Protein AF-A0A8X7S8T6-F1 (afdb_monomer_lite)

Sequence (398 aa):
MINGFPTIDGPTPASKPSSEKHSGKIDFGHHMHSLYFKGLVSEDLLAGFGVAILGQKDELVFQMKGPIHGSDITVLGAELVALKLGLTEAADLGIKHITIYSDNHPTHDLISGRLVPKENNMALLVNDVQRIRERFSSSFTVFVPRCSIKHAYKLARETVVSEISIPIDTPRRAKPARNITCAICLDDGVNADQMFKVDKCRHRFCSECVKRHLEVRLLEGSVMTCPQFGCKSELTFNRCADLLTPKLREIWQQRIRENSIPFEERVYCPNPKCSALMRITELSKLNKEAVVRRCCEKCGEPFCTNCKSPWHDNLSCHDYKIMHPNSSENELKLHALANQKMWHVDISFATDVEPMVEIAHMDMAMCFHHGLSCWNHPHLHAVQPVYVACVFSCPYFL

pLDDT: mean 70.62, std 23.66, range [21.48, 96.12]

Secondary structure (DSSP, 8-state):
--------------------------------EEEEEEEEE-TTS-EEEEEEEE-TTS-EEEEEEEEE--TT--HHHHHHHHHHHHHHHHHHTT--EEEEEES-HHHHHHHTTSS--SSHHHHHHHHHHHHHHTTSSEEEEEE--GGG-HHHHHHHHHHHHHHHT-------PPPPP-B---TTT----SBTTTSEE-TTT--EE-HHHHHHHHHHHHHTT---B-SSTT--PBPPHHHHGGGS-HHHHHHHHHHHHHHTS-GGGEEE-S-TTT--EEETTTSPBS-SS-TTEEE-TTT--EEETTTTEE--SSS-HHHHHHH-THHHHHHHHHHHHHHHTT---------S---------------------------------S-S-GGGG-GGG-

InterPro domains:
  IPR001841 Zinc finger, RING-type [PS50089] (182-227)
  IPR001841 Zinc finger, RING-type [SM00184] (182-229)
  IPR002156 Ribonuclease H domain [PF13456] (40-158)
  IPR002867 IBR domain [PF01485] (258-317)
  IPR002867 IBR domain [SM00647] (250-317)
  IPR012337 Ribonuclease H-like superfamily [SSF53098] (47-159)
  IPR013083 Zinc finger, RING/FYVE/PHD-type [G3DSA:3.30.40.10] (177-262)
  IPR017907 Zinc finger, RING-type, conserved site [PS00518] (201-210)
  IPR018957 Zinc finger, C3HC4 RING-type [PF00097] (182-227)
  IPR031127 E3 ubiquitin ligase RBR family [PTHR11685] (150-376)
  IPR036397 Ribonuclease H superfamily [G3DSA:3.30.420.10] (36-164)
  IPR044066 TRIAD supradomain [PS51873] (178-398)

Structure (mmCIF, N/CA/C/O backbone):
data_AF-A0A8X7S8T6-F1
#
_entry.id   AF-A0A8X7S8T6-F1
#
loop_
_atom_site.group_PDB
_atom_site.id
_atom_site.type_symbol
_atom_site.label_atom_id
_atom_site.label_alt_id
_atom_site.label_comp_id
_atom_site.label_asym_id
_atom_site.label_entity_id
_atom_site.label_seq_id
_atom_site.pdbx_PDB_ins_code
_atom_site.Cartn_x
_atom_site.Cartn_y
_atom_site.Cartn_z
_atom_site.occupancy
_atom_site.B_iso_or_equiv
_atom_site.auth_seq_id
_atom_site.auth_comp_id
_atom_site.auth_asym_id
_atom_site.auth_atom_id
_atom_site.pdbx_PDB_model_num
ATOM 1 N N . MET A 1 1 ? -17.851 -52.798 98.551 1.00 35.69 1 MET A N 1
ATOM 2 C CA . MET A 1 1 ? -16.620 -51.979 98.484 1.00 35.69 1 MET A CA 1
ATOM 3 C C . MET A 1 1 ? -17.002 -50.739 97.681 1.00 35.69 1 MET A C 1
ATOM 5 O O . MET A 1 1 ? -17.330 -50.901 96.520 1.00 35.69 1 MET A O 1
ATOM 9 N N . ILE A 1 2 ? -17.450 -49.662 98.334 1.00 32.97 2 ILE A N 1
ATOM 10 C CA . ILE A 1 2 ? -16.654 -48.587 98.972 1.00 32.97 2 ILE A CA 1
ATOM 11 C C . ILE A 1 2 ? -16.093 -47.603 97.919 1.00 32.97 2 ILE A C 1
ATOM 13 O O . ILE A 1 2 ? -15.101 -47.919 97.280 1.00 32.97 2 ILE A O 1
ATOM 17 N N . ASN A 1 3 ? -16.732 -46.421 97.860 1.00 32.66 3 ASN A N 1
ATOM 18 C CA . ASN A 1 3 ? -16.258 -45.069 97.478 1.00 32.66 3 ASN A CA 1
ATOM 19 C C . ASN A 1 3 ? -15.703 -44.819 96.045 1.00 32.66 3 ASN A C 1
ATOM 21 O O . ASN A 1 3 ? -14.987 -45.643 95.500 1.00 32.66 3 ASN A O 1
ATOM 25 N N . GLY A 1 4 ? -15.950 -43.666 95.396 1.00 33.47 4 GLY A N 1
ATOM 26 C CA . GLY A 1 4 ? -16.735 -42.484 95.801 1.00 33.47 4 GLY A CA 1
ATOM 27 C C . GLY A 1 4 ? -16.873 -41.402 94.698 1.00 33.47 4 GLY A C 1
ATOM 28 O O . GLY A 1 4 ? -16.237 -41.486 93.654 1.00 33.47 4 GLY A O 1
ATOM 29 N N . PHE A 1 5 ? -17.723 -40.399 94.953 1.00 29.83 5 PHE A N 1
ATOM 30 C CA . PHE A 1 5 ? -17.948 -39.143 94.190 1.00 29.83 5 PHE A CA 1
ATOM 31 C C . PHE A 1 5 ? -17.089 -37.981 94.776 1.00 29.83 5 PHE A C 1
ATOM 33 O O . PHE A 1 5 ? -16.509 -38.199 95.842 1.00 29.83 5 PHE A O 1
ATOM 40 N N . PRO A 1 6 ? -17.148 -36.707 94.298 1.00 45.12 6 PRO A N 1
ATOM 41 C CA . PRO A 1 6 ? -17.281 -36.129 92.934 1.00 45.12 6 PRO A CA 1
ATOM 42 C C . PRO A 1 6 ? -16.271 -34.964 92.653 1.00 45.12 6 PRO A C 1
ATOM 44 O O . PRO A 1 6 ? -15.607 -34.500 93.578 1.00 45.12 6 PRO A O 1
ATOM 47 N N . THR A 1 7 ? -16.260 -34.361 91.444 1.00 35.12 7 THR A N 1
ATOM 48 C CA . THR A 1 7 ? -15.806 -32.947 91.263 1.00 35.12 7 THR A CA 1
ATOM 49 C C . THR A 1 7 ? -16.425 -32.198 90.064 1.00 35.12 7 THR A C 1
ATOM 51 O O . THR A 1 7 ? -16.915 -32.814 89.123 1.00 35.12 7 THR A O 1
ATOM 54 N N . ILE A 1 8 ? -16.420 -30.856 90.155 1.00 34.25 8 ILE A N 1
ATOM 55 C CA . ILE A 1 8 ? -17.312 -29.832 89.545 1.00 34.25 8 ILE A CA 1
ATOM 56 C C . ILE A 1 8 ? -16.436 -28.583 89.226 1.00 34.25 8 ILE A C 1
ATOM 58 O O . ILE A 1 8 ? -15.533 -28.324 90.021 1.00 34.25 8 ILE A O 1
ATOM 62 N N . ASP A 1 9 ? -16.564 -27.750 88.175 1.00 33.25 9 ASP A N 1
ATOM 63 C CA . ASP A 1 9 ? -17.460 -27.626 86.992 1.00 33.25 9 ASP A CA 1
ATOM 64 C C . ASP A 1 9 ? -16.667 -27.022 85.786 1.00 33.25 9 ASP A C 1
ATOM 66 O O . ASP A 1 9 ? -15.471 -26.753 85.920 1.00 33.25 9 ASP A O 1
ATOM 70 N N . GLY A 1 10 ? -17.311 -26.713 84.646 1.00 30.55 10 GLY A N 1
ATOM 71 C CA . GLY A 1 10 ? -16.748 -25.837 83.596 1.00 30.55 10 GLY A CA 1
ATOM 72 C C . GLY A 1 10 ? -17.494 -25.873 82.238 1.00 30.55 10 GLY A C 1
ATOM 73 O O . GLY A 1 10 ? -17.577 -26.951 81.651 1.00 30.55 10 GLY A O 1
ATOM 74 N N . PRO A 1 11 ? -18.021 -24.749 81.688 1.00 39.22 11 PRO A N 1
ATOM 75 C CA . PRO A 1 11 ? -19.110 -24.813 80.697 1.00 39.22 11 PRO A CA 1
ATOM 76 C C . PRO A 1 11 ? -18.757 -24.705 79.191 1.00 39.22 11 PRO A C 1
ATOM 78 O O . PRO A 1 11 ? -17.733 -24.173 78.773 1.00 39.22 11 PRO A O 1
ATOM 81 N N . THR A 1 12 ? -19.733 -25.172 78.399 1.00 40.47 12 THR A N 1
ATOM 82 C CA . THR A 1 12 ? -19.961 -25.184 76.930 1.00 40.47 12 THR A CA 1
ATOM 83 C C . THR A 1 12 ? -19.546 -23.951 76.096 1.00 40.47 12 THR A C 1
ATOM 85 O O . THR A 1 12 ? -19.566 -22.827 76.595 1.00 40.47 12 THR A O 1
ATOM 88 N N . PRO A 1 13 ? -19.349 -24.119 74.765 1.00 35.03 13 PRO A N 1
ATOM 89 C CA . PRO A 1 13 ? -20.439 -23.754 73.833 1.00 35.03 13 PRO A CA 1
ATOM 90 C C . PRO A 1 13 ? -20.687 -24.729 72.654 1.00 35.03 13 PRO A C 1
ATOM 92 O O . PRO A 1 13 ? -19.898 -25.621 72.359 1.00 35.03 13 PRO A O 1
ATOM 95 N N . ALA A 1 14 ? -21.844 -24.562 72.001 1.00 29.53 14 ALA A N 1
ATOM 96 C CA . ALA A 1 14 ? -22.480 -25.543 71.112 1.00 29.53 14 ALA A CA 1
ATOM 97 C C . ALA A 1 14 ? -22.149 -25.413 69.608 1.00 29.53 14 ALA A C 1
ATOM 99 O O . ALA A 1 14 ? -21.780 -24.347 69.118 1.00 29.53 14 ALA A O 1
ATOM 100 N N . SER A 1 15 ? -22.417 -26.484 68.850 1.00 30.88 15 SER A N 1
ATOM 101 C CA . SER A 1 15 ? -22.503 -26.489 67.379 1.00 30.88 15 SER A CA 1
ATOM 102 C C . SER A 1 15 ? -23.787 -27.194 66.895 1.00 30.88 15 SER A C 1
ATOM 104 O O . SER A 1 15 ? -24.323 -28.067 67.576 1.00 30.88 15 SER A O 1
ATOM 106 N N . LYS A 1 16 ? -24.333 -26.752 65.750 1.00 29.59 16 LYS A N 1
ATOM 107 C CA . LYS A 1 16 ? -25.626 -27.195 65.182 1.00 29.59 16 LYS A CA 1
ATOM 108 C C . LYS A 1 16 ? -25.452 -28.272 64.093 1.00 29.59 16 LYS A C 1
ATOM 110 O O . LYS A 1 16 ? -24.490 -28.174 63.333 1.00 29.59 16 LYS A O 1
ATOM 115 N N . PRO A 1 17 ? -26.416 -29.200 63.924 1.00 28.36 17 PRO A N 1
ATOM 116 C CA . PRO A 1 17 ? -26.531 -30.063 62.748 1.00 28.36 17 PRO A CA 1
ATOM 117 C C . PRO A 1 17 ? -27.435 -29.469 61.641 1.00 28.36 17 PRO A C 1
ATOM 119 O O . PRO A 1 17 ? -27.981 -28.372 61.767 1.00 28.36 17 PRO A O 1
ATOM 122 N N . SER A 1 18 ? -27.547 -30.215 60.540 1.00 34.50 18 SER A N 1
ATOM 123 C CA . SER A 1 18 ? -28.039 -29.828 59.211 1.00 34.50 18 SER A CA 1
ATOM 124 C C . SER A 1 18 ? -29.462 -30.295 58.853 1.00 34.50 18 SER A C 1
ATOM 126 O O . SER A 1 18 ? -29.922 -31.329 59.324 1.00 34.50 18 SER A O 1
ATOM 128 N N . SER A 1 19 ? -30.091 -29.570 57.918 1.00 28.27 19 SER A N 1
ATOM 129 C CA . SER A 1 19 ? -31.216 -29.956 57.031 1.00 28.27 19 SER A CA 1
ATOM 130 C C . SER A 1 19 ? -31.503 -28.754 56.099 1.00 28.27 19 SER A C 1
ATOM 132 O O . SER A 1 19 ? -31.177 -27.632 56.476 1.00 28.27 19 SER A O 1
ATOM 134 N N . GLU A 1 20 ? -32.096 -28.815 54.905 1.00 28.97 20 GLU A N 1
ATOM 135 C CA . GLU A 1 20 ? -32.412 -29.891 53.952 1.00 28.97 20 GLU A CA 1
ATOM 136 C C . GLU A 1 20 ? -32.581 -29.248 52.549 1.00 28.97 20 GLU A C 1
ATOM 138 O O . GLU A 1 20 ? -32.511 -28.026 52.405 1.00 28.97 20 GLU A O 1
ATOM 143 N N . LYS A 1 21 ? -32.772 -30.044 51.487 1.00 32.44 21 LYS A N 1
ATOM 144 C CA . LYS A 1 21 ? -32.906 -29.528 50.109 1.00 32.44 21 LYS A CA 1
ATOM 145 C C . LYS A 1 21 ? -34.297 -28.942 49.844 1.00 32.44 21 LYS A C 1
ATOM 147 O O . LYS A 1 21 ? -35.291 -29.610 50.099 1.00 32.44 21 LYS A O 1
ATOM 152 N N . HIS A 1 22 ? -34.360 -27.811 49.138 1.00 33.50 22 HIS A N 1
ATOM 153 C CA . HIS A 1 22 ? -35.525 -27.455 48.320 1.00 33.50 22 HIS A CA 1
ATOM 154 C C . HIS A 1 22 ? -35.112 -27.265 46.857 1.00 33.50 22 HIS A C 1
ATOM 156 O O . HIS A 1 22 ? -34.192 -26.510 46.543 1.00 33.50 22 HIS A O 1
ATOM 162 N N . SER A 1 23 ? -35.787 -27.969 45.950 1.00 41.94 23 SER A N 1
ATOM 163 C CA . SER A 1 23 ? -35.501 -27.957 44.515 1.00 41.94 23 SER A CA 1
ATOM 164 C C . SER A 1 23 ? -36.108 -26.733 43.822 1.00 41.94 23 SER A C 1
ATOM 166 O O . SER A 1 23 ? -37.132 -26.832 43.147 1.00 41.94 23 SER A O 1
ATOM 168 N N . GLY A 1 24 ? -35.458 -25.579 43.959 1.00 29.91 24 GLY A N 1
ATOM 169 C CA . GLY A 1 24 ? -35.611 -24.484 43.004 1.00 29.91 24 GLY A CA 1
ATOM 170 C C . GLY A 1 24 ? -34.718 -24.749 41.794 1.00 29.91 24 GLY A C 1
ATOM 171 O O . GLY A 1 24 ? -33.496 -24.763 41.930 1.00 29.91 24 GLY A O 1
ATOM 172 N N . LYS A 1 25 ? -35.300 -24.969 40.610 1.00 34.31 25 LYS A N 1
ATOM 173 C CA . LYS A 1 25 ? -34.537 -25.089 39.358 1.00 34.31 25 LYS A CA 1
ATOM 174 C C . LYS A 1 25 ? -34.114 -23.685 38.908 1.00 34.31 25 LYS A C 1
ATOM 176 O O . LYS A 1 25 ? -34.729 -23.106 38.020 1.00 34.31 25 LYS A O 1
ATOM 181 N N . ILE A 1 26 ? -33.116 -23.123 39.592 1.00 35.44 26 ILE A N 1
ATOM 182 C CA . ILE A 1 26 ? -32.518 -21.834 39.237 1.00 35.44 26 ILE A CA 1
ATOM 183 C C . ILE A 1 26 ? -31.818 -22.016 37.893 1.00 35.44 26 ILE A C 1
ATOM 185 O O . ILE A 1 26 ? -30.931 -22.860 37.753 1.00 35.44 26 ILE A O 1
ATOM 189 N N . ASP A 1 27 ? -32.255 -21.246 36.904 1.00 36.41 27 ASP A N 1
ATOM 190 C CA . ASP A 1 27 ? -31.664 -21.240 35.575 1.00 36.41 27 ASP A CA 1
ATOM 191 C C . ASP A 1 27 ? -30.316 -20.507 35.619 1.00 36.41 27 ASP A C 1
ATOM 193 O O . ASP A 1 27 ? -30.245 -19.283 35.525 1.00 36.41 27 ASP A O 1
ATOM 197 N N . PHE A 1 28 ? -29.228 -21.262 35.800 1.00 37.00 28 PHE A N 1
ATOM 198 C CA . PHE A 1 28 ? -27.851 -20.756 35.753 1.00 37.00 28 PHE A CA 1
ATOM 199 C C . PHE A 1 28 ? -27.352 -20.545 34.311 1.00 37.00 28 PHE A C 1
ATOM 201 O O . PHE A 1 28 ? -26.179 -20.756 33.995 1.00 37.00 28 PHE A O 1
ATOM 208 N N . GLY A 1 29 ? -28.233 -20.077 33.425 1.00 45.66 29 GLY A N 1
ATOM 209 C CA . GLY A 1 29 ? -27.831 -19.401 32.204 1.00 45.66 29 GLY A CA 1
ATOM 210 C C . GLY A 1 29 ? -27.072 -18.124 32.562 1.00 45.66 29 GLY A C 1
ATOM 211 O O . GLY A 1 29 ? -27.668 -17.063 32.744 1.00 45.66 29 GLY A O 1
ATOM 212 N N . HIS A 1 30 ? -25.744 -18.198 32.659 1.00 58.75 30 HIS A N 1
ATOM 213 C CA . HIS A 1 30 ? -24.902 -17.006 32.707 1.00 58.75 30 HIS A CA 1
ATOM 214 C C . HIS A 1 30 ? -24.960 -16.329 31.331 1.00 58.75 30 HIS A C 1
ATOM 216 O O . HIS A 1 30 ? -24.194 -16.661 30.428 1.00 58.75 30 HIS A O 1
ATOM 222 N N . HIS A 1 31 ? -25.921 -15.415 31.166 1.00 78.88 31 HIS A N 1
ATOM 223 C CA . HIS A 1 31 ? -26.175 -14.679 29.929 1.00 78.88 31 HIS A CA 1
ATOM 224 C C . HIS A 1 31 ? -24.976 -13.769 29.621 1.00 78.88 31 HIS A C 1
ATOM 226 O O . HIS A 1 31 ? -24.876 -12.638 30.107 1.00 78.88 31 HIS A O 1
ATOM 232 N N . MET A 1 32 ? -24.023 -14.296 28.854 1.00 87.12 32 MET A N 1
ATOM 233 C CA . MET A 1 32 ? -22.829 -13.574 28.438 1.00 87.12 32 MET A CA 1
ATOM 234 C C . MET A 1 32 ? -23.172 -12.638 27.281 1.00 87.12 32 MET A C 1
ATOM 236 O O . MET A 1 32 ? -23.754 -13.068 26.291 1.00 87.12 32 MET A O 1
ATOM 240 N N . HIS A 1 33 ? -22.806 -11.367 27.426 1.00 94.25 33 HIS A N 1
ATOM 241 C CA . HIS A 1 33 ? -23.064 -10.326 26.436 1.00 94.25 33 HIS A CA 1
ATOM 242 C C . HIS A 1 33 ? -21.783 -9.956 25.685 1.00 94.25 33 HIS A C 1
ATOM 244 O O . HIS A 1 33 ? -20.689 -9.955 26.259 1.00 94.25 33 HIS A O 1
ATOM 250 N N . SER A 1 34 ? -21.924 -9.591 24.416 1.00 94.56 34 SER A N 1
ATOM 251 C CA . SER A 1 34 ? -20.818 -9.252 23.518 1.00 94.56 34 SER A CA 1
ATOM 252 C C . SER A 1 34 ? -20.798 -7.750 23.243 1.00 94.56 34 SER A C 1
ATOM 254 O O . SER A 1 34 ? -21.688 -7.224 22.577 1.00 94.56 34 SER A O 1
ATOM 256 N N . LEU A 1 35 ? -19.780 -7.051 23.748 1.00 96.00 35 LEU A N 1
ATOM 257 C CA . LEU A 1 35 ? -19.555 -5.626 23.512 1.00 96.00 35 LEU A CA 1
ATOM 258 C C . LEU A 1 35 ? -18.630 -5.423 22.311 1.00 96.00 35 LEU A C 1
ATOM 260 O O . LEU A 1 35 ? -17.455 -5.790 22.342 1.00 96.00 35 LEU A O 1
ATOM 264 N N . TYR A 1 36 ? -19.155 -4.754 21.291 1.00 95.31 36 TYR A N 1
ATOM 265 C CA . TYR A 1 36 ? -18.421 -4.260 20.134 1.00 95.31 36 TYR A CA 1
ATOM 266 C C . TYR A 1 36 ? -18.332 -2.743 20.223 1.00 95.31 36 TYR A C 1
ATOM 268 O O . TYR A 1 36 ? -19.346 -2.065 20.388 1.00 95.31 36 TYR A O 1
ATOM 276 N N . PHE A 1 37 ? -17.136 -2.195 20.058 1.00 95.75 37 PHE A N 1
ATOM 277 C CA . PHE A 1 37 ? -16.905 -0.755 20.075 1.00 95.75 37 PHE A CA 1
ATOM 278 C C . PHE A 1 37 ? -16.006 -0.354 18.908 1.00 95.75 37 PHE A C 1
ATOM 280 O O . PHE A 1 37 ? -15.245 -1.164 18.378 1.00 95.75 37 PHE A O 1
ATOM 287 N N . LYS A 1 38 ? -16.115 0.904 18.485 1.00 95.00 38 LYS A N 1
ATOM 288 C CA . LYS A 1 38 ? -15.184 1.514 17.547 1.00 95.00 38 LYS A CA 1
ATOM 289 C C . LYS A 1 38 ? -15.088 3.009 17.788 1.00 95.00 38 LYS A C 1
ATOM 291 O O . LYS A 1 38 ? -16.097 3.707 17.713 1.00 95.00 38 LYS A O 1
ATOM 296 N N . GLY A 1 39 ? -13.875 3.493 18.017 1.00 92.00 39 GLY A N 1
ATOM 297 C CA . GLY A 1 39 ? -13.529 4.900 17.878 1.00 92.00 39 GLY A CA 1
ATOM 298 C C . GLY A 1 39 ? -12.994 5.176 16.479 1.00 92.00 39 GLY A C 1
ATOM 299 O O . GLY A 1 39 ? -12.162 4.427 15.965 1.00 92.00 39 GLY A O 1
ATOM 300 N N . LEU A 1 40 ? -13.461 6.249 15.849 1.00 89.31 40 LEU A N 1
ATOM 301 C CA . LEU A 1 40 ? -12.917 6.761 14.596 1.00 89.31 40 LEU A CA 1
ATOM 302 C C . LEU A 1 40 ? -12.572 8.237 14.751 1.00 89.31 40 LEU A C 1
ATOM 304 O O . LEU A 1 40 ? -13.309 8.991 15.377 1.00 89.31 40 LEU A O 1
ATOM 308 N N . VAL A 1 41 ? -11.473 8.641 14.124 1.00 86.06 41 VAL A N 1
ATOM 309 C CA . VAL A 1 41 ? -11.100 10.043 13.939 1.00 86.06 41 VAL A CA 1
ATOM 310 C C . VAL A 1 41 ? -11.116 10.298 12.436 1.00 86.06 41 VAL A C 1
ATOM 312 O O . VAL A 1 41 ? -10.456 9.579 11.679 1.00 86.06 41 VAL A O 1
ATOM 315 N N . SER A 1 42 ? -11.939 11.248 11.994 1.00 75.94 42 SER A N 1
ATOM 316 C CA . SER A 1 42 ? -11.980 11.706 10.605 1.00 75.94 42 SER A CA 1
ATOM 317 C C . SER A 1 42 ? -10.698 12.444 10.250 1.00 75.94 42 SER A C 1
ATOM 319 O O . SER A 1 42 ? -9.984 12.944 11.119 1.00 75.94 42 SER A O 1
ATOM 321 N N . GLU A 1 43 ? -10.440 12.607 8.956 1.00 63.12 43 GLU A N 1
ATOM 322 C CA . GLU A 1 43 ? -9.333 13.455 8.524 1.00 63.12 43 GLU A CA 1
ATOM 323 C C . GLU A 1 43 ? -9.591 14.968 8.746 1.00 63.12 43 GLU A C 1
ATOM 325 O O . GLU A 1 43 ? -8.678 15.767 8.536 1.00 63.12 43 GLU A O 1
ATOM 330 N N . ASP A 1 44 ? -10.806 15.343 9.169 1.00 66.06 44 ASP A N 1
ATOM 331 C CA . ASP A 1 44 ? -11.236 16.702 9.550 1.00 66.06 44 ASP A CA 1
ATOM 332 C C . ASP A 1 44 ? -11.172 16.951 11.075 1.00 66.06 44 ASP A C 1
ATOM 334 O O . ASP A 1 44 ? -11.812 17.868 11.580 1.00 66.06 44 ASP A O 1
ATOM 338 N N . LEU A 1 45 ? -10.470 16.094 11.832 1.00 69.38 45 LEU A N 1
ATOM 339 C CA . LEU A 1 45 ? -10.432 16.051 13.311 1.00 69.38 45 LEU A CA 1
ATOM 340 C C . LEU A 1 45 ? -11.784 15.774 14.003 1.00 69.38 45 LEU A C 1
ATOM 342 O O . LEU A 1 45 ? -11.832 15.594 15.217 1.00 69.38 45 LEU A O 1
ATOM 346 N N . LEU A 1 46 ? -12.871 15.643 13.239 1.00 79.38 46 LEU A N 1
ATOM 347 C CA . LEU A 1 46 ? -14.158 15.143 13.716 1.00 79.38 46 LEU A CA 1
ATOM 348 C C . LEU A 1 46 ? -14.012 13.685 14.161 1.00 79.38 46 LEU A C 1
ATOM 350 O O . LEU A 1 46 ? -13.862 12.784 13.334 1.00 79.38 46 LEU A O 1
ATOM 354 N N . ALA A 1 47 ? -14.050 13.440 15.465 1.00 86.75 47 ALA A N 1
ATOM 355 C CA . ALA A 1 47 ? -14.044 12.095 16.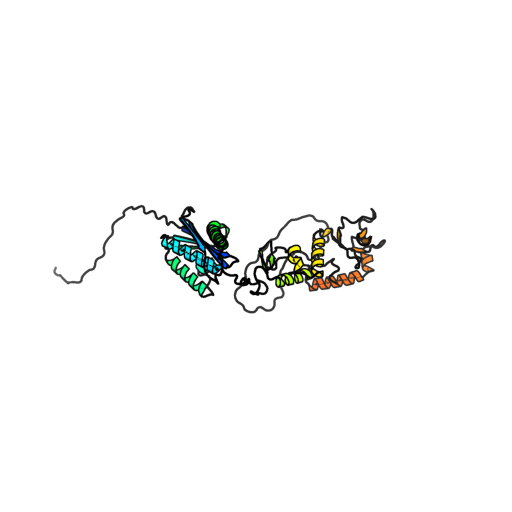015 1.00 86.75 47 ALA A CA 1
ATOM 356 C C . ALA A 1 47 ? -15.470 11.622 16.318 1.00 86.75 47 ALA A C 1
ATOM 358 O O . ALA A 1 47 ? -16.353 12.406 16.657 1.00 86.75 47 ALA A O 1
ATOM 359 N N . GLY A 1 48 ? -15.705 10.320 16.194 1.00 90.12 48 GLY A N 1
ATOM 360 C CA . GLY A 1 48 ? -17.001 9.703 16.438 1.00 90.12 48 GLY A CA 1
ATOM 361 C C . GLY A 1 48 ? -16.845 8.270 16.918 1.00 90.12 48 GLY A C 1
ATOM 362 O O . GLY A 1 48 ? -15.948 7.548 16.478 1.00 90.12 48 GLY A O 1
ATOM 363 N N . PHE A 1 49 ? -17.725 7.851 17.821 1.00 93.06 49 PHE A N 1
ATOM 364 C CA . PHE A 1 49 ? -17.778 6.476 18.306 1.00 93.06 49 PHE A CA 1
ATOM 365 C C . PHE A 1 49 ? -19.036 5.755 17.831 1.00 93.06 49 PHE A C 1
ATOM 367 O O . PHE A 1 49 ? -20.063 6.366 17.528 1.00 93.06 49 PHE A O 1
ATOM 374 N N . GLY A 1 50 ? -18.941 4.431 17.807 1.00 94.19 50 GLY A N 1
ATOM 375 C CA . GLY A 1 50 ? -20.054 3.511 17.661 1.00 94.19 50 GLY A CA 1
ATOM 376 C C . GLY A 1 50 ? -19.872 2.349 18.625 1.00 94.19 50 GLY A C 1
ATOM 377 O O . GLY A 1 50 ? -18.766 1.834 18.780 1.00 94.19 50 GLY A O 1
ATOM 378 N N . VAL A 1 51 ? -20.953 1.944 19.278 1.00 96.12 51 VAL A N 1
ATOM 379 C CA . VAL A 1 51 ? -20.996 0.835 20.232 1.00 96.12 51 VAL A CA 1
ATOM 380 C C . VAL A 1 51 ? -22.239 0.003 19.952 1.00 96.12 51 VAL A C 1
ATOM 382 O O . VAL A 1 51 ? -23.313 0.554 19.714 1.00 96.12 51 VAL A O 1
ATOM 385 N N . ALA A 1 52 ? -22.094 -1.318 20.008 1.00 95.94 52 ALA A N 1
ATOM 386 C CA . ALA A 1 52 ? -23.193 -2.272 19.979 1.00 95.94 52 ALA A CA 1
ATOM 387 C C . ALA A 1 52 ? -22.967 -3.346 21.051 1.00 95.94 52 ALA A C 1
ATOM 389 O O . ALA A 1 52 ? -21.861 -3.874 21.176 1.00 95.94 52 ALA A O 1
ATOM 390 N N . ILE A 1 53 ? -24.015 -3.674 21.802 1.00 94.25 53 ILE A N 1
ATOM 391 C CA . ILE A 1 53 ? -24.039 -4.765 22.777 1.00 94.25 53 ILE A CA 1
ATOM 392 C C . ILE A 1 53 ? -25.005 -5.821 22.245 1.00 94.25 53 ILE A C 1
ATOM 394 O O . ILE A 1 53 ? -26.175 -5.517 21.997 1.00 94.25 53 ILE A O 1
ATOM 398 N N . LEU A 1 54 ? -24.511 -7.044 22.063 1.00 92.44 54 LEU A N 1
ATOM 399 C CA . LEU A 1 54 ? -25.316 -8.204 21.683 1.00 92.44 54 LEU A CA 1
ATOM 400 C C . LEU A 1 54 ? -25.537 -9.135 22.881 1.00 92.44 54 LEU A C 1
ATOM 402 O O . LEU A 1 54 ? -24.696 -9.202 23.782 1.00 92.44 54 LEU A O 1
ATOM 406 N N . GLY A 1 55 ? -26.663 -9.844 22.875 1.00 88.75 55 GLY A N 1
ATOM 407 C CA . GLY A 1 55 ? -26.993 -10.893 23.837 1.00 88.75 55 GLY A CA 1
ATOM 408 C C . GLY A 1 55 ? -26.492 -12.278 23.407 1.00 88.75 55 GLY A C 1
ATOM 409 O O . GLY A 1 55 ? -25.455 -12.405 22.757 1.00 88.75 55 GLY A O 1
ATOM 410 N N . GLN A 1 56 ? -27.211 -13.333 23.798 1.00 78.81 56 GLN A N 1
ATOM 411 C CA . GLN A 1 56 ? -26.714 -14.719 23.746 1.00 78.81 56 GLN A CA 1
ATOM 412 C C . GLN A 1 56 ? -26.855 -15.396 22.365 1.00 78.81 56 GLN A C 1
ATOM 414 O O . GLN A 1 56 ? -26.261 -16.445 22.120 1.00 78.81 56 GLN A O 1
ATOM 419 N N . LYS A 1 57 ? -27.658 -14.826 21.466 1.00 79.12 57 LYS A N 1
ATOM 420 C CA . LYS A 1 57 ? -27.990 -15.316 20.116 1.00 79.12 57 LYS A CA 1
ATOM 421 C C . LYS A 1 57 ? -27.722 -14.240 19.052 1.00 79.12 57 LYS A C 1
ATOM 423 O O . LYS A 1 57 ? -28.433 -14.172 18.050 1.00 79.12 57 LYS A O 1
ATOM 428 N N . ASP A 1 58 ? -26.725 -13.388 19.298 1.00 80.56 58 ASP A N 1
ATOM 429 C CA . ASP A 1 58 ? -26.392 -12.197 18.504 1.00 80.56 58 ASP A CA 1
ATOM 430 C C . ASP A 1 58 ? -27.544 -11.171 18.367 1.00 80.56 58 ASP A C 1
ATOM 432 O O . ASP A 1 58 ? -27.522 -10.301 17.492 1.00 80.56 58 ASP A O 1
ATOM 436 N N . GLU A 1 59 ? -28.550 -11.218 19.250 1.00 88.25 59 GLU A N 1
ATOM 437 C CA . GLU A 1 59 ? -29.617 -10.222 19.317 1.00 88.25 59 GLU A CA 1
ATOM 438 C C . GLU A 1 59 ? -29.076 -8.870 19.793 1.00 88.25 59 GLU A C 1
ATOM 440 O O . GLU A 1 59 ? -28.330 -8.792 20.769 1.00 88.25 59 GLU A O 1
ATOM 445 N N . LEU A 1 60 ? -29.458 -7.785 19.114 1.00 88.88 60 LEU A N 1
ATOM 446 C CA . LEU A 1 60 ? -29.032 -6.436 19.478 1.00 88.88 60 LEU A CA 1
ATOM 447 C C . LEU A 1 60 ? -29.770 -5.971 20.740 1.00 88.88 60 LEU A C 1
ATOM 449 O O . LEU A 1 60 ? -30.935 -5.586 20.673 1.00 88.88 60 LEU A O 1
ATOM 453 N N . VAL A 1 61 ? -29.068 -5.981 21.873 1.00 90.81 61 VAL A N 1
ATOM 454 C CA . VAL A 1 61 ? -29.577 -5.500 23.167 1.00 90.81 61 VAL A CA 1
ATOM 455 C C . VAL A 1 61 ? -29.519 -3.976 23.226 1.00 90.81 61 VAL A C 1
ATOM 457 O O . VAL A 1 61 ? -30.459 -3.334 23.686 1.00 90.81 61 VAL A O 1
ATOM 460 N N . PHE A 1 62 ? -28.425 -3.386 22.739 1.00 91.62 62 PHE A N 1
ATOM 461 C CA . PHE A 1 62 ? -28.228 -1.940 22.768 1.00 91.62 62 PHE A CA 1
ATOM 462 C C . PHE A 1 62 ? -27.292 -1.462 21.654 1.00 91.62 62 PHE A C 1
ATOM 464 O O . PHE A 1 62 ? -26.363 -2.168 21.258 1.00 91.62 62 PHE A O 1
ATOM 471 N N . GLN A 1 63 ? -27.488 -0.228 21.185 1.00 94.38 63 GLN A N 1
ATOM 472 C CA . GLN A 1 63 ? -26.509 0.483 20.367 1.00 94.38 63 GLN A CA 1
ATOM 473 C C . GLN A 1 63 ? -26.484 1.976 20.697 1.00 94.38 63 GLN A C 1
ATOM 475 O O . GLN A 1 63 ? -27.524 2.586 20.934 1.00 94.38 63 GLN A O 1
ATOM 480 N N . MET A 1 64 ? -25.302 2.580 20.611 1.00 92.31 64 MET A N 1
ATOM 481 C CA . MET A 1 64 ? -25.130 4.031 20.677 1.00 92.31 64 MET A CA 1
ATOM 482 C C . MET A 1 64 ? -24.061 4.498 19.693 1.00 92.31 64 MET A C 1
ATOM 484 O O . MET A 1 64 ? -23.158 3.751 19.306 1.00 92.31 64 MET A O 1
ATOM 488 N N . LYS A 1 65 ? -24.158 5.764 19.303 1.00 93.31 65 LYS A N 1
ATOM 489 C CA . LYS A 1 65 ? -23.153 6.476 18.519 1.00 93.31 65 LYS A CA 1
ATOM 490 C C . LYS A 1 65 ? -23.205 7.955 18.870 1.00 93.31 65 LYS A C 1
ATOM 492 O O . LYS A 1 65 ? -24.262 8.450 19.255 1.00 93.31 65 LYS A O 1
ATOM 497 N N . GLY A 1 66 ? -22.091 8.653 18.716 1.00 85.38 66 GLY A N 1
ATOM 498 C CA . GLY A 1 66 ? -22.037 10.090 18.961 1.00 85.38 66 GLY A CA 1
ATOM 499 C C . GLY A 1 66 ? -20.671 10.687 18.637 1.00 85.38 66 GLY A C 1
ATOM 500 O O . GLY A 1 66 ? -19.706 9.933 18.452 1.00 85.38 66 GLY A O 1
ATOM 501 N N . PRO A 1 67 ? -20.585 12.020 18.510 1.00 87.62 67 PRO A N 1
ATOM 502 C CA . PRO A 1 67 ? -19.320 12.714 18.316 1.00 87.62 67 PRO A CA 1
ATOM 503 C C . PRO A 1 67 ? -18.443 12.590 19.564 1.00 87.62 67 PRO A C 1
ATOM 505 O O . PRO A 1 67 ? -18.938 12.518 20.691 1.00 87.62 67 PRO A O 1
ATOM 508 N N . ILE A 1 68 ? -17.126 12.589 19.366 1.00 85.94 68 ILE A N 1
ATOM 509 C CA . ILE A 1 68 ? -16.150 12.726 20.445 1.00 85.94 68 ILE A CA 1
ATOM 510 C C . ILE A 1 68 ? -15.503 14.101 20.309 1.00 85.94 68 ILE A C 1
ATOM 512 O O . ILE A 1 68 ? -14.864 14.402 19.304 1.00 85.94 68 ILE A O 1
ATOM 516 N N . HIS A 1 69 ? -15.670 14.931 21.333 1.00 77.19 69 HIS A N 1
ATOM 517 C CA . HIS A 1 69 ? -15.158 16.295 21.355 1.00 77.19 69 HIS A CA 1
ATOM 518 C C . HIS A 1 69 ? -13.781 16.337 22.031 1.00 77.19 69 HIS A C 1
ATOM 520 O O . HIS A 1 69 ? -13.643 15.935 23.186 1.00 77.19 69 HIS A O 1
ATOM 526 N N . GLY A 1 70 ? -12.770 16.841 21.323 1.00 66.25 70 GLY A N 1
ATOM 527 C CA . GLY A 1 70 ? -11.420 17.063 21.848 1.00 66.25 70 GLY A CA 1
ATOM 528 C C . GLY A 1 70 ? -10.444 17.439 20.733 1.00 66.25 70 GLY A C 1
ATOM 529 O O . GLY A 1 70 ? -10.442 16.797 19.689 1.00 66.25 70 GLY A O 1
ATOM 530 N N . SER A 1 71 ? -9.625 18.472 20.945 1.00 56.62 71 SER A N 1
ATOM 531 C CA . SER A 1 71 ? -8.673 18.995 19.947 1.00 56.62 71 SER A CA 1
ATOM 532 C C . SER A 1 71 ? -7.584 17.996 19.553 1.00 56.62 71 SER A C 1
ATOM 534 O O . SER A 1 71 ? -7.177 17.959 18.396 1.00 56.62 71 SER A O 1
ATOM 536 N N . ASP A 1 72 ? -7.147 17.173 20.508 1.00 65.56 72 ASP A N 1
ATOM 537 C CA . ASP A 1 72 ? -5.938 16.346 20.408 1.00 65.56 72 ASP A CA 1
ATOM 538 C C . ASP A 1 72 ? -6.260 14.843 20.501 1.00 65.56 72 ASP A C 1
ATOM 540 O O . ASP A 1 72 ? -5.474 14.042 21.013 1.00 65.56 72 ASP A O 1
ATOM 544 N N . ILE A 1 73 ? -7.459 14.436 20.066 1.00 74.31 73 ILE A N 1
ATOM 545 C CA . ILE A 1 73 ? -7.894 13.046 20.205 1.00 74.31 73 ILE A CA 1
ATOM 546 C C . ILE A 1 73 ? -7.202 12.122 19.194 1.00 74.31 73 ILE A C 1
ATOM 548 O O . ILE A 1 73 ? -7.478 12.117 17.995 1.00 74.31 73 ILE A O 1
ATOM 552 N N . THR A 1 74 ? -6.302 11.283 19.701 1.00 84.00 74 THR A N 1
ATOM 553 C CA . THR A 1 74 ? -5.645 10.242 18.905 1.00 84.00 74 THR A CA 1
ATOM 554 C C . THR A 1 74 ? -6.627 9.124 18.544 1.00 84.00 74 THR A C 1
ATOM 556 O O . THR A 1 74 ? -7.617 8.894 19.240 1.00 84.00 74 THR A O 1
ATOM 559 N N . VAL A 1 75 ? -6.332 8.356 17.487 1.00 84.94 75 VAL A N 1
ATOM 560 C CA . VAL A 1 75 ? -7.128 7.166 17.112 1.00 84.94 75 VAL A CA 1
ATOM 561 C C . VAL A 1 75 ? -7.266 6.200 18.295 1.00 84.94 75 VAL A C 1
ATOM 563 O O . VAL A 1 75 ? -8.345 5.673 18.543 1.00 84.94 75 VAL A O 1
ATOM 566 N N . LEU A 1 76 ? -6.192 6.014 19.066 1.00 85.25 76 LEU A N 1
ATOM 567 C CA . LEU A 1 76 ? -6.190 5.165 20.255 1.00 85.25 76 LEU A CA 1
ATOM 568 C C . LEU A 1 76 ? -7.034 5.756 21.398 1.00 85.25 76 LEU A C 1
ATOM 570 O O . LEU A 1 76 ? -7.770 5.021 22.053 1.00 85.25 76 LEU A O 1
ATOM 574 N N . GLY A 1 77 ? -6.991 7.078 21.591 1.00 86.75 77 GLY A N 1
ATOM 575 C CA . GLY A 1 77 ? -7.873 7.790 22.516 1.00 86.75 77 GLY A CA 1
ATOM 576 C C . GLY A 1 77 ? -9.351 7.631 22.152 1.00 86.75 77 GLY A C 1
ATOM 577 O O . GLY A 1 77 ? -10.158 7.315 23.022 1.00 86.75 77 GLY A O 1
ATOM 578 N N . ALA A 1 78 ? -9.708 7.756 20.870 1.00 90.50 78 ALA A N 1
ATOM 579 C CA . ALA A 1 78 ? -11.076 7.551 20.393 1.00 90.50 78 ALA A CA 1
ATOM 580 C C . ALA A 1 78 ? -11.583 6.120 20.651 1.00 90.50 78 ALA A C 1
ATOM 582 O O . ALA A 1 78 ? -12.727 5.940 21.070 1.00 90.50 78 ALA A O 1
ATOM 583 N N . GLU A 1 79 ? -10.743 5.103 20.440 1.00 92.00 79 GLU A N 1
ATOM 584 C CA . GLU A 1 79 ? -11.078 3.696 20.719 1.00 92.00 79 GLU A CA 1
ATOM 585 C C . GLU A 1 79 ? -11.296 3.461 22.223 1.00 92.00 79 GLU A C 1
ATOM 587 O O . GLU A 1 79 ? -12.263 2.808 22.615 1.00 92.00 79 GLU A O 1
ATOM 592 N N . LEU A 1 80 ? -10.447 4.044 23.080 1.00 91.31 80 LEU A N 1
ATOM 593 C CA . LEU A 1 80 ? -10.591 3.972 24.538 1.00 91.31 80 LEU A CA 1
ATOM 594 C C . LEU A 1 80 ? -11.834 4.719 25.046 1.00 91.31 80 LEU A C 1
ATOM 596 O O . LEU A 1 80 ? -12.499 4.231 25.957 1.00 91.31 80 LEU A O 1
ATOM 600 N N . VAL A 1 81 ? -12.192 5.861 24.447 1.00 91.88 81 VAL A N 1
ATOM 601 C CA . VAL A 1 81 ? -13.445 6.576 24.748 1.00 91.88 81 VAL A CA 1
ATOM 602 C C . VAL A 1 81 ? -14.659 5.735 24.348 1.00 91.88 81 VAL A C 1
ATOM 604 O O . VAL A 1 81 ? -15.560 5.554 25.166 1.00 91.88 81 VAL A O 1
ATOM 607 N N . ALA A 1 82 ? -14.670 5.164 23.139 1.00 95.06 82 ALA A N 1
ATOM 608 C CA . ALA A 1 82 ? -15.745 4.283 22.681 1.00 95.06 82 ALA A CA 1
ATOM 609 C C . ALA A 1 82 ? -15.930 3.070 23.613 1.00 95.06 82 ALA A C 1
ATOM 611 O O . ALA A 1 82 ? -17.055 2.737 23.987 1.00 95.06 82 ALA A O 1
ATOM 612 N N . LEU A 1 83 ? -14.826 2.452 24.046 1.00 95.81 83 LEU A N 1
ATOM 613 C CA . LEU A 1 83 ? -14.847 1.352 25.008 1.00 95.81 83 LEU A CA 1
ATOM 614 C C . LEU A 1 83 ? -15.357 1.786 26.389 1.00 95.81 83 LEU A C 1
ATOM 616 O O . LEU A 1 83 ? -16.204 1.105 26.961 1.00 95.81 83 LEU A O 1
ATOM 620 N N . LYS A 1 84 ? -14.867 2.912 26.926 1.00 94.50 84 LYS A N 1
ATOM 621 C CA . LYS A 1 84 ? -15.305 3.459 28.219 1.00 94.50 84 LYS A CA 1
ATOM 622 C C . LYS A 1 84 ? -16.819 3.679 28.233 1.00 94.50 84 LYS A C 1
ATOM 624 O O . LYS A 1 84 ? -17.481 3.262 29.182 1.00 94.50 84 LYS A O 1
ATOM 629 N N . LEU A 1 85 ? -17.362 4.292 27.180 1.00 93.81 85 LEU A N 1
ATOM 630 C CA . LEU A 1 85 ? -18.798 4.539 27.030 1.00 93.81 85 LEU A CA 1
ATOM 631 C C . LEU A 1 85 ? -19.589 3.225 26.974 1.00 93.81 85 LEU A C 1
ATOM 633 O O . LEU A 1 85 ? -20.493 3.032 27.780 1.00 93.81 85 LEU A O 1
ATOM 637 N N . GLY A 1 86 ? -19.192 2.282 26.114 1.00 95.56 86 GLY A N 1
ATOM 638 C CA . GLY A 1 86 ? -19.881 0.993 25.997 1.00 95.56 86 GLY A CA 1
ATOM 639 C C . GLY A 1 86 ? -19.823 0.120 27.255 1.00 95.56 86 GLY A C 1
ATOM 640 O O . GLY A 1 86 ? -20.787 -0.577 27.558 1.00 95.56 86 GLY A O 1
ATOM 641 N N . LEU A 1 87 ? -18.732 0.182 28.023 1.00 96.12 87 LEU A N 1
ATOM 642 C CA . LEU A 1 87 ? -18.633 -0.484 29.326 1.00 96.12 87 LEU A CA 1
ATOM 643 C C . LEU A 1 87 ? -19.465 0.200 30.412 1.00 96.12 87 LEU A C 1
ATOM 645 O O . LEU A 1 87 ? -19.979 -0.485 31.292 1.00 96.12 87 LEU A O 1
ATOM 649 N N . THR A 1 88 ? -19.583 1.528 30.367 1.00 94.88 88 THR A N 1
ATOM 650 C CA . THR A 1 88 ? -20.419 2.286 31.310 1.00 94.88 88 THR A CA 1
ATOM 651 C C . THR A 1 88 ? -21.875 1.894 31.106 1.00 94.88 88 THR A C 1
ATOM 653 O O . THR A 1 88 ? -22.502 1.378 32.026 1.00 94.88 88 THR A O 1
ATOM 656 N N . GLU A 1 89 ? -22.350 1.991 29.865 1.00 94.56 89 GLU A N 1
ATOM 657 C CA . GLU A 1 89 ? -23.708 1.615 29.484 1.00 94.56 89 GLU A CA 1
ATOM 658 C C . GLU A 1 89 ? -24.014 0.146 29.807 1.00 94.56 89 GLU A C 1
ATOM 660 O O . GLU A 1 89 ? -25.028 -0.155 30.425 1.00 94.56 89 GLU A O 1
ATOM 665 N N . ALA A 1 90 ? -23.114 -0.789 29.477 1.00 94.44 90 ALA A N 1
ATOM 666 C CA . ALA A 1 90 ? -23.316 -2.199 29.805 1.00 94.44 90 ALA A CA 1
ATOM 667 C C . ALA A 1 90 ? -23.457 -2.442 31.321 1.00 94.44 90 ALA A C 1
ATOM 669 O O . ALA A 1 90 ? -24.277 -3.258 31.746 1.00 94.44 90 ALA A O 1
ATOM 670 N N . ALA A 1 91 ? -22.680 -1.734 32.144 1.00 93.94 91 ALA A N 1
ATOM 671 C CA . ALA A 1 91 ? -22.764 -1.846 33.596 1.00 93.94 91 ALA A CA 1
ATOM 672 C C . ALA A 1 91 ? -24.032 -1.182 34.168 1.00 93.94 91 ALA A C 1
ATOM 674 O O . ALA A 1 91 ? -24.542 -1.636 35.196 1.00 93.94 91 ALA A O 1
ATOM 675 N N . ASP A 1 92 ? -24.546 -0.142 33.509 1.00 91.88 92 ASP A N 1
ATOM 676 C CA . ASP A 1 92 ? -25.760 0.585 33.898 1.00 91.88 92 ASP A CA 1
ATOM 677 C C . ASP A 1 92 ? -27.037 -0.159 33.443 1.00 91.88 92 ASP A C 1
ATOM 679 O O . ASP A 1 92 ? -28.020 -0.197 34.180 1.00 91.88 92 ASP A O 1
ATOM 683 N N . LEU A 1 93 ? -26.969 -0.910 32.334 1.00 92.44 93 LEU A N 1
ATOM 684 C CA . LEU A 1 93 ? -27.922 -1.966 31.943 1.00 92.44 93 LEU A CA 1
ATOM 685 C C . LEU A 1 93 ? -27.892 -3.196 32.879 1.00 92.44 93 LEU A C 1
ATOM 687 O O . LEU A 1 93 ? -28.641 -4.153 32.683 1.00 92.44 93 LEU A O 1
ATOM 691 N N . GLY A 1 94 ? -27.019 -3.208 33.892 1.00 91.00 94 GLY A N 1
ATOM 692 C CA . GLY A 1 94 ? -26.934 -4.270 34.897 1.00 91.00 94 GLY A CA 1
ATOM 693 C C . GLY A 1 94 ? -26.240 -5.558 34.438 1.00 91.00 94 GLY A C 1
ATOM 694 O O . GLY A 1 94 ? -26.246 -6.539 35.189 1.00 91.00 94 GLY A O 1
ATOM 695 N N . ILE A 1 95 ? -25.617 -5.571 33.252 1.00 93.62 95 ILE A N 1
ATOM 696 C CA . ILE A 1 95 ? -24.934 -6.746 32.689 1.00 93.62 95 ILE A CA 1
ATOM 697 C C . ILE A 1 95 ? -23.813 -7.201 33.635 1.00 93.62 95 ILE A C 1
ATOM 699 O O . ILE A 1 95 ? -22.983 -6.408 34.077 1.00 93.62 95 ILE A O 1
ATOM 703 N N . LYS A 1 96 ? -23.772 -8.504 33.945 1.00 92.88 96 LYS A N 1
ATOM 704 C CA . LYS A 1 96 ? -22.772 -9.099 34.856 1.00 92.88 96 LYS A CA 1
ATOM 705 C C . LYS A 1 96 ? -21.636 -9.834 34.154 1.00 92.88 96 LYS A C 1
ATOM 707 O O . LYS A 1 96 ? -20.543 -9.912 34.710 1.00 92.88 96 LYS A O 1
ATOM 712 N N . HIS A 1 97 ? -21.869 -10.340 32.946 1.00 93.81 97 HIS A N 1
ATOM 713 C CA . HIS A 1 97 ? -20.913 -11.154 32.200 1.00 93.81 97 HIS A CA 1
ATOM 714 C C . HIS A 1 97 ? -20.727 -10.575 30.799 1.00 93.81 97 HIS A C 1
ATOM 716 O O . HIS A 1 97 ? -21.670 -10.568 30.007 1.00 93.81 97 HIS A O 1
ATOM 722 N N . ILE A 1 98 ? -19.525 -10.077 30.503 1.00 94.94 98 ILE A N 1
ATOM 723 C CA . ILE A 1 98 ? -19.232 -9.333 29.274 1.00 94.94 98 ILE A CA 1
ATOM 724 C C . ILE A 1 98 ? -17.970 -9.846 28.571 1.00 94.94 98 ILE A C 1
ATOM 726 O O . ILE A 1 98 ? -16.943 -10.101 29.205 1.00 94.94 98 ILE A O 1
ATOM 730 N N . THR A 1 99 ? -18.043 -9.954 27.246 1.00 94.00 99 THR A N 1
ATOM 731 C CA . THR A 1 99 ? -16.904 -10.194 26.354 1.00 94.00 99 THR A CA 1
ATOM 732 C C . THR A 1 99 ? -16.702 -8.973 25.467 1.00 94.00 99 THR A C 1
ATOM 734 O O . THR A 1 99 ? -17.621 -8.528 24.786 1.00 94.00 99 THR A O 1
ATOM 737 N N . ILE A 1 100 ? -15.499 -8.407 25.501 1.00 94.88 100 ILE A N 1
ATOM 738 C CA . ILE A 1 100 ? -15.125 -7.158 24.839 1.00 94.88 100 ILE A CA 1
ATOM 739 C C . ILE A 1 100 ? -14.357 -7.497 23.560 1.00 94.88 100 ILE A C 1
ATOM 741 O O . ILE A 1 100 ? -13.248 -8.032 23.628 1.00 94.88 100 ILE A O 1
ATOM 745 N N . TYR A 1 101 ? -14.917 -7.154 22.403 1.00 92.81 101 TYR A N 1
ATOM 746 C CA . TYR A 1 101 ? -14.331 -7.426 21.092 1.00 92.81 101 TYR A CA 1
ATOM 747 C C . TYR A 1 101 ? -13.607 -6.193 20.537 1.00 92.81 101 TYR A C 1
ATOM 749 O O . TYR A 1 101 ? -14.213 -5.132 20.398 1.00 92.81 101 TYR A O 1
ATOM 757 N N . SER A 1 102 ? -12.323 -6.340 20.189 1.00 88.38 102 SER A N 1
ATOM 758 C CA . SER A 1 102 ? -11.477 -5.271 19.628 1.00 88.38 102 SER A CA 1
ATOM 759 C C . SER A 1 102 ? -10.741 -5.732 18.367 1.00 88.38 102 SER A C 1
ATOM 761 O O . SER A 1 102 ? -10.189 -6.828 18.342 1.00 88.38 102 SER A O 1
ATOM 763 N N . ASP A 1 103 ? -10.676 -4.884 17.338 1.00 84.94 103 ASP A N 1
ATOM 764 C CA . ASP A 1 103 ? -9.868 -5.077 16.120 1.00 84.94 103 ASP A CA 1
ATOM 765 C C . ASP A 1 103 ? -8.552 -4.280 16.144 1.00 84.94 103 ASP A C 1
ATOM 767 O O . ASP A 1 103 ? -7.819 -4.237 15.155 1.00 84.94 103 ASP A O 1
ATOM 771 N N . ASN A 1 104 ? -8.246 -3.645 17.278 1.00 82.25 104 ASN A N 1
ATOM 772 C CA . ASN A 1 104 ? -7.086 -2.787 17.476 1.00 82.25 104 ASN A CA 1
ATOM 773 C C . ASN A 1 104 ? -6.128 -3.426 18.495 1.00 82.25 104 ASN A C 1
ATOM 775 O O . ASN A 1 104 ? -6.473 -3.578 19.670 1.00 82.25 104 ASN A O 1
ATOM 779 N N . HIS A 1 105 ? -4.936 -3.824 18.037 1.00 78.19 105 HIS A N 1
ATOM 780 C CA . HIS A 1 105 ? -3.953 -4.555 18.848 1.00 78.19 105 HIS A CA 1
ATOM 781 C C . HIS A 1 105 ? -3.388 -3.695 20.003 1.00 78.19 105 HIS A C 1
ATOM 783 O O . HIS A 1 105 ? -3.466 -4.153 21.142 1.00 78.19 105 HIS A O 1
ATOM 789 N N . PRO A 1 106 ? -2.953 -2.430 19.792 1.00 77.81 106 PRO A N 1
ATOM 790 C CA . PRO A 1 106 ? -2.657 -1.501 20.888 1.00 77.81 106 PRO A CA 1
ATOM 791 C C . PRO A 1 106 ? -3.781 -1.359 21.924 1.00 77.81 106 PRO A C 1
ATOM 793 O O . PRO A 1 106 ? -3.515 -1.433 23.122 1.00 77.81 106 PRO A O 1
ATOM 796 N N . THR A 1 107 ? -5.039 -1.193 21.494 1.00 80.25 107 THR A N 1
ATOM 797 C CA . THR A 1 107 ? -6.173 -1.109 22.432 1.00 80.25 107 THR A CA 1
ATOM 798 C C . THR A 1 107 ? -6.330 -2.406 23.220 1.00 80.25 107 THR A C 1
ATOM 800 O O . THR A 1 107 ? -6.473 -2.355 24.438 1.00 80.25 107 THR A O 1
ATOM 803 N N . HIS A 1 108 ? -6.263 -3.559 22.547 1.00 80.56 108 HIS A N 1
ATOM 804 C CA . HIS A 1 108 ? -6.377 -4.878 23.168 1.00 80.56 108 HIS A CA 1
ATOM 805 C C . HIS A 1 108 ? -5.287 -5.126 24.224 1.00 80.56 108 HIS A C 1
ATOM 807 O O . HIS A 1 108 ? -5.587 -5.639 25.302 1.00 80.56 108 HIS A O 1
ATOM 813 N N . ASP A 1 109 ? -4.039 -4.739 23.960 1.00 78.00 109 ASP A N 1
ATOM 814 C CA . ASP A 1 109 ? -2.938 -4.944 24.905 1.00 78.00 109 ASP A CA 1
ATOM 815 C C . ASP A 1 109 ? -3.022 -4.021 26.123 1.00 78.00 109 ASP A C 1
ATOM 817 O O . ASP A 1 109 ? -2.774 -4.478 27.239 1.00 78.00 109 ASP A O 1
ATOM 821 N N . LEU A 1 110 ? -3.430 -2.759 25.945 1.00 81.12 110 LEU A N 1
ATOM 822 C CA . LEU A 1 110 ? -3.655 -1.826 27.058 1.00 81.12 110 LEU A CA 1
ATOM 823 C C . LEU A 1 110 ? -4.745 -2.335 28.009 1.00 81.12 110 LEU A C 1
ATOM 825 O O . LEU A 1 110 ? -4.549 -2.378 29.223 1.00 81.12 110 LEU A O 1
ATOM 829 N N . ILE A 1 111 ? -5.885 -2.774 27.468 1.00 82.75 111 ILE A N 1
ATOM 830 C CA . ILE A 1 111 ? -6.998 -3.270 28.293 1.00 82.75 111 ILE A CA 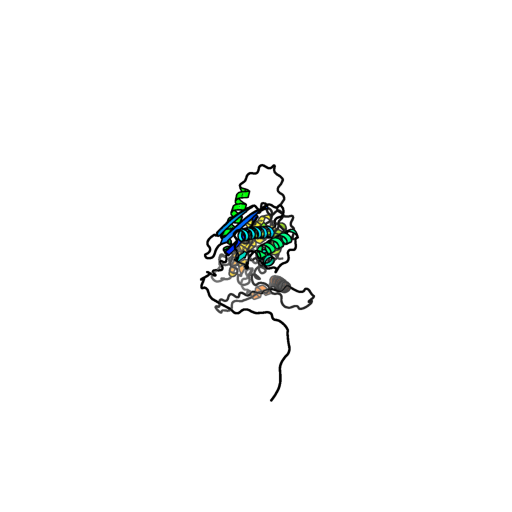1
ATOM 831 C C . ILE A 1 111 ? -6.693 -4.642 28.901 1.00 82.75 111 ILE A C 1
ATOM 833 O O . ILE A 1 111 ? -7.184 -4.951 29.983 1.00 82.75 111 ILE A O 1
ATOM 837 N N . SER A 1 112 ? -5.843 -5.443 28.256 1.00 79.06 112 SER A N 1
ATOM 838 C CA . SER A 1 112 ? -5.354 -6.718 28.796 1.00 79.06 112 SER A CA 1
ATOM 839 C C . SER A 1 112 ? -4.208 -6.553 29.807 1.00 79.06 112 SER A C 1
ATOM 841 O O . SER A 1 112 ? -3.685 -7.559 30.278 1.00 79.06 112 SER A O 1
ATOM 843 N N . GLY A 1 113 ? -3.778 -5.321 30.117 1.00 72.44 113 GLY A N 1
ATOM 844 C CA . GLY A 1 113 ? -2.670 -5.046 31.043 1.00 72.44 113 GLY A CA 1
ATOM 845 C C . GLY A 1 113 ? -1.280 -5.431 30.515 1.00 72.44 113 GLY A C 1
ATOM 846 O O . GLY A 1 113 ? -0.333 -5.513 31.290 1.00 72.44 113 GLY A O 1
ATOM 847 N N . ARG A 1 114 ? -1.146 -5.684 29.207 1.00 73.75 114 ARG A N 1
ATOM 848 C CA . ARG A 1 114 ? 0.110 -6.083 28.544 1.00 73.75 114 ARG A CA 1
ATOM 849 C C . ARG A 1 114 ? 0.964 -4.896 28.100 1.00 73.75 114 ARG A C 1
ATOM 851 O O . ARG A 1 114 ? 2.161 -5.057 27.884 1.00 73.75 114 ARG A O 1
ATOM 858 N N . LEU A 1 115 ? 0.352 -3.723 27.943 1.00 73.75 115 LEU A N 1
ATOM 859 C CA . LEU A 1 115 ? 1.019 -2.481 27.562 1.00 73.75 115 LEU A CA 1
ATOM 860 C C . LEU A 1 115 ? 0.756 -1.404 28.620 1.00 73.75 115 LEU A C 1
ATOM 862 O O . LEU A 1 115 ? -0.349 -1.310 29.152 1.00 73.75 115 LEU A O 1
ATOM 866 N N . VAL A 1 116 ? 1.761 -0.572 28.898 1.00 74.12 116 VAL A N 1
ATOM 867 C CA . VAL A 1 116 ? 1.640 0.591 29.791 1.00 74.12 116 VAL A CA 1
ATOM 868 C C . VAL A 1 116 ? 1.453 1.862 28.942 1.00 74.12 116 VAL A C 1
ATOM 870 O O . VAL A 1 116 ? 2.235 2.077 28.010 1.00 74.12 116 VAL A O 1
ATOM 873 N N . PRO A 1 117 ? 0.448 2.715 29.225 1.00 70.75 117 PRO A N 1
ATOM 874 C CA . PRO A 1 117 ? 0.275 4.000 28.544 1.00 70.75 117 PRO A CA 1
ATOM 875 C C . PRO A 1 117 ? 1.491 4.919 28.739 1.00 70.75 117 PRO A C 1
ATOM 877 O O . PRO A 1 117 ? 1.964 5.087 29.859 1.00 70.75 117 PRO A O 1
ATOM 880 N N . LYS A 1 118 ? 1.971 5.555 27.662 1.00 65.25 118 LYS A N 1
ATOM 881 C CA . LYS A 1 118 ? 3.085 6.527 27.722 1.00 65.25 118 LYS A CA 1
ATOM 882 C C . LYS A 1 118 ? 2.648 7.970 28.001 1.00 65.25 118 LYS A C 1
ATOM 884 O O . LYS A 1 118 ? 3.464 8.775 28.430 1.00 65.25 118 LYS A O 1
ATOM 889 N N . GLU A 1 119 ? 1.387 8.299 27.732 1.00 69.12 119 GLU A N 1
ATOM 890 C CA . GLU A 1 119 ? 0.834 9.652 27.850 1.00 69.12 119 GLU A CA 1
ATOM 891 C C . GLU A 1 119 ? -0.193 9.720 28.984 1.00 69.12 119 GLU A C 1
ATOM 893 O O . GLU A 1 119 ? -1.056 8.844 29.096 1.00 69.12 119 GLU A O 1
ATOM 898 N N . ASN A 1 120 ? -0.160 10.796 29.777 1.00 70.62 120 ASN A N 1
ATOM 899 C CA . ASN A 1 120 ? -1.034 10.967 30.944 1.00 70.62 120 ASN A CA 1
ATOM 900 C C . ASN A 1 120 ? -2.532 10.887 30.594 1.00 70.62 120 ASN A C 1
ATOM 902 O O . ASN A 1 120 ? -3.294 10.234 31.303 1.00 70.62 120 ASN A O 1
ATOM 906 N N . ASN A 1 121 ? -2.957 11.483 29.475 1.00 71.31 121 ASN A N 1
ATOM 907 C CA . ASN A 1 121 ? -4.365 11.467 29.056 1.00 71.31 121 ASN A CA 1
ATOM 908 C C . ASN A 1 121 ? -4.845 10.047 28.701 1.00 71.31 121 ASN A C 1
ATOM 910 O O . ASN A 1 121 ? -5.958 9.659 29.058 1.00 71.31 121 ASN A O 1
ATOM 914 N N . MET A 1 122 ? -3.990 9.239 28.060 1.00 76.75 122 MET A N 1
ATOM 915 C CA . MET A 1 122 ? -4.288 7.827 27.803 1.00 76.75 122 MET A CA 1
ATOM 916 C C . MET A 1 122 ? -4.291 7.000 29.093 1.00 76.75 122 MET A C 1
ATOM 918 O O . MET A 1 122 ? -5.135 6.119 29.240 1.00 76.75 122 MET A O 1
ATOM 922 N N . ALA A 1 123 ? -3.394 7.294 30.041 1.00 81.00 123 ALA A N 1
ATOM 923 C CA . ALA A 1 123 ? -3.358 6.617 31.337 1.00 81.00 123 ALA A CA 1
ATOM 924 C C . ALA A 1 123 ? -4.666 6.801 32.121 1.00 81.00 123 ALA A C 1
ATOM 926 O O . ALA A 1 123 ? -5.217 5.825 32.625 1.00 81.00 123 ALA A O 1
ATOM 927 N N . LEU A 1 124 ? -5.219 8.019 32.149 1.00 83.44 124 LEU A N 1
ATOM 928 C CA . LEU A 1 124 ? -6.514 8.291 32.782 1.00 83.44 124 LEU A CA 1
ATOM 929 C C . LEU A 1 124 ? -7.659 7.492 32.135 1.00 83.44 124 LEU A C 1
ATOM 931 O O . LEU A 1 124 ? -8.458 6.887 32.848 1.00 83.44 124 LEU A O 1
ATOM 935 N N . LEU A 1 125 ? -7.710 7.421 30.799 1.00 85.31 125 LEU A N 1
ATOM 936 C CA . LEU A 1 125 ? -8.721 6.631 30.085 1.00 85.31 125 LEU A CA 1
ATOM 937 C C . LEU A 1 125 ? -8.594 5.122 30.348 1.00 85.31 125 LEU A C 1
ATOM 939 O O . LEU A 1 125 ? -9.609 4.453 30.535 1.00 85.31 125 LEU A O 1
ATOM 943 N N . VAL A 1 126 ? -7.372 4.581 30.391 1.00 87.62 126 VAL A N 1
ATOM 944 C CA . VAL A 1 126 ? -7.141 3.158 30.695 1.00 87.62 126 VAL A CA 1
ATOM 945 C C . VAL A 1 126 ? -7.514 2.834 32.145 1.00 87.62 126 VAL A C 1
ATOM 947 O O . VAL A 1 126 ? -8.198 1.838 32.373 1.00 87.62 126 VAL A O 1
ATOM 950 N N . ASN A 1 127 ? -7.166 3.698 33.103 1.00 87.44 127 ASN A N 1
ATOM 951 C CA . ASN A 1 127 ? -7.550 3.544 34.510 1.00 87.44 127 ASN A CA 1
ATOM 952 C C . ASN A 1 127 ? -9.078 3.587 34.696 1.00 87.44 127 ASN A C 1
ATOM 954 O O . ASN A 1 127 ? -9.637 2.802 35.461 1.00 87.44 127 ASN A O 1
ATOM 958 N N . ASP A 1 128 ? -9.775 4.472 33.975 1.00 89.31 128 ASP A N 1
ATOM 959 C CA . ASP A 1 128 ? -11.240 4.506 33.951 1.00 89.31 128 ASP A CA 1
ATOM 960 C C . ASP A 1 128 ? -11.835 3.212 33.381 1.00 89.31 128 ASP A C 1
ATOM 962 O O . ASP A 1 128 ? -12.737 2.637 33.987 1.00 89.31 128 ASP A O 1
ATOM 966 N N . VAL A 1 129 ? -11.318 2.721 32.249 1.00 93.12 129 VAL A N 1
ATOM 967 C CA . VAL A 1 129 ? -11.757 1.452 31.642 1.00 93.12 129 VAL A CA 1
ATOM 968 C C . VAL A 1 129 ? -11.548 0.275 32.598 1.00 93.12 129 VAL A C 1
ATOM 970 O O . VAL A 1 129 ? -12.455 -0.541 32.751 1.00 93.12 129 VAL A O 1
ATOM 973 N N . GLN A 1 130 ? -10.397 0.189 33.270 1.00 90.94 130 GLN A N 1
ATOM 974 C CA . GLN A 1 130 ? -10.112 -0.861 34.255 1.00 90.94 130 GLN A CA 1
ATOM 975 C C . GLN A 1 130 ? -11.100 -0.809 35.431 1.00 90.94 130 GLN A C 1
ATOM 977 O O . GLN A 1 130 ? -11.779 -1.802 35.691 1.00 90.94 130 GLN A O 1
ATOM 982 N N . ARG A 1 131 ? -11.293 0.368 36.042 1.00 91.88 131 ARG A N 1
ATOM 983 C CA . ARG A 1 131 ? -12.251 0.578 37.143 1.00 91.88 131 ARG A CA 1
ATOM 984 C C . ARG A 1 131 ? -13.699 0.245 36.761 1.00 91.88 131 ARG A C 1
ATOM 986 O O . ARG A 1 131 ? -14.468 -0.236 37.586 1.00 91.88 131 ARG A O 1
ATOM 993 N N . ILE A 1 132 ? -14.103 0.490 35.512 1.00 93.81 132 ILE A N 1
ATOM 994 C CA . ILE A 1 132 ? -15.443 0.107 35.039 1.00 93.81 132 ILE A CA 1
ATOM 995 C C . ILE A 1 132 ? -15.528 -1.413 34.823 1.00 93.81 132 ILE A C 1
ATOM 997 O O . ILE A 1 132 ? -16.551 -2.007 35.154 1.00 93.81 132 ILE A O 1
ATOM 1001 N N . ARG A 1 133 ? -14.466 -2.073 34.333 1.00 93.50 133 ARG A N 1
ATOM 1002 C CA . ARG A 1 133 ? -14.437 -3.541 34.163 1.00 93.50 133 ARG A CA 1
ATOM 1003 C C . ARG A 1 133 ? -14.578 -4.307 35.480 1.00 93.50 133 ARG A C 1
ATOM 1005 O O . ARG A 1 133 ? -15.170 -5.382 35.476 1.00 93.50 133 ARG A O 1
ATOM 1012 N N . GLU A 1 134 ? -14.125 -3.737 36.593 1.00 92.25 134 GLU A N 1
ATOM 1013 C CA . GLU A 1 134 ? -14.311 -4.289 37.946 1.00 92.25 134 GLU A CA 1
ATOM 1014 C C . GLU A 1 134 ? -15.786 -4.324 38.402 1.00 92.25 134 GLU A C 1
ATOM 1016 O O . GLU A 1 134 ? -16.127 -5.068 39.318 1.00 92.25 134 GLU A O 1
ATOM 1021 N N . ARG A 1 135 ? -16.698 -3.585 37.742 1.00 93.88 135 ARG A N 1
ATOM 1022 C CA . ARG A 1 135 ? -18.153 -3.643 38.012 1.00 93.88 135 ARG A CA 1
ATOM 1023 C C . ARG A 1 135 ? -18.811 -4.944 37.516 1.00 93.88 135 ARG A C 1
ATOM 1025 O O . ARG A 1 135 ? -19.954 -5.221 37.889 1.00 93.88 135 ARG A O 1
ATOM 1032 N N . PHE A 1 136 ? -18.128 -5.725 36.675 1.00 94.88 136 PHE A N 1
ATOM 1033 C CA . PHE A 1 136 ? -18.643 -6.956 36.067 1.00 94.88 136 PHE A CA 1
ATOM 1034 C C . PHE A 1 136 ? -18.147 -8.199 36.812 1.00 94.88 136 PHE A C 1
ATOM 1036 O O . PHE A 1 136 ? -16.972 -8.312 37.148 1.00 94.88 136 PHE A O 1
ATOM 1043 N N . SER A 1 137 ? -19.023 -9.188 36.989 1.00 94.38 137 SER A N 1
ATOM 1044 C CA . SER A 1 137 ? -18.676 -10.492 37.571 1.00 94.38 137 SER A CA 1
ATOM 1045 C C . SER A 1 137 ? -17.740 -11.317 36.677 1.00 94.38 137 SER A C 1
ATOM 1047 O O . SER A 1 137 ? -16.999 -12.156 37.179 1.00 94.38 137 SER A O 1
ATOM 1049 N N . SER A 1 138 ? -17.739 -11.077 35.362 1.00 92.75 138 SER A N 1
ATOM 1050 C CA . SER A 1 138 ? -16.659 -11.510 34.466 1.00 92.75 138 SER A CA 1
ATOM 1051 C C . SER A 1 138 ? -16.506 -10.557 33.279 1.00 92.75 138 SER A C 1
ATOM 1053 O O . SER A 1 138 ? -17.499 -10.223 32.630 1.00 92.75 138 SER A O 1
ATOM 1055 N N . SER A 1 139 ? -15.269 -10.171 32.954 1.00 93.69 139 SER A N 1
ATOM 1056 C CA . SER A 1 139 ? -14.953 -9.263 31.843 1.00 93.69 139 SER A CA 1
ATOM 1057 C C . SER A 1 139 ? -13.782 -9.788 31.008 1.00 93.69 139 SER A C 1
ATOM 1059 O O . SER A 1 139 ? -12.620 -9.610 31.380 1.00 93.69 139 SER A O 1
ATOM 1061 N N . PHE A 1 140 ? -14.076 -10.420 29.872 1.00 90.50 140 PHE A N 1
ATOM 1062 C CA . PHE A 1 140 ? -13.072 -10.979 28.957 1.00 90.50 140 PHE A CA 1
ATOM 1063 C C . PHE A 1 140 ? -12.760 -10.027 27.800 1.00 90.50 140 PHE A C 1
ATOM 1065 O O . PHE A 1 140 ? -13.607 -9.233 27.398 1.00 90.50 140 PHE A O 1
ATOM 1072 N N . THR A 1 141 ? -11.554 -10.115 27.240 1.00 89.69 141 THR A N 1
ATOM 1073 C CA . THR A 1 141 ? -11.109 -9.311 26.092 1.00 89.69 141 THR A CA 1
ATOM 1074 C C . THR A 1 141 ? -10.676 -10.241 24.967 1.00 89.69 141 THR A C 1
ATOM 1076 O O . THR A 1 141 ? -9.915 -11.179 25.198 1.00 89.69 141 THR A O 1
ATOM 1079 N N . VAL A 1 142 ? -11.187 -10.002 23.758 1.00 88.25 142 VAL A N 1
ATOM 1080 C CA . VAL A 1 142 ? -10.943 -10.840 22.578 1.00 88.25 142 VAL A CA 1
ATOM 1081 C C . VAL A 1 142 ? -10.527 -9.958 21.406 1.00 88.25 142 VAL A C 1
ATOM 1083 O O . VAL A 1 142 ? -11.273 -9.081 20.962 1.00 88.25 142 VAL A O 1
ATOM 1086 N N . PHE A 1 143 ? -9.324 -10.200 20.887 1.00 85.19 143 PHE A N 1
ATOM 1087 C CA . PHE A 1 143 ? -8.874 -9.613 19.630 1.00 85.19 143 PHE A CA 1
ATOM 1088 C C . PHE A 1 143 ? -9.528 -10.334 18.444 1.00 85.19 143 PHE A C 1
ATOM 1090 O O . PHE A 1 143 ? -9.494 -11.562 18.369 1.00 85.19 143 PHE A O 1
ATOM 1097 N N . VAL A 1 144 ? -10.111 -9.582 17.510 1.00 79.19 144 VAL A N 1
ATOM 1098 C CA . VAL A 1 144 ? -10.800 -10.124 16.328 1.00 79.19 144 VAL A CA 1
ATOM 1099 C C . VAL A 1 144 ? -10.452 -9.363 15.049 1.00 79.19 144 VAL A C 1
ATOM 1101 O O . VAL A 1 144 ? -10.149 -8.173 15.092 1.00 79.19 144 VAL A O 1
ATOM 1104 N N . PRO A 1 145 ? -10.558 -9.995 13.866 1.00 73.19 145 PRO A N 1
ATOM 1105 C CA . PRO A 1 145 ? -10.445 -9.279 12.603 1.00 73.19 145 PRO A CA 1
ATOM 1106 C C . PRO A 1 145 ? -11.506 -8.177 12.483 1.00 73.19 145 PRO A C 1
ATOM 1108 O O . PRO A 1 145 ? -12.671 -8.383 12.830 1.00 73.19 145 PRO A O 1
ATOM 1111 N N . ARG A 1 146 ? -11.137 -7.039 11.882 1.00 72.06 146 ARG A N 1
ATOM 1112 C CA . ARG A 1 146 ? -12.007 -5.865 11.651 1.00 72.06 146 ARG A CA 1
ATOM 1113 C C . ARG A 1 146 ? -13.355 -6.174 10.984 1.00 72.06 146 ARG A C 1
ATOM 1115 O O . ARG A 1 146 ? -14.328 -5.458 11.203 1.00 72.06 146 ARG A O 1
ATOM 1122 N N . CYS A 1 147 ? -13.446 -7.240 10.187 1.00 70.94 147 CYS A N 1
ATOM 1123 C CA . CYS A 1 147 ? -14.706 -7.684 9.581 1.00 70.94 147 CYS A CA 1
ATOM 1124 C C . CYS A 1 147 ? -15.737 -8.229 10.592 1.00 70.94 147 CYS A C 1
ATOM 1126 O O . CYS A 1 147 ? -16.901 -8.378 10.220 1.00 70.94 147 CYS A O 1
ATOM 1128 N N . SER A 1 148 ? -15.342 -8.468 11.846 1.00 75.31 148 SER A N 1
ATOM 1129 C CA . SER A 1 148 ? -16.216 -8.893 12.950 1.00 75.31 148 SER A CA 1
ATOM 1130 C C . SER A 1 148 ? -16.885 -7.709 13.665 1.00 75.31 148 SER A C 1
ATOM 1132 O O . SER A 1 148 ? -17.934 -7.870 14.270 1.00 75.31 148 SER A O 1
ATOM 1134 N N . ILE A 1 149 ? -16.333 -6.492 13.548 1.00 84.62 149 ILE A N 1
ATOM 1135 C CA . ILE A 1 149 ? -16.803 -5.278 14.254 1.00 84.62 149 ILE A CA 1
ATOM 1136 C C . ILE A 1 149 ? -17.661 -4.391 13.320 1.00 84.62 149 ILE A C 1
ATOM 1138 O O . ILE A 1 149 ? -17.728 -3.169 13.437 1.00 84.62 149 ILE A O 1
ATOM 1142 N N . LYS A 1 150 ? -18.354 -5.001 12.345 1.00 85.31 150 LYS A N 1
ATOM 1143 C CA . LYS A 1 150 ? -19.135 -4.288 11.309 1.00 85.31 150 LYS A CA 1
ATOM 1144 C C . LYS A 1 150 ? -20.169 -3.312 11.883 1.00 85.31 150 LYS A C 1
ATOM 1146 O O . LYS A 1 150 ? -20.292 -2.209 11.355 1.00 85.31 150 LYS A O 1
ATOM 1151 N N . HIS A 1 151 ? -20.883 -3.694 12.945 1.00 84.69 151 HIS A N 1
ATOM 1152 C CA . HIS A 1 151 ? -21.937 -2.873 13.554 1.00 84.69 151 HIS A CA 1
ATOM 1153 C C . HIS A 1 151 ? -21.382 -1.582 14.168 1.00 84.69 151 HIS A C 1
ATOM 1155 O O . HIS A 1 151 ? -21.721 -0.491 13.709 1.00 84.69 151 HIS A O 1
ATOM 1161 N N . ALA A 1 152 ? -20.455 -1.691 15.122 1.00 89.44 152 ALA A N 1
ATOM 1162 C CA . ALA A 1 152 ? -19.813 -0.530 15.738 1.00 89.44 152 ALA A CA 1
ATOM 1163 C C . ALA A 1 152 ? -19.031 0.323 14.715 1.00 89.44 152 ALA A C 1
ATOM 1165 O O . ALA A 1 152 ? -19.095 1.550 14.760 1.00 89.44 152 ALA A O 1
ATOM 1166 N N . TYR A 1 153 ? -18.379 -0.299 13.722 1.00 86.75 153 TYR A N 1
ATOM 1167 C CA . TYR A 1 153 ? -17.694 0.425 12.644 1.00 86.75 153 TYR A CA 1
ATOM 1168 C C . TYR A 1 153 ? -18.659 1.219 11.739 1.00 86.75 153 TYR A C 1
ATOM 1170 O O . TYR A 1 153 ? -18.337 2.332 11.316 1.00 86.75 153 TYR A O 1
ATOM 1178 N N . LYS A 1 154 ? -19.850 0.675 11.442 1.00 87.94 154 LYS A N 1
ATOM 1179 C CA . LYS A 1 154 ? -20.917 1.387 10.718 1.00 87.94 154 LYS A CA 1
ATOM 1180 C C . LYS A 1 154 ? -21.414 2.583 11.535 1.00 87.94 154 LYS A C 1
ATOM 1182 O O . LYS A 1 154 ? -21.424 3.694 11.014 1.00 87.94 154 LYS A O 1
ATOM 1187 N N . LEU A 1 155 ? -21.746 2.357 12.806 1.00 89.81 155 LEU A N 1
ATOM 1188 C CA . LEU A 1 155 ? -22.242 3.376 13.735 1.00 89.81 155 LEU A CA 1
ATOM 1189 C C . LEU A 1 155 ? -21.265 4.556 13.886 1.00 89.81 155 LEU A C 1
ATOM 1191 O O . LEU A 1 155 ? -21.664 5.701 13.692 1.00 89.81 155 LEU A O 1
ATOM 1195 N N . ALA A 1 156 ? -19.978 4.279 14.126 1.00 89.06 156 ALA A N 1
ATOM 1196 C CA . ALA A 1 156 ? -18.943 5.309 14.246 1.00 89.06 156 ALA A CA 1
ATOM 1197 C C . ALA A 1 156 ? -18.782 6.138 12.958 1.00 89.06 156 ALA A C 1
ATOM 1199 O O . ALA A 1 156 ? -18.603 7.356 13.007 1.00 89.06 156 ALA A O 1
ATOM 1200 N N . ARG A 1 157 ? -18.876 5.489 11.787 1.00 88.19 157 ARG A N 1
ATOM 1201 C CA . ARG A 1 157 ? -18.811 6.180 10.490 1.00 88.19 157 ARG A CA 1
ATOM 1202 C C . ARG A 1 157 ? -20.012 7.078 10.230 1.00 88.19 157 ARG A C 1
ATOM 1204 O O . ARG A 1 157 ? -19.835 8.129 9.627 1.00 88.19 157 ARG A O 1
ATOM 1211 N N . GLU A 1 158 ? -21.211 6.658 10.620 1.00 87.44 158 GLU A N 1
ATOM 1212 C CA . GLU A 1 158 ? -22.419 7.464 10.422 1.00 87.44 158 GLU A CA 1
ATOM 1213 C C . GLU A 1 158 ? -22.333 8.789 11.181 1.00 87.44 158 GLU A C 1
ATOM 1215 O O . GLU A 1 158 ? -22.655 9.817 10.599 1.00 87.44 158 GLU A O 1
ATOM 1220 N N . THR A 1 159 ? -21.824 8.776 12.419 1.00 84.31 159 THR A N 1
ATOM 1221 C CA . THR A 1 159 ? -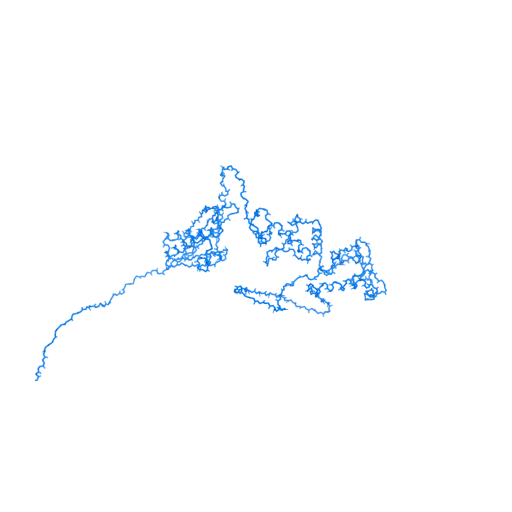21.553 10.001 13.189 1.00 84.31 159 THR A CA 1
ATOM 1222 C C . THR A 1 159 ? -20.559 10.914 12.475 1.00 84.31 159 THR A C 1
ATOM 1224 O O . THR A 1 159 ? -20.836 12.089 12.262 1.00 84.31 159 THR A O 1
ATOM 1227 N N . VAL A 1 160 ? -19.402 10.379 12.066 1.00 83.88 160 VAL A N 1
ATOM 1228 C CA . VAL A 1 160 ? -18.369 11.173 11.379 1.00 83.88 160 VAL A CA 1
ATOM 1229 C C . VAL A 1 160 ? -18.924 11.847 10.116 1.00 83.88 160 VAL A C 1
ATOM 1231 O O . VAL A 1 160 ? -18.574 12.985 9.824 1.00 83.88 160 VAL A O 1
ATOM 1234 N N . VAL A 1 161 ? -19.819 11.177 9.384 1.00 81.56 161 VAL A N 1
ATOM 1235 C CA . VAL A 1 161 ? -20.476 11.744 8.195 1.00 81.56 161 VAL A CA 1
ATOM 1236 C C . VAL A 1 161 ? -21.559 12.774 8.553 1.00 81.56 161 VAL A C 1
ATOM 1238 O O . VAL A 1 161 ? -21.703 13.763 7.833 1.00 81.56 161 VAL A O 1
ATOM 1241 N N . SER A 1 162 ? -22.309 12.593 9.647 1.00 74.44 162 SER A N 1
ATOM 1242 C CA . SER A 1 162 ? -23.325 13.572 10.058 1.00 74.44 162 SER A CA 1
ATOM 1243 C C . SER A 1 162 ? -22.717 14.885 10.550 1.00 74.44 162 SER A C 1
ATOM 1245 O O . SER A 1 162 ? -23.237 15.937 10.196 1.00 74.44 162 SER A O 1
ATOM 1247 N N . GLU A 1 163 ? -21.590 14.849 11.268 1.00 63.53 163 GLU A N 1
ATOM 1248 C CA . GLU A 1 163 ? -20.892 16.067 11.725 1.00 63.53 163 GLU A CA 1
ATOM 1249 C C . GLU A 1 163 ? -20.374 16.925 10.552 1.00 63.53 163 GLU A C 1
ATOM 1251 O O . GLU A 1 163 ? -20.452 18.149 10.592 1.00 63.53 163 GLU A O 1
ATOM 1256 N N . ILE A 1 164 ? -19.935 16.299 9.450 1.00 62.16 164 ILE A N 1
ATOM 1257 C CA . ILE A 1 164 ? -19.533 16.999 8.209 1.00 62.16 164 ILE A CA 1
ATOM 1258 C C . ILE A 1 164 ? -20.720 17.739 7.555 1.00 62.16 164 ILE A C 1
ATOM 1260 O O . ILE A 1 164 ? -20.527 18.662 6.766 1.00 62.16 164 ILE A O 1
ATOM 1264 N N . SER A 1 165 ? -21.956 17.338 7.865 1.00 58.34 165 SER A N 1
ATOM 1265 C CA . SER A 1 165 ? -23.171 17.815 7.194 1.00 58.34 165 SER A CA 1
ATOM 1266 C C . SER A 1 165 ? -23.824 19.035 7.864 1.00 58.34 165 SER A C 1
ATOM 1268 O O . SER A 1 165 ? -24.846 19.509 7.370 1.00 58.34 165 SER A O 1
ATOM 1270 N N . ILE A 1 166 ? -23.269 19.548 8.970 1.00 47.22 166 ILE A N 1
ATOM 1271 C CA . ILE A 1 166 ? -23.803 20.718 9.686 1.00 47.22 166 ILE A CA 1
ATOM 1272 C C . ILE A 1 166 ? -23.056 21.987 9.230 1.00 47.22 166 ILE A C 1
ATOM 1274 O O . ILE A 1 166 ? -21.872 22.139 9.536 1.00 47.22 166 ILE A O 1
ATOM 1278 N N . PRO A 1 167 ? -23.710 22.935 8.529 1.00 41.03 167 PRO A N 1
ATOM 1279 C CA . PRO A 1 167 ? -23.086 24.200 8.157 1.00 41.03 167 PRO A CA 1
ATOM 1280 C C . PRO A 1 167 ? -23.021 25.130 9.377 1.00 41.03 167 PRO A C 1
ATOM 1282 O O . PRO A 1 167 ? -23.955 25.878 9.657 1.00 41.03 167 PRO A O 1
ATOM 1285 N N . ILE A 1 168 ? -21.915 25.081 10.123 1.00 44.34 168 ILE A N 1
ATOM 1286 C CA . ILE A 1 168 ? -21.645 26.047 11.194 1.00 44.34 168 ILE A CA 1
ATOM 1287 C C . ILE A 1 168 ? -20.932 27.262 10.594 1.00 44.34 168 ILE A C 1
ATOM 1289 O O . ILE A 1 168 ? -19.725 27.230 10.338 1.00 44.34 168 ILE A O 1
ATOM 1293 N N . ASP A 1 169 ? -21.689 28.347 10.411 1.00 40.41 169 ASP A N 1
ATOM 1294 C CA . ASP A 1 169 ? -21.189 29.668 10.022 1.00 40.41 169 ASP A CA 1
ATOM 1295 C C . ASP A 1 169 ? -20.247 30.244 11.092 1.00 40.41 169 ASP A C 1
ATOM 1297 O O . ASP A 1 169 ? -20.628 31.022 11.966 1.00 40.41 169 ASP A O 1
ATOM 1301 N N . THR A 1 170 ? -18.971 29.875 11.008 1.00 36.16 170 THR A N 1
ATOM 1302 C CA . THR A 1 170 ? -17.878 30.556 11.706 1.00 36.16 170 THR A CA 1
ATOM 1303 C C . THR A 1 170 ? -16.874 31.086 10.685 1.00 36.16 170 THR A C 1
ATOM 1305 O O . THR A 1 170 ? -16.581 30.415 9.690 1.00 36.16 170 THR A O 1
ATOM 1308 N N . PRO A 1 171 ? -16.349 32.312 10.871 1.00 40.03 171 PRO A N 1
ATOM 1309 C CA . PRO A 1 171 ? -15.477 32.935 9.885 1.00 40.03 171 PRO A CA 1
ATOM 1310 C C . PRO A 1 171 ? -14.213 32.095 9.718 1.00 40.03 171 PRO A C 1
ATOM 1312 O O . PRO A 1 171 ? -13.568 31.761 10.711 1.00 40.03 171 PRO A O 1
ATOM 1315 N N . ARG A 1 172 ? -13.865 31.770 8.460 1.00 45.91 172 ARG A N 1
ATOM 1316 C CA . ARG A 1 172 ? -12.709 30.940 8.073 1.00 45.91 172 ARG A CA 1
ATOM 1317 C C . ARG A 1 172 ? -11.455 31.274 8.892 1.00 45.91 172 ARG A C 1
ATOM 1319 O O . ARG A 1 172 ? -10.637 32.099 8.482 1.00 45.91 172 ARG A O 1
ATOM 1326 N N . ARG A 1 173 ? -11.221 30.535 9.980 1.00 40.09 173 ARG A N 1
ATOM 1327 C CA . ARG A 1 173 ? -9.856 30.274 10.432 1.00 40.09 173 ARG A CA 1
ATOM 1328 C C . ARG A 1 173 ? -9.181 29.509 9.302 1.00 40.09 173 ARG A C 1
ATOM 1330 O O . ARG A 1 173 ? -9.742 28.541 8.786 1.00 40.09 173 ARG A O 1
ATOM 1337 N N . ALA A 1 174 ? -8.003 29.967 8.888 1.00 45.81 174 ALA A N 1
ATOM 1338 C CA . ALA A 1 174 ? -7.177 29.204 7.965 1.00 45.81 174 ALA A CA 1
ATOM 1339 C C . ALA A 1 174 ? -7.007 27.785 8.527 1.00 45.81 174 ALA A C 1
ATOM 1341 O O . ALA A 1 174 ? -6.746 27.638 9.724 1.00 45.81 174 ALA A O 1
ATOM 1342 N N . LYS A 1 175 ? -7.208 26.764 7.681 1.00 39.91 175 LYS A N 1
ATOM 1343 C CA . LYS A 1 175 ? -7.063 25.356 8.074 1.00 39.91 175 LYS A CA 1
ATOM 1344 C C . LYS A 1 175 ? -5.737 25.192 8.835 1.00 39.91 175 LYS A C 1
ATOM 1346 O O . LYS A 1 175 ? -4.704 25.498 8.231 1.00 39.91 175 LYS A O 1
ATOM 1351 N N . PRO A 1 176 ? -5.715 24.694 10.087 1.00 39.53 176 PRO A N 1
ATOM 1352 C CA . PRO A 1 176 ? -4.476 24.144 10.610 1.00 39.53 176 PRO A CA 1
ATOM 1353 C C . PRO A 1 176 ? -4.061 23.018 9.658 1.00 39.53 176 PRO A C 1
ATOM 1355 O O . PRO A 1 176 ? -4.891 22.191 9.267 1.00 39.53 176 PRO A O 1
ATOM 1358 N N . ALA A 1 177 ? -2.808 23.037 9.205 1.00 46.56 177 ALA A N 1
ATOM 1359 C CA . ALA A 1 177 ? -2.293 21.973 8.359 1.00 46.56 177 ALA A CA 1
ATOM 1360 C C . ALA A 1 177 ? -2.419 20.651 9.124 1.00 46.56 177 ALA A C 1
ATOM 1362 O O . ALA A 1 177 ? -2.006 20.548 10.279 1.00 46.56 177 ALA A O 1
ATOM 1363 N N . ARG A 1 178 ? -3.041 19.651 8.495 1.00 50.47 178 ARG A N 1
ATOM 1364 C CA . ARG A 1 178 ? -3.243 18.334 9.101 1.00 50.47 178 ARG A CA 1
ATOM 1365 C C . ARG A 1 178 ? -1.950 17.541 8.970 1.00 50.47 178 ARG A C 1
ATOM 1367 O O . ARG A 1 178 ? -1.784 16.746 8.050 1.00 50.47 178 ARG A O 1
ATOM 1374 N N . ASN A 1 179 ? -1.025 17.863 9.860 1.00 53.66 179 ASN A N 1
ATOM 1375 C CA . ASN A 1 179 ? 0.313 17.309 9.978 1.00 53.66 179 ASN A CA 1
ATOM 1376 C C . ASN A 1 179 ? 0.256 15.779 10.141 1.00 53.66 179 ASN A C 1
ATOM 1378 O O . ASN A 1 179 ? -0.131 15.276 11.195 1.00 53.66 179 ASN A O 1
ATOM 1382 N N . ILE A 1 180 ? 0.599 15.031 9.084 1.00 62.91 180 ILE A N 1
ATOM 1383 C CA . ILE A 1 180 ? 0.806 13.578 9.160 1.00 62.91 180 ILE A CA 1
ATOM 1384 C C . ILE A 1 180 ? 2.296 13.300 9.012 1.00 62.91 180 ILE A C 1
ATOM 1386 O O . ILE A 1 180 ? 2.912 13.616 7.995 1.00 62.91 180 ILE A O 1
ATOM 1390 N N . THR A 1 181 ? 2.840 12.607 10.008 1.00 73.06 181 THR A N 1
ATOM 1391 C CA . THR A 1 181 ? 4.231 12.169 10.036 1.00 73.06 181 THR A CA 1
ATOM 1392 C C . THR A 1 181 ? 4.561 11.254 8.857 1.00 73.06 181 THR A C 1
ATOM 1394 O O . THR A 1 181 ? 3.966 10.188 8.676 1.00 73.06 181 THR A O 1
ATOM 1397 N N . CYS A 1 182 ? 5.549 11.641 8.052 1.00 80.00 182 CYS A N 1
ATOM 1398 C CA . CYS A 1 182 ? 6.082 10.791 6.996 1.00 80.00 182 CYS A CA 1
ATOM 1399 C C . CYS A 1 182 ? 6.877 9.623 7.599 1.00 80.00 182 CYS A C 1
ATOM 1401 O O . CYS A 1 182 ? 7.884 9.837 8.265 1.00 80.00 182 CYS A O 1
ATOM 1403 N N . ALA A 1 183 ? 6.503 8.377 7.296 1.00 78.56 183 ALA A N 1
ATOM 1404 C CA . ALA A 1 183 ? 7.163 7.182 7.843 1.00 78.56 183 ALA A CA 1
ATOM 1405 C C . ALA A 1 183 ? 8.640 6.979 7.417 1.00 78.56 183 ALA A C 1
ATOM 1407 O O . ALA A 1 183 ? 9.264 6.017 7.854 1.00 78.56 183 ALA A O 1
ATOM 1408 N N . ILE A 1 184 ? 9.192 7.847 6.557 1.00 81.19 184 ILE A N 1
ATOM 1409 C CA . ILE A 1 184 ? 10.581 7.780 6.066 1.00 81.19 184 ILE A CA 1
ATOM 1410 C C . ILE A 1 184 ? 11.463 8.831 6.749 1.00 81.19 184 ILE A C 1
ATOM 1412 O O . ILE A 1 184 ? 12.488 8.481 7.322 1.00 81.19 184 ILE A O 1
ATOM 1416 N N . CYS A 1 185 ? 11.090 10.115 6.683 1.00 80.12 185 CYS A N 1
ATOM 1417 C CA . CYS A 1 185 ? 11.866 11.205 7.289 1.00 80.12 185 CYS A CA 1
ATOM 1418 C C . CYS A 1 185 ? 11.414 11.584 8.705 1.00 80.12 185 CYS A C 1
ATOM 1420 O O . CYS A 1 185 ? 12.073 12.403 9.334 1.00 80.12 185 CYS A O 1
ATOM 1422 N N . LEU A 1 186 ? 10.305 11.015 9.191 1.00 74.69 186 LEU A N 1
ATOM 1423 C CA . LEU A 1 186 ? 9.665 11.327 10.477 1.00 74.69 186 LEU A CA 1
ATOM 1424 C C . LEU A 1 186 ? 9.249 12.801 10.647 1.00 74.69 186 LEU A C 1
ATOM 1426 O O . LEU A 1 186 ? 8.901 13.217 11.746 1.00 74.69 186 LEU A O 1
ATOM 1430 N N . ASP A 1 187 ? 9.228 13.560 9.549 1.00 74.25 187 ASP A N 1
ATOM 1431 C CA . ASP A 1 187 ? 8.725 14.931 9.483 1.00 74.25 187 ASP A CA 1
ATOM 1432 C C . ASP A 1 187 ? 7.199 14.930 9.615 1.00 74.25 187 ASP A C 1
ATOM 1434 O O . ASP A 1 187 ? 6.497 14.293 8.819 1.00 74.25 187 ASP A O 1
ATOM 1438 N N . ASP A 1 188 ? 6.706 15.615 10.641 1.00 65.12 188 ASP A N 1
ATOM 1439 C CA . ASP A 1 188 ? 5.299 15.854 10.929 1.00 65.12 188 ASP A CA 1
ATOM 1440 C C . ASP A 1 188 ? 4.772 17.145 10.290 1.00 65.12 188 ASP A C 1
ATOM 1442 O O . ASP A 1 188 ? 3.567 17.252 10.091 1.00 65.12 188 ASP A O 1
ATOM 1446 N N . GLY A 1 189 ? 5.627 18.074 9.848 1.00 60.44 189 GLY A N 1
ATOM 1447 C CA . GLY A 1 189 ? 5.247 19.354 9.235 1.00 60.44 189 GLY A CA 1
ATOM 1448 C C . GLY A 1 189 ? 4.533 19.266 7.877 1.00 60.44 189 GLY A C 1
ATOM 1449 O O . GLY A 1 189 ? 4.232 20.296 7.268 1.00 60.44 189 GLY A O 1
ATOM 1450 N N . VAL A 1 190 ? 4.258 18.058 7.375 1.00 65.19 190 VAL A N 1
ATOM 1451 C CA . VAL A 1 190 ? 3.669 17.825 6.053 1.00 65.19 190 VAL A CA 1
ATOM 1452 C C . VAL A 1 190 ? 2.156 17.643 6.152 1.00 65.19 190 VAL A C 1
ATOM 1454 O O . VAL A 1 190 ? 1.637 16.695 6.741 1.00 65.19 190 VAL A O 1
ATOM 1457 N N . ASN A 1 191 ? 1.433 18.546 5.495 1.00 65.75 191 ASN A N 1
ATOM 1458 C CA . ASN A 1 191 ? -0.022 18.528 5.430 1.00 65.75 191 ASN A CA 1
ATOM 1459 C C . ASN A 1 191 ? -0.523 17.273 4.679 1.00 65.75 191 ASN A C 1
ATOM 1461 O O . ASN A 1 191 ? -0.111 17.021 3.548 1.00 65.75 191 ASN A O 1
ATOM 1465 N N . ALA A 1 192 ? -1.442 16.497 5.262 1.00 61.81 192 ALA A N 1
ATOM 1466 C CA . ALA A 1 192 ? -1.896 15.204 4.729 1.00 61.81 192 ALA A CA 1
ATOM 1467 C C . ALA A 1 192 ? -2.528 15.256 3.326 1.00 61.81 192 ALA A C 1
ATOM 1469 O O . ALA A 1 192 ? -2.534 14.244 2.620 1.00 61.81 192 ALA A O 1
ATOM 1470 N N . ASP A 1 193 ? -3.054 16.418 2.921 1.00 63.03 193 ASP A N 1
ATOM 1471 C CA . ASP A 1 193 ? -3.527 16.691 1.552 1.00 63.03 193 ASP A CA 1
ATOM 1472 C C . ASP A 1 193 ? -2.393 16.721 0.519 1.00 63.03 193 ASP A C 1
ATOM 1474 O O . ASP A 1 193 ? -2.609 16.429 -0.653 1.00 63.03 193 ASP A O 1
ATOM 1478 N N . GLN A 1 194 ? -1.188 17.087 0.955 1.00 72.00 194 GLN A N 1
ATOM 1479 C CA . GLN A 1 194 ? 0.011 17.248 0.129 1.00 72.00 194 GLN A CA 1
ATOM 1480 C C . GLN A 1 194 ? 0.894 15.990 0.142 1.00 72.00 194 GLN A C 1
ATOM 1482 O O . GLN A 1 194 ? 1.875 15.916 -0.597 1.00 72.00 194 GLN A O 1
ATOM 1487 N N . MET A 1 195 ? 0.560 14.992 0.966 1.00 85.06 195 MET A N 1
ATOM 1488 C CA . MET A 1 195 ? 1.273 13.719 1.002 1.00 85.06 195 MET A CA 1
ATOM 1489 C C . MET A 1 195 ? 0.919 12.837 -0.192 1.00 85.06 195 MET A C 1
ATOM 1491 O O . MET A 1 195 ? -0.248 12.590 -0.506 1.00 85.06 195 MET A O 1
ATOM 1495 N N . PHE A 1 196 ? 1.950 12.251 -0.789 1.00 88.44 196 PHE A N 1
ATOM 1496 C CA . PHE A 1 196 ? 1.806 11.244 -1.819 1.00 88.44 196 PHE A CA 1
ATOM 1497 C C . PHE A 1 196 ? 1.177 9.970 -1.241 1.00 88.44 196 PHE A C 1
ATOM 1499 O O . PHE A 1 196 ? 1.720 9.348 -0.324 1.00 88.44 196 PHE A O 1
ATOM 1506 N N . LYS A 1 197 ? 0.041 9.553 -1.805 1.00 89.44 197 LYS A N 1
ATOM 1507 C CA . LYS A 1 197 ? -0.697 8.345 -1.420 1.00 89.44 197 LYS A CA 1
ATOM 1508 C C . LYS A 1 197 ? -0.578 7.289 -2.514 1.00 89.44 197 LYS A C 1
ATOM 1510 O O . LYS A 1 197 ? -0.999 7.520 -3.642 1.00 89.44 197 LYS A O 1
ATOM 1515 N N . VAL A 1 198 ? -0.062 6.112 -2.165 1.00 88.62 198 VAL A N 1
ATOM 1516 C CA . VAL A 1 198 ? 0.029 4.974 -3.092 1.00 88.62 198 VAL A CA 1
ATOM 1517 C C . VAL A 1 198 ? -1.352 4.347 -3.277 1.00 88.62 198 VAL A C 1
ATOM 1519 O O . VAL A 1 198 ? -1.969 3.932 -2.301 1.00 88.62 198 VAL A O 1
ATOM 1522 N N . ASP A 1 199 ? -1.839 4.227 -4.511 1.00 82.94 199 ASP A N 1
ATOM 1523 C CA . ASP A 1 199 ? -3.242 3.859 -4.758 1.00 82.94 199 ASP A CA 1
ATOM 1524 C C . ASP A 1 199 ? -3.590 2.425 -4.317 1.00 82.94 199 ASP A C 1
ATOM 1526 O O . ASP A 1 199 ? -4.597 2.222 -3.637 1.00 82.94 199 ASP A O 1
ATOM 1530 N N . LYS A 1 200 ? -2.728 1.441 -4.626 1.00 85.81 200 LYS A N 1
ATOM 1531 C CA . LYS A 1 200 ? -2.949 0.014 -4.304 1.00 85.81 200 LYS A CA 1
ATOM 1532 C C . LYS A 1 200 ? -2.942 -0.271 -2.788 1.00 85.81 200 LYS A C 1
ATOM 1534 O O . LYS A 1 200 ? -3.849 -0.927 -2.285 1.00 85.81 200 LYS A O 1
ATOM 1539 N N . CYS A 1 201 ? -1.946 0.224 -2.044 1.00 88.75 201 CYS A N 1
ATOM 1540 C CA . CYS A 1 201 ? -1.766 -0.083 -0.610 1.00 88.75 201 CYS A CA 1
ATOM 1541 C C . CYS A 1 201 ? -2.178 1.039 0.359 1.00 88.75 201 CYS A C 1
ATOM 1543 O O . CYS A 1 201 ? -2.239 0.811 1.563 1.00 88.75 201 CYS A O 1
ATOM 1545 N N . ARG A 1 202 ? -2.478 2.245 -0.138 1.00 87.38 202 ARG A N 1
ATOM 1546 C CA . ARG A 1 202 ? -2.894 3.441 0.626 1.00 87.38 202 ARG A CA 1
ATOM 1547 C C . ARG A 1 202 ? -1.875 4.010 1.625 1.00 87.38 202 ARG A C 1
ATOM 1549 O O . ARG A 1 202 ? -2.225 4.941 2.348 1.00 87.38 202 ARG A O 1
ATOM 1556 N N . HIS A 1 203 ? -0.630 3.529 1.630 1.00 88.31 203 HIS A N 1
ATOM 1557 C CA . HIS A 1 203 ? 0.468 4.155 2.381 1.00 88.31 203 HIS A CA 1
ATOM 1558 C C . HIS A 1 203 ? 0.702 5.603 1.910 1.00 88.31 203 HIS A C 1
ATOM 1560 O O . HIS A 1 203 ? 0.581 5.893 0.714 1.00 88.31 203 HIS A O 1
ATOM 1566 N N . ARG A 1 204 ? 1.017 6.493 2.859 1.00 89.06 204 ARG A N 1
ATOM 1567 C CA . ARG A 1 204 ? 1.234 7.934 2.661 1.00 89.06 204 ARG A CA 1
ATOM 1568 C C . ARG A 1 204 ? 2.674 8.311 3.013 1.00 89.06 204 ARG A C 1
ATOM 1570 O O . ARG A 1 204 ? 3.189 7.863 4.032 1.00 89.06 204 ARG A O 1
ATOM 1577 N N . PHE A 1 205 ? 3.286 9.164 2.198 1.00 89.12 205 PHE A N 1
ATOM 1578 C CA . PHE A 1 205 ? 4.651 9.673 2.375 1.00 89.12 205 PHE A CA 1
ATOM 1579 C C . PHE A 1 205 ? 4.720 11.138 1.929 1.00 89.12 205 PHE A C 1
ATOM 1581 O O . PHE A 1 205 ? 3.919 11.563 1.097 1.00 89.12 205 PHE A O 1
ATOM 1588 N N . CYS A 1 206 ? 5.672 11.921 2.438 1.00 88.12 206 CYS A N 1
ATOM 1589 C CA . CYS A 1 206 ? 5.907 13.255 1.886 1.00 88.12 206 CYS A CA 1
ATOM 1590 C C . CYS A 1 206 ? 6.505 13.159 0.471 1.00 88.12 206 CYS A C 1
ATOM 1592 O O . CYS A 1 206 ? 7.220 12.204 0.140 1.00 88.12 206 CYS A O 1
ATOM 1594 N N . SER A 1 207 ? 6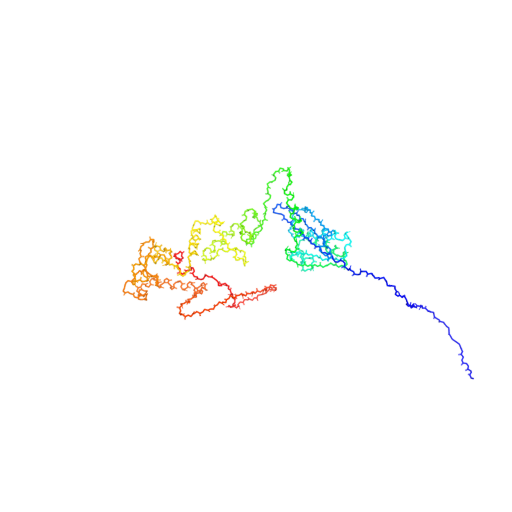.206 14.147 -0.373 1.00 88.12 207 SER A N 1
ATOM 1595 C CA . SER A 1 207 ? 6.578 14.131 -1.793 1.00 88.12 207 SER A CA 1
ATOM 1596 C C . SER A 1 207 ? 8.090 14.062 -2.019 1.00 88.12 207 SER A C 1
ATOM 1598 O O . SER A 1 207 ? 8.520 13.335 -2.910 1.00 88.12 207 SER A O 1
ATOM 1600 N N . GLU A 1 208 ? 8.904 14.706 -1.173 1.00 87.31 208 GLU A N 1
ATOM 1601 C CA . GLU A 1 208 ? 10.370 14.631 -1.273 1.00 87.31 208 GLU A CA 1
ATOM 1602 C C . GLU A 1 208 ? 10.921 13.235 -0.941 1.00 87.31 208 GLU A C 1
ATOM 1604 O O . GLU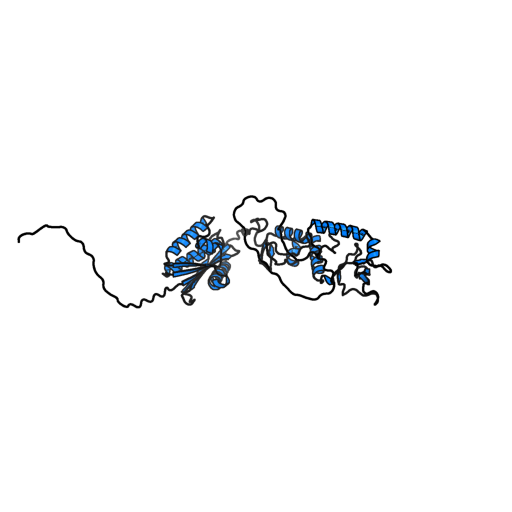 A 1 208 ? 11.832 12.760 -1.620 1.00 87.31 208 GLU A O 1
ATOM 1609 N N . CYS A 1 209 ? 10.348 12.518 0.035 1.00 88.81 209 CYS A N 1
ATOM 1610 C CA . CYS A 1 209 ? 10.744 11.131 0.293 1.00 88.81 209 CYS A CA 1
ATOM 1611 C C . CYS A 1 209 ? 10.343 10.194 -0.849 1.00 88.81 209 CYS A C 1
ATOM 1613 O O . CYS A 1 209 ? 11.118 9.304 -1.195 1.00 88.81 209 CYS A O 1
ATOM 1615 N N . VAL A 1 210 ? 9.171 10.397 -1.466 1.00 91.81 210 VAL A N 1
ATOM 1616 C CA . VAL A 1 210 ? 8.789 9.622 -2.657 1.00 91.81 210 VAL A CA 1
ATOM 1617 C C . VAL A 1 210 ? 9.717 9.942 -3.816 1.00 91.81 210 VAL A C 1
ATOM 1619 O O . VAL A 1 210 ? 10.274 9.017 -4.389 1.00 91.81 210 VAL A O 1
ATOM 1622 N N . LYS A 1 211 ? 9.958 11.217 -4.122 1.00 91.19 211 LYS A N 1
ATOM 1623 C CA . LYS A 1 211 ? 10.908 11.651 -5.151 1.00 91.19 211 LYS A CA 1
ATOM 1624 C C . LYS A 1 211 ? 12.284 11.011 -4.966 1.00 91.19 211 LYS A C 1
ATOM 1626 O O . LYS A 1 211 ? 12.756 10.352 -5.885 1.00 91.19 211 LYS A O 1
ATOM 1631 N N . ARG A 1 212 ? 12.877 11.096 -3.771 1.00 88.81 212 ARG A N 1
ATOM 1632 C CA . ARG A 1 212 ? 14.193 10.501 -3.487 1.00 88.81 212 ARG A CA 1
ATOM 1633 C C . ARG A 1 212 ? 14.195 8.973 -3.610 1.00 88.81 212 ARG A C 1
ATOM 1635 O O . ARG A 1 212 ? 15.149 8.402 -4.128 1.00 88.81 212 ARG A O 1
ATOM 1642 N N . HIS A 1 213 ? 13.121 8.305 -3.183 1.00 91.88 213 HIS A N 1
ATOM 1643 C CA . HIS A 1 213 ? 12.934 6.867 -3.414 1.00 91.88 213 HIS A CA 1
ATOM 1644 C C . HIS A 1 213 ? 12.855 6.542 -4.910 1.00 91.88 213 HIS A C 1
ATOM 1646 O O . HIS A 1 213 ? 13.522 5.620 -5.371 1.00 91.88 213 HIS A O 1
ATOM 1652 N N . LEU A 1 214 ? 12.091 7.314 -5.689 1.00 90.44 214 LEU A N 1
ATOM 1653 C CA . LEU A 1 214 ? 11.991 7.124 -7.135 1.00 90.44 214 LEU A CA 1
ATOM 1654 C C . LEU A 1 214 ? 13.347 7.341 -7.825 1.00 90.44 214 LEU A C 1
ATOM 1656 O O . LEU A 1 214 ? 13.722 6.539 -8.672 1.00 90.44 214 LEU A O 1
ATOM 1660 N N . GLU A 1 215 ? 14.087 8.388 -7.451 1.00 88.44 215 GLU A N 1
ATOM 1661 C CA . GLU A 1 215 ? 15.432 8.692 -7.953 1.00 88.44 215 GLU A CA 1
ATOM 1662 C C . GLU A 1 215 ? 16.392 7.518 -7.727 1.00 88.44 215 GLU A C 1
ATOM 1664 O O . GLU A 1 215 ? 16.998 7.033 -8.682 1.00 88.44 215 GLU A O 1
ATOM 1669 N N . VAL A 1 216 ? 16.479 7.008 -6.493 1.00 85.19 216 VAL A N 1
ATOM 1670 C CA . VAL A 1 216 ? 17.339 5.865 -6.146 1.00 85.19 216 VAL A CA 1
ATOM 1671 C C . VAL A 1 216 ? 16.919 4.609 -6.913 1.00 85.19 216 VAL A C 1
ATOM 1673 O O . VAL A 1 216 ? 17.739 4.023 -7.613 1.00 85.19 216 VAL A O 1
ATOM 1676 N N . ARG A 1 217 ? 15.635 4.229 -6.885 1.00 84.69 217 ARG A N 1
ATOM 1677 C CA . ARG A 1 217 ? 15.151 3.006 -7.555 1.00 84.69 217 ARG A CA 1
ATOM 1678 C C . ARG A 1 217 ? 15.300 3.072 -9.078 1.00 84.69 217 ARG A C 1
ATOM 1680 O O . ARG A 1 217 ? 15.610 2.059 -9.712 1.00 84.69 217 ARG A O 1
ATOM 1687 N N . LEU A 1 218 ? 15.151 4.258 -9.675 1.00 85.06 218 LEU A N 1
ATOM 1688 C CA . LEU A 1 218 ? 15.456 4.468 -11.089 1.00 85.06 218 LEU A CA 1
ATOM 1689 C C . LEU A 1 218 ? 16.959 4.332 -11.358 1.00 85.06 218 LEU A C 1
ATOM 1691 O O . LEU A 1 218 ? 17.323 3.620 -12.289 1.00 85.06 218 LEU A O 1
ATOM 1695 N N . LEU A 1 219 ? 17.842 4.904 -10.542 1.00 81.06 219 LEU A N 1
ATOM 1696 C CA . LEU A 1 219 ? 19.292 4.734 -10.710 1.00 81.06 219 LEU A CA 1
ATOM 1697 C C . LEU A 1 219 ? 19.791 3.305 -10.404 1.00 81.06 219 LEU A C 1
ATOM 1699 O O . LEU A 1 219 ? 20.819 2.901 -10.929 1.00 81.06 219 LEU A O 1
ATOM 1703 N N . GLU A 1 220 ? 19.053 2.505 -9.635 1.00 79.50 220 GLU A N 1
ATOM 1704 C CA . GLU A 1 220 ? 19.412 1.116 -9.296 1.00 79.50 220 GLU A CA 1
ATOM 1705 C C . GLU A 1 220 ? 18.953 0.057 -10.315 1.00 79.50 220 GLU A C 1
ATOM 1707 O O . GLU A 1 220 ? 19.185 -1.130 -10.108 1.00 79.50 220 GLU A O 1
ATOM 1712 N N . GLY A 1 221 ? 18.239 0.430 -11.384 1.00 75.94 221 GLY A N 1
ATOM 1713 C CA . GLY A 1 221 ? 17.640 -0.565 -12.295 1.00 75.94 221 GLY A CA 1
ATOM 1714 C C . GLY A 1 221 ? 16.373 -1.248 -11.755 1.00 75.94 221 GLY A C 1
ATOM 1715 O O . GLY A 1 221 ? 15.793 -2.095 -12.430 1.00 75.94 221 GLY A O 1
ATOM 1716 N N . SER A 1 222 ? 15.927 -0.874 -10.555 1.00 76.31 222 SER A N 1
ATOM 1717 C CA . SER A 1 222 ? 14.943 -1.613 -9.766 1.00 76.31 222 SER A CA 1
ATOM 1718 C C . SER A 1 222 ? 13.481 -1.409 -10.184 1.00 76.31 222 SER A C 1
ATOM 1720 O O . SER A 1 222 ? 13.104 -0.397 -10.778 1.00 76.31 222 SER A O 1
ATOM 1722 N N . VAL A 1 223 ? 12.622 -2.356 -9.780 1.00 79.88 223 VAL A N 1
ATOM 1723 C CA . VAL A 1 223 ? 11.158 -2.228 -9.879 1.00 79.88 223 VAL A CA 1
ATOM 1724 C C . VAL A 1 223 ? 10.652 -1.134 -8.930 1.00 79.88 223 VAL A C 1
ATOM 1726 O O . VAL A 1 223 ? 11.052 -1.045 -7.761 1.00 79.88 223 VAL A O 1
ATOM 1729 N N . MET A 1 224 ? 9.741 -0.312 -9.448 1.00 88.00 224 MET A N 1
ATOM 1730 C CA . MET A 1 224 ? 9.202 0.879 -8.792 1.00 88.00 224 MET A CA 1
ATOM 1731 C C . MET A 1 224 ? 8.072 0.507 -7.825 1.00 88.00 224 MET A C 1
ATOM 1733 O O . MET A 1 224 ? 6.892 0.625 -8.146 1.00 88.00 224 MET A O 1
ATOM 1737 N N . THR A 1 225 ? 8.431 0.019 -6.640 1.00 90.62 225 THR A N 1
ATOM 1738 C CA . THR A 1 225 ? 7.494 -0.387 -5.580 1.00 90.62 225 THR A CA 1
ATOM 1739 C C . THR A 1 225 ? 7.267 0.710 -4.540 1.00 90.62 225 THR A C 1
ATOM 1741 O O . THR A 1 225 ? 8.003 1.693 -4.464 1.00 90.62 225 THR A O 1
ATOM 1744 N N . CYS A 1 226 ? 6.235 0.532 -3.718 1.00 92.62 226 CYS A N 1
ATOM 1745 C CA . CYS A 1 226 ? 5.932 1.342 -2.547 1.00 92.62 226 CYS A CA 1
ATOM 1746 C C . CYS A 1 226 ? 7.162 1.451 -1.619 1.00 92.62 226 CYS A C 1
ATOM 1748 O O . CYS A 1 226 ? 7.799 0.431 -1.360 1.00 92.62 226 CYS A O 1
ATOM 1750 N N . PRO A 1 227 ? 7.464 2.642 -1.066 1.00 89.62 227 PRO A N 1
ATOM 1751 C CA . PRO A 1 227 ? 8.540 2.808 -0.085 1.00 89.62 227 PRO A CA 1
ATOM 1752 C C . PRO A 1 227 ? 8.338 2.059 1.243 1.00 89.62 227 PRO A C 1
ATOM 1754 O O . PRO A 1 227 ? 9.288 1.910 2.006 1.00 89.62 227 PRO A O 1
ATOM 1757 N N . GLN A 1 228 ? 7.114 1.612 1.559 1.00 87.62 228 GLN A N 1
ATOM 1758 C CA . GLN A 1 228 ? 6.851 0.886 2.804 1.00 87.62 228 GLN A CA 1
ATOM 1759 C C . GLN A 1 228 ? 7.604 -0.447 2.807 1.00 87.62 228 GLN A C 1
ATOM 1761 O O . GLN A 1 228 ? 7.426 -1.263 1.900 1.00 87.62 228 GLN A O 1
ATOM 1766 N N . PHE A 1 229 ? 8.363 -0.707 3.873 1.00 80.81 229 PHE A N 1
ATOM 1767 C CA . PHE A 1 229 ? 9.059 -1.977 4.068 1.00 80.81 229 PHE A CA 1
ATOM 1768 C C . PHE A 1 229 ? 8.114 -3.182 3.894 1.00 80.81 229 PHE A C 1
ATOM 1770 O O . PHE A 1 229 ? 7.008 -3.203 4.435 1.00 80.81 229 PHE A O 1
ATOM 1777 N N . GLY A 1 230 ? 8.536 -4.166 3.094 1.00 80.38 230 GLY A N 1
ATOM 1778 C CA . GLY A 1 230 ? 7.753 -5.362 2.755 1.00 80.38 230 GLY A CA 1
ATOM 1779 C C . GLY A 1 230 ? 6.602 -5.157 1.752 1.00 80.38 230 GLY A C 1
ATOM 1780 O O . GLY A 1 230 ? 6.019 -6.139 1.290 1.00 80.38 230 GLY A O 1
ATOM 1781 N N . CYS A 1 231 ? 6.264 -3.923 1.360 1.00 83.31 231 CYS A N 1
ATOM 1782 C CA . CYS A 1 231 ? 5.118 -3.661 0.489 1.00 83.31 231 CYS A CA 1
ATOM 1783 C C . CYS A 1 231 ? 5.454 -3.825 -1.003 1.00 83.31 231 CYS A C 1
ATOM 1785 O O . CYS A 1 231 ? 6.057 -2.956 -1.630 1.00 83.31 231 CYS A O 1
ATOM 1787 N N . LYS A 1 232 ? 4.955 -4.904 -1.616 1.00 87.50 232 LYS A N 1
ATOM 1788 C CA . LYS A 1 232 ? 5.136 -5.212 -3.051 1.00 87.50 232 LYS A CA 1
ATOM 1789 C C . LYS A 1 232 ? 4.215 -4.420 -4.003 1.00 87.50 232 LYS A C 1
ATOM 1791 O O . LYS A 1 232 ? 4.134 -4.737 -5.183 1.00 87.50 232 LYS A O 1
ATOM 1796 N N . SER A 1 233 ? 3.484 -3.410 -3.519 1.00 89.56 233 SER A N 1
ATOM 1797 C CA . SER A 1 233 ? 2.597 -2.604 -4.376 1.00 89.56 233 SER A CA 1
ATOM 1798 C C . SER A 1 233 ? 3.392 -1.677 -5.290 1.00 89.56 233 SER A C 1
ATOM 1800 O O . SER A 1 233 ? 4.122 -0.821 -4.805 1.00 89.56 233 SER A O 1
ATOM 1802 N N . GLU A 1 234 ? 3.219 -1.811 -6.599 1.00 89.88 234 GLU A N 1
ATOM 1803 C CA . GLU A 1 234 ? 3.871 -0.959 -7.599 1.00 89.88 234 GLU A CA 1
ATOM 1804 C C . GLU A 1 234 ? 3.332 0.477 -7.623 1.00 89.88 234 GLU A C 1
ATOM 1806 O O . GLU A 1 234 ? 2.147 0.726 -7.378 1.00 89.88 234 GLU A O 1
ATOM 1811 N N . LEU A 1 235 ? 4.213 1.405 -7.991 1.00 91.44 235 LEU A N 1
ATOM 1812 C CA . LEU A 1 235 ? 3.926 2.802 -8.289 1.00 91.44 235 LEU A CA 1
ATOM 1813 C C . LEU A 1 235 ? 3.680 2.970 -9.793 1.00 91.44 235 LEU A C 1
ATOM 1815 O O . LEU A 1 235 ? 4.400 2.420 -10.624 1.00 91.44 235 LEU A O 1
ATOM 1819 N N . THR A 1 236 ? 2.675 3.761 -10.158 1.00 89.25 236 THR A N 1
ATOM 1820 C CA . THR A 1 236 ? 2.323 4.031 -11.559 1.00 89.25 236 THR A CA 1
ATOM 1821 C C . THR A 1 236 ? 2.981 5.316 -12.055 1.00 89.25 236 THR A C 1
ATOM 1823 O O . THR A 1 236 ? 2.808 6.361 -11.423 1.00 89.25 236 THR A O 1
ATOM 1826 N N . PHE A 1 237 ? 3.629 5.275 -13.224 1.00 90.06 237 PHE A N 1
ATOM 1827 C CA . PHE A 1 237 ? 4.313 6.427 -13.833 1.00 90.06 237 PHE A CA 1
ATOM 1828 C C . PHE A 1 237 ? 3.473 7.716 -13.827 1.00 90.06 237 PHE A C 1
ATOM 1830 O O . PHE A 1 237 ? 3.937 8.736 -13.329 1.00 90.06 237 PHE A O 1
ATOM 1837 N N . ASN A 1 238 ? 2.212 7.656 -14.273 1.00 89.56 238 ASN A N 1
ATOM 1838 C CA . ASN A 1 238 ? 1.324 8.826 -14.374 1.00 89.56 238 ASN A CA 1
ATOM 1839 C C . ASN A 1 238 ? 1.098 9.565 -13.043 1.00 89.56 238 ASN A C 1
ATOM 1841 O O . ASN A 1 238 ? 0.798 10.750 -13.054 1.00 89.56 238 ASN A O 1
ATOM 1845 N N . ARG A 1 239 ? 1.226 8.883 -11.897 1.00 88.75 239 ARG A N 1
ATOM 1846 C CA . ARG A 1 239 ? 1.077 9.494 -10.562 1.00 88.75 239 ARG A CA 1
ATOM 1847 C C . ARG A 1 239 ? 2.381 10.126 -10.074 1.00 88.75 239 ARG A C 1
ATOM 1849 O O . ARG A 1 239 ? 2.347 10.994 -9.215 1.00 88.75 239 ARG A O 1
ATOM 1856 N N . CYS A 1 240 ? 3.517 9.680 -10.605 1.00 91.00 240 CYS A N 1
ATOM 1857 C CA . CYS A 1 240 ? 4.858 10.048 -10.156 1.00 91.00 240 CYS A CA 1
ATOM 1858 C C . CYS A 1 240 ? 5.618 10.956 -11.137 1.00 91.00 240 CYS A C 1
ATOM 1860 O O . CYS A 1 240 ? 6.680 11.458 -10.780 1.00 91.00 240 CYS A O 1
ATOM 1862 N N . ALA A 1 241 ? 5.113 11.162 -12.357 1.00 89.31 241 ALA A N 1
ATOM 1863 C CA . ALA A 1 241 ? 5.802 11.886 -13.426 1.00 89.31 241 ALA A CA 1
ATOM 1864 C C . ALA A 1 241 ? 6.218 13.315 -13.025 1.00 89.31 241 ALA A C 1
ATOM 1866 O O . ALA A 1 241 ? 7.317 13.750 -13.380 1.00 89.31 241 ALA A O 1
ATOM 1867 N N . ASP A 1 242 ? 5.386 14.008 -12.246 1.00 89.19 242 ASP A N 1
ATOM 1868 C CA . ASP A 1 242 ? 5.621 15.389 -11.800 1.00 89.19 242 ASP A CA 1
ATOM 1869 C C . ASP A 1 242 ? 6.688 15.498 -10.698 1.00 89.19 242 ASP A C 1
ATOM 1871 O O . ASP A 1 242 ? 7.290 16.553 -10.521 1.00 89.19 242 ASP A O 1
ATOM 1875 N N . LEU A 1 243 ? 6.981 14.399 -9.992 1.00 89.44 243 LEU A N 1
ATOM 1876 C CA . LEU A 1 243 ? 8.034 14.338 -8.968 1.00 89.44 243 LEU A CA 1
ATOM 1877 C C . LEU A 1 243 ? 9.443 14.191 -9.566 1.00 89.44 243 LEU A C 1
ATOM 1879 O O . LEU A 1 243 ? 10.425 14.198 -8.830 1.00 89.44 243 LEU A O 1
ATOM 1883 N N . LEU A 1 244 ? 9.553 14.000 -10.882 1.00 90.12 244 LEU A N 1
ATOM 1884 C CA . LEU A 1 244 ? 10.779 13.570 -11.551 1.00 90.12 244 LEU A CA 1
ATOM 1885 C C . LEU A 1 244 ? 11.380 14.655 -12.445 1.00 90.12 244 LEU A C 1
ATOM 1887 O O . LEU A 1 244 ? 10.691 15.508 -13.006 1.00 90.12 244 LEU A O 1
ATOM 1891 N N . THR A 1 245 ? 12.692 14.573 -12.652 1.00 91.31 245 THR A N 1
ATOM 1892 C CA . THR A 1 245 ? 13.369 15.337 -13.706 1.00 91.31 245 THR A CA 1
ATOM 1893 C C . THR A 1 245 ? 13.017 14.769 -15.093 1.00 91.31 245 THR A C 1
ATOM 1895 O O . THR A 1 245 ? 12.659 13.591 -15.194 1.00 91.31 245 THR A O 1
ATOM 1898 N N . PRO A 1 246 ? 13.146 15.550 -16.188 1.00 91.94 246 PRO A N 1
ATOM 1899 C CA . PRO A 1 246 ? 12.912 15.052 -17.548 1.00 91.94 246 PRO A CA 1
ATOM 1900 C C . PRO A 1 246 ? 13.698 13.767 -17.860 1.00 91.94 246 PRO A C 1
ATOM 1902 O O . PRO A 1 246 ? 13.105 12.773 -18.271 1.00 91.94 246 PRO A O 1
ATOM 1905 N N . LYS A 1 247 ? 14.996 13.741 -17.522 1.00 89.12 247 LYS A N 1
ATOM 1906 C CA . LYS A 1 247 ? 15.879 12.575 -17.692 1.00 89.12 247 LYS A CA 1
ATOM 1907 C C . LYS A 1 247 ? 15.360 11.324 -16.969 1.00 89.12 247 LYS A C 1
ATOM 1909 O O . LYS A 1 247 ? 15.413 10.227 -17.513 1.00 89.12 247 LYS A O 1
ATOM 1914 N N . LEU A 1 248 ? 14.844 11.467 -15.746 1.00 88.19 248 LEU A N 1
ATOM 1915 C CA . LEU A 1 248 ? 14.307 10.331 -14.986 1.00 88.19 248 LEU A CA 1
ATOM 1916 C C . LEU A 1 248 ? 12.945 9.860 -15.511 1.00 88.19 248 LEU A C 1
ATOM 1918 O O . LEU A 1 248 ? 12.674 8.658 -15.482 1.00 88.19 248 LEU A O 1
ATOM 1922 N N . ARG A 1 249 ? 12.112 10.769 -16.043 1.00 92.25 249 ARG A N 1
ATOM 1923 C CA . ARG A 1 249 ? 10.890 10.381 -16.765 1.00 92.25 249 ARG A CA 1
ATOM 1924 C C . ARG A 1 249 ? 11.217 9.538 -17.994 1.00 92.25 249 ARG A C 1
ATOM 1926 O O . ARG A 1 249 ? 10.619 8.478 -18.153 1.00 92.25 249 ARG A O 1
ATOM 1933 N N . GLU A 1 250 ? 12.183 9.966 -18.805 1.00 89.56 250 GLU A N 1
ATOM 1934 C CA . GLU A 1 250 ? 12.644 9.226 -19.987 1.00 89.56 250 GLU A CA 1
ATOM 1935 C C . GLU A 1 250 ? 13.163 7.829 -19.618 1.00 89.56 250 GLU A C 1
ATOM 1937 O O . GLU A 1 250 ? 12.763 6.849 -20.243 1.00 89.56 250 GLU A O 1
ATOM 1942 N N . ILE A 1 251 ? 13.974 7.707 -18.557 1.00 87.12 251 ILE A N 1
ATOM 1943 C CA . ILE A 1 251 ? 14.472 6.412 -18.059 1.00 87.12 251 ILE A CA 1
ATOM 1944 C C . ILE A 1 251 ? 13.318 5.489 -17.631 1.00 87.12 251 ILE A C 1
ATOM 1946 O O . ILE A 1 251 ? 13.314 4.308 -17.982 1.00 87.12 251 ILE A O 1
ATOM 1950 N N . TRP A 1 252 ? 12.314 5.992 -16.903 1.00 90.94 252 TRP A N 1
ATOM 1951 C CA . TRP A 1 252 ? 11.173 5.159 -16.500 1.00 90.94 252 TRP A CA 1
ATOM 1952 C C . TRP A 1 252 ? 10.300 4.771 -17.704 1.00 90.94 252 TRP A C 1
ATOM 1954 O O . TRP A 1 252 ? 9.943 3.604 -17.850 1.00 90.94 252 TRP A O 1
ATOM 1964 N N . GLN A 1 253 ? 10.005 5.703 -18.613 1.00 90.69 253 GLN A N 1
ATOM 1965 C CA . GLN A 1 253 ? 9.268 5.404 -19.846 1.00 90.69 253 GLN A CA 1
ATOM 1966 C C . GLN A 1 253 ? 10.000 4.375 -20.712 1.00 90.69 253 GLN A C 1
ATOM 1968 O O . GLN A 1 253 ? 9.371 3.451 -21.228 1.00 90.69 253 GLN A O 1
ATOM 1973 N N . GLN A 1 254 ? 11.327 4.478 -20.814 1.00 85.06 254 GLN A N 1
ATOM 1974 C CA . GLN A 1 254 ? 12.154 3.487 -21.491 1.00 85.06 254 GLN A CA 1
ATOM 1975 C C . GLN A 1 254 ? 12.010 2.105 -20.841 1.00 85.06 254 GLN A C 1
ATOM 1977 O O . GLN A 1 254 ? 11.736 1.146 -21.555 1.00 85.06 254 GLN A O 1
ATOM 1982 N N . ARG A 1 255 ? 12.060 2.003 -19.507 1.00 85.38 255 ARG A N 1
ATOM 1983 C CA . ARG A 1 255 ? 11.835 0.728 -18.799 1.00 85.38 255 ARG A CA 1
ATOM 1984 C C . ARG A 1 255 ? 10.434 0.159 -18.963 1.00 85.38 255 ARG A C 1
ATOM 1986 O O . ARG A 1 255 ? 10.277 -1.055 -18.972 1.00 85.38 255 ARG A O 1
ATOM 1993 N N . ILE A 1 256 ? 9.413 1.004 -19.093 1.00 87.81 256 ILE A N 1
ATOM 1994 C CA . ILE A 1 256 ? 8.044 0.547 -19.377 1.00 87.81 256 ILE A CA 1
ATOM 1995 C C . ILE A 1 256 ? 7.973 -0.066 -20.783 1.00 87.81 256 ILE A C 1
ATOM 1997 O O . ILE A 1 256 ? 7.342 -1.106 -20.946 1.00 87.81 256 ILE A O 1
ATOM 2001 N N . ARG A 1 257 ? 8.671 0.515 -21.773 1.00 85.44 257 ARG A N 1
ATOM 2002 C CA . ARG A 1 257 ? 8.814 -0.080 -23.116 1.00 85.44 257 ARG A CA 1
ATOM 2003 C C . ARG A 1 257 ? 9.667 -1.348 -23.118 1.00 85.44 257 ARG A C 1
ATOM 2005 O O . ARG A 1 257 ? 9.342 -2.289 -23.825 1.00 85.44 257 ARG A O 1
ATOM 2012 N N . GLU A 1 258 ? 10.731 -1.401 -22.323 1.00 84.38 258 GLU A N 1
ATOM 2013 C CA . GLU A 1 258 ? 11.547 -2.612 -22.169 1.00 84.38 258 GLU A CA 1
ATOM 2014 C C . GLU A 1 258 ? 10.727 -3.742 -21.547 1.00 84.38 258 GLU A C 1
ATOM 2016 O O . GLU A 1 258 ? 10.698 -4.850 -22.075 1.00 84.38 258 GLU A O 1
ATOM 2021 N N . ASN A 1 259 ? 9.987 -3.451 -20.478 1.00 83.56 259 ASN A N 1
ATOM 2022 C CA . ASN A 1 259 ? 9.183 -4.438 -19.767 1.00 83.56 259 ASN A CA 1
ATOM 2023 C C . ASN A 1 259 ? 7.895 -4.859 -20.486 1.00 83.56 259 ASN A C 1
ATOM 2025 O O . ASN A 1 259 ? 7.334 -5.887 -20.118 1.00 83.56 259 ASN A O 1
ATOM 2029 N N . SER A 1 260 ? 7.454 -4.147 -21.531 1.00 86.25 260 SER A N 1
ATOM 2030 C CA . SER A 1 260 ? 6.375 -4.623 -22.410 1.00 86.25 260 SER A CA 1
ATOM 2031 C C . SER A 1 260 ? 6.845 -5.625 -23.475 1.00 86.25 260 SER A C 1
ATOM 2033 O O . SER A 1 260 ? 6.012 -6.186 -24.190 1.00 86.25 260 SER A O 1
ATOM 2035 N N . ILE A 1 261 ? 8.153 -5.878 -23.592 1.00 84.94 261 ILE A N 1
ATOM 2036 C CA . ILE A 1 261 ? 8.727 -6.929 -24.440 1.00 84.94 261 ILE A CA 1
ATOM 2037 C C . ILE A 1 261 ? 9.133 -8.123 -23.550 1.00 84.94 261 ILE A C 1
ATOM 2039 O O . ILE A 1 261 ? 9.862 -7.911 -22.571 1.00 84.94 261 ILE A O 1
ATOM 2043 N N . PRO A 1 262 ? 8.710 -9.369 -23.859 1.00 85.69 262 PRO A N 1
ATOM 2044 C CA . PRO A 1 262 ? 9.221 -10.579 -23.202 1.00 85.69 262 PRO A CA 1
ATOM 2045 C C . PRO A 1 262 ? 10.748 -10.624 -23.257 1.00 85.69 262 PRO A C 1
ATOM 2047 O O . PRO A 1 262 ? 11.333 -10.218 -24.259 1.00 85.69 262 PRO A O 1
ATOM 2050 N N . PHE A 1 263 ? 11.416 -11.050 -22.185 1.00 79.06 263 PHE A N 1
ATOM 2051 C CA . PHE A 1 263 ? 12.875 -10.923 -22.073 1.00 79.06 263 PHE A CA 1
ATOM 2052 C C . PHE A 1 263 ? 13.616 -11.639 -23.215 1.00 79.06 263 PHE A C 1
ATOM 2054 O O . PHE A 1 263 ? 14.580 -11.112 -23.767 1.00 79.06 263 PHE A O 1
ATOM 2061 N N . GLU A 1 264 ? 13.077 -12.781 -23.621 1.00 81.50 264 GLU A N 1
ATOM 2062 C CA . GLU A 1 264 ? 13.537 -13.687 -24.669 1.00 81.50 264 GLU A CA 1
ATOM 2063 C C . GLU A 1 264 ? 13.456 -13.048 -26.067 1.00 81.50 264 GLU A C 1
ATOM 2065 O O . GLU A 1 264 ? 14.217 -13.401 -26.967 1.00 81.50 264 GLU A O 1
ATOM 2070 N N . GLU A 1 265 ? 12.556 -12.075 -26.248 1.00 83.75 265 GLU A N 1
ATOM 2071 C CA . GLU A 1 265 ? 12.350 -11.358 -27.509 1.00 83.75 265 GLU A CA 1
ATOM 2072 C C . GLU A 1 265 ? 13.135 -10.037 -27.602 1.00 83.75 265 GLU A C 1
ATOM 2074 O O . GLU A 1 265 ? 13.190 -9.436 -28.681 1.00 83.75 265 GLU A O 1
ATOM 2079 N N . ARG A 1 266 ? 13.743 -9.562 -26.502 1.00 85.62 266 ARG A N 1
ATOM 2080 C CA . ARG A 1 266 ? 14.458 -8.274 -26.465 1.00 85.62 266 ARG A CA 1
ATOM 2081 C C . ARG A 1 266 ? 15.759 -8.348 -27.248 1.00 85.62 266 ARG A C 1
ATOM 2083 O O . ARG A 1 266 ? 16.664 -9.119 -26.921 1.00 85.62 266 ARG A O 1
ATOM 2090 N N . VAL A 1 267 ? 15.911 -7.449 -28.214 1.00 86.94 267 VAL A N 1
ATOM 2091 C CA . VAL A 1 267 ? 17.179 -7.262 -28.915 1.00 86.94 267 VAL A CA 1
ATOM 2092 C C . VAL A 1 267 ? 17.505 -5.782 -29.063 1.00 86.94 267 VAL A C 1
ATOM 2094 O O . VAL A 1 267 ? 16.646 -4.972 -29.399 1.00 86.94 267 VAL A O 1
ATOM 2097 N N . TYR A 1 268 ? 18.756 -5.426 -28.780 1.00 88.44 268 TYR A N 1
ATOM 2098 C CA . TYR A 1 268 ? 19.259 -4.065 -28.930 1.00 88.44 268 TYR A CA 1
ATOM 2099 C C . TYR A 1 268 ? 20.138 -3.975 -30.177 1.00 88.44 268 TYR A C 1
ATOM 2101 O O . TYR A 1 268 ? 20.879 -4.906 -30.495 1.00 88.44 268 TYR A O 1
ATOM 2109 N N . CYS A 1 269 ? 20.073 -2.848 -30.882 1.00 88.44 269 CYS A N 1
ATOM 2110 C CA . CYS A 1 269 ? 21.002 -2.549 -31.964 1.00 88.44 269 CYS A CA 1
ATOM 2111 C C . CYS A 1 269 ? 22.436 -2.464 -31.404 1.00 88.44 269 CYS A C 1
ATOM 2113 O O . CYS A 1 269 ? 22.663 -1.670 -30.491 1.00 88.44 269 CYS A O 1
ATOM 2115 N N . PRO A 1 270 ? 23.413 -3.214 -31.948 1.00 87.12 270 PRO A N 1
ATOM 2116 C CA . PRO A 1 270 ? 24.778 -3.238 -31.416 1.00 87.12 270 PRO A CA 1
ATOM 2117 C C . PRO A 1 270 ? 25.589 -1.978 -31.739 1.00 87.12 270 PRO A C 1
ATOM 2119 O O . PRO A 1 270 ? 26.680 -1.804 -31.204 1.00 87.12 270 PRO A O 1
ATOM 2122 N N . ASN A 1 271 ? 25.096 -1.100 -32.619 1.00 84.00 271 ASN A N 1
ATOM 2123 C CA . ASN A 1 271 ? 25.729 0.191 -32.855 1.00 84.00 271 ASN A CA 1
ATOM 2124 C C . ASN A 1 271 ? 25.481 1.104 -31.641 1.00 84.00 271 ASN A C 1
ATOM 2126 O O . ASN A 1 271 ? 24.329 1.502 -31.426 1.00 84.00 271 ASN A O 1
ATOM 2130 N N . PRO A 1 272 ? 26.527 1.511 -30.892 1.00 79.69 272 PRO A N 1
ATOM 2131 C CA . PRO A 1 272 ? 26.367 2.289 -29.664 1.00 79.69 272 PRO A CA 1
ATOM 2132 C C . PRO A 1 272 ? 25.712 3.659 -29.901 1.00 79.69 272 PRO A C 1
ATOM 2134 O O . PRO A 1 272 ? 25.017 4.165 -29.022 1.00 79.69 272 PRO A O 1
ATOM 2137 N N . LYS A 1 273 ? 25.849 4.241 -31.104 1.00 85.94 273 LYS A N 1
ATOM 2138 C CA . LYS A 1 273 ? 25.177 5.498 -31.487 1.00 85.94 273 LYS A CA 1
ATOM 2139 C C . LYS A 1 273 ? 23.676 5.325 -31.738 1.00 85.94 273 LYS A C 1
ATOM 2141 O O . LYS A 1 273 ? 22.943 6.311 -31.727 1.00 85.94 273 LYS A O 1
ATOM 2146 N N . CYS A 1 274 ? 23.214 4.101 -31.998 1.00 87.62 274 CYS A N 1
ATOM 2147 C CA . CYS A 1 274 ? 21.809 3.803 -32.260 1.00 87.62 274 CYS A CA 1
ATOM 2148 C C . CYS A 1 274 ? 21.108 3.223 -31.028 1.00 87.62 274 CYS A C 1
ATOM 2150 O O . CYS A 1 274 ? 20.087 3.774 -30.603 1.00 87.62 274 CYS A O 1
ATOM 2152 N N . SER A 1 275 ? 21.656 2.119 -30.500 1.00 86.75 275 SER A N 1
ATOM 2153 C CA . SER A 1 275 ? 21.219 1.365 -29.314 1.00 86.75 275 SER A CA 1
ATOM 2154 C C . SER A 1 275 ? 19.699 1.165 -29.174 1.00 86.75 275 SER A C 1
ATOM 2156 O O . SER A 1 275 ? 19.163 1.118 -28.068 1.00 86.75 275 SER A O 1
ATOM 2158 N N . ALA A 1 276 ? 18.978 1.079 -30.296 1.00 88.38 276 ALA A N 1
ATOM 2159 C CA . ALA A 1 276 ? 17.530 0.911 -30.307 1.00 88.38 276 ALA A CA 1
ATOM 2160 C C . ALA A 1 276 ? 17.128 -0.462 -29.758 1.00 88.38 276 ALA A C 1
ATOM 2162 O O . ALA A 1 276 ? 17.685 -1.469 -30.187 1.00 88.38 276 ALA A O 1
ATOM 2163 N N . LEU A 1 277 ? 16.141 -0.493 -28.864 1.00 89.12 277 LEU A N 1
ATOM 2164 C CA . LEU A 1 277 ? 15.438 -1.709 -28.453 1.00 89.12 277 LEU A CA 1
ATOM 2165 C C . LEU A 1 277 ? 14.404 -2.095 -29.519 1.00 89.12 277 LEU A C 1
ATOM 2167 O O . LEU A 1 277 ? 13.643 -1.236 -29.962 1.00 89.12 277 LEU A O 1
ATOM 2171 N N . MET A 1 278 ? 14.346 -3.378 -29.871 1.00 88.56 278 MET A N 1
ATOM 2172 C CA . MET A 1 278 ? 13.416 -3.968 -30.839 1.00 88.56 278 MET A CA 1
ATOM 2173 C C . MET A 1 278 ? 12.930 -5.347 -30.352 1.00 88.56 278 MET A C 1
ATOM 2175 O O . MET A 1 278 ? 13.551 -5.955 -29.471 1.00 88.56 278 MET A O 1
ATOM 2179 N N . ARG A 1 279 ? 11.847 -5.864 -30.950 1.00 88.62 279 ARG A N 1
ATOM 2180 C CA . ARG A 1 279 ? 11.392 -7.256 -30.787 1.00 88.62 279 ARG A CA 1
ATOM 2181 C C . ARG A 1 279 ? 11.982 -8.137 -31.885 1.00 88.62 279 ARG A C 1
ATOM 2183 O O . ARG A 1 279 ? 11.740 -7.903 -33.064 1.00 88.62 279 ARG A O 1
ATOM 2190 N N . ILE A 1 280 ? 12.715 -9.193 -31.530 1.00 84.56 280 ILE A N 1
ATOM 2191 C CA . ILE A 1 280 ? 13.351 -10.104 -32.505 1.00 84.56 280 ILE A CA 1
ATOM 2192 C C . ILE A 1 280 ? 12.348 -10.822 -33.435 1.00 84.56 280 ILE A C 1
ATOM 2194 O O . ILE A 1 280 ? 12.708 -11.274 -34.527 1.00 84.56 280 ILE A O 1
ATOM 2198 N N . THR A 1 281 ? 11.095 -10.937 -33.001 1.00 81.44 281 THR A N 1
ATOM 2199 C CA . THR A 1 281 ? 9.962 -11.527 -33.724 1.00 81.44 281 THR A CA 1
ATOM 2200 C C . THR A 1 281 ? 9.451 -10.632 -34.857 1.00 81.44 281 THR A C 1
ATOM 2202 O O . THR A 1 281 ? 9.041 -11.158 -35.889 1.00 81.44 281 THR A O 1
ATOM 2205 N N . GLU A 1 282 ? 9.545 -9.309 -34.705 1.00 82.38 282 GLU A N 1
ATOM 2206 C CA . GLU A 1 282 ? 9.051 -8.308 -35.665 1.00 82.38 282 GLU A CA 1
ATOM 2207 C C . GLU A 1 282 ? 10.087 -7.987 -36.764 1.00 82.38 282 GLU A C 1
ATOM 2209 O O . GLU A 1 282 ? 9.721 -7.653 -37.890 1.00 82.38 282 GLU A O 1
ATOM 2214 N N . LEU A 1 283 ? 11.383 -8.187 -36.487 1.00 80.69 283 LEU A N 1
ATOM 2215 C CA . LEU A 1 283 ? 12.468 -7.871 -37.424 1.00 80.69 283 LEU A CA 1
ATOM 2216 C C . LEU A 1 283 ? 12.438 -8.702 -38.717 1.00 80.69 283 LEU A C 1
ATOM 2218 O O . LEU A 1 283 ? 12.508 -9.934 -38.688 1.00 80.69 283 LEU A O 1
ATOM 2222 N N . SER A 1 284 ? 12.522 -8.034 -39.867 1.00 66.38 284 SER A N 1
ATOM 2223 C CA . SER A 1 284 ? 12.651 -8.667 -41.186 1.00 66.38 284 SER A CA 1
ATOM 2224 C C . SER A 1 284 ? 13.836 -9.643 -41.272 1.00 66.38 284 SER A C 1
ATOM 2226 O O . SER A 1 284 ? 14.990 -9.273 -41.036 1.00 66.38 284 SER A O 1
ATOM 2228 N N . LYS A 1 285 ? 13.570 -10.893 -41.679 1.00 65.31 285 LYS A N 1
ATOM 2229 C CA . LYS A 1 285 ? 14.609 -11.832 -42.139 1.00 65.31 285 LYS A CA 1
ATOM 2230 C C . LYS A 1 285 ? 15.051 -11.414 -43.541 1.00 65.31 285 LYS A C 1
ATOM 2232 O O . LYS A 1 285 ? 14.219 -11.379 -44.441 1.00 65.31 285 LYS A O 1
ATOM 2237 N N . LEU A 1 286 ? 16.339 -11.126 -43.730 1.00 60.75 286 LEU A N 1
ATOM 2238 C CA . LEU A 1 286 ? 16.868 -10.720 -45.040 1.00 60.75 286 LEU A CA 1
ATOM 2239 C C . LEU A 1 286 ? 16.917 -11.886 -46.041 1.00 60.75 286 LEU A C 1
ATOM 2241 O O . LEU A 1 286 ? 16.388 -11.759 -47.138 1.00 60.75 286 LEU A O 1
ATOM 2245 N N . ASN A 1 287 ? 17.483 -13.031 -45.640 1.00 59.91 287 ASN A N 1
ATOM 2246 C CA . ASN A 1 287 ? 17.591 -14.239 -46.469 1.00 59.91 287 ASN A CA 1
ATOM 2247 C C . ASN A 1 287 ? 17.053 -15.466 -45.716 1.00 59.91 287 ASN A C 1
ATOM 2249 O O . ASN A 1 287 ? 17.140 -15.533 -44.489 1.00 59.91 287 ASN A O 1
ATOM 2253 N N . LYS A 1 288 ? 16.561 -16.478 -46.449 1.00 53.69 288 LYS A N 1
ATOM 2254 C CA . LYS A 1 288 ? 16.096 -17.757 -45.867 1.00 53.69 288 LYS A CA 1
ATOM 2255 C C . LYS A 1 288 ? 17.217 -18.555 -45.186 1.00 53.69 288 LYS A C 1
ATOM 2257 O O . LYS A 1 288 ? 16.952 -19.248 -44.211 1.00 53.69 288 LYS A O 1
ATOM 2262 N N . GLU A 1 289 ? 18.446 -18.430 -45.680 1.00 51.34 289 GLU A N 1
ATOM 2263 C CA . GLU A 1 289 ? 19.629 -19.161 -45.196 1.00 51.34 289 GLU A CA 1
ATOM 2264 C C . GLU A 1 289 ? 20.282 -18.492 -43.974 1.00 51.34 289 GLU A C 1
ATOM 2266 O O . GLU A 1 289 ? 20.849 -19.163 -43.117 1.00 51.34 289 GLU A O 1
ATOM 2271 N N . ALA A 1 290 ? 20.152 -17.168 -43.839 1.00 58.81 290 ALA A N 1
ATOM 2272 C CA . ALA A 1 290 ? 20.761 -16.392 -42.760 1.00 58.81 290 ALA A CA 1
ATOM 2273 C C . ALA A 1 290 ? 19.749 -16.099 -41.638 1.00 58.81 290 ALA A C 1
ATOM 2275 O O . ALA A 1 290 ? 19.427 -14.945 -41.361 1.00 58.81 290 ALA A O 1
ATOM 2276 N N . VAL A 1 291 ? 19.253 -17.150 -40.971 1.00 66.31 291 VAL A N 1
ATOM 2277 C CA . VAL A 1 291 ? 18.238 -17.073 -39.890 1.00 66.31 291 VAL A CA 1
ATOM 2278 C C . VAL A 1 291 ? 18.599 -16.050 -38.794 1.00 66.31 291 VAL A C 1
ATOM 2280 O O . VAL A 1 291 ? 17.713 -15.396 -38.233 1.00 66.31 291 VAL A O 1
ATOM 2283 N N . VAL A 1 292 ? 19.902 -15.895 -38.535 1.00 80.12 292 VAL A N 1
ATOM 2284 C CA . VAL A 1 292 ? 20.499 -15.017 -37.514 1.00 80.12 292 VAL A CA 1
ATOM 2285 C C . VAL A 1 292 ? 20.800 -13.585 -37.986 1.00 80.12 292 VAL A C 1
ATOM 2287 O O . VAL A 1 292 ? 21.182 -12.753 -37.166 1.00 80.12 292 VAL A O 1
ATOM 2290 N N . ARG A 1 293 ? 20.642 -13.262 -39.279 1.00 87.12 293 ARG A N 1
ATOM 2291 C CA . ARG A 1 293 ? 20.855 -11.904 -39.815 1.00 87.12 293 ARG A CA 1
ATOM 2292 C C . ARG A 1 293 ? 19.562 -11.102 -39.741 1.00 87.12 293 ARG A C 1
ATOM 2294 O O . ARG A 1 293 ? 18.577 -11.461 -40.387 1.00 87.12 293 ARG A O 1
ATOM 2301 N N . ARG A 1 294 ? 19.577 -9.982 -39.018 1.00 87.12 294 ARG A N 1
ATOM 2302 C CA . ARG A 1 294 ? 18.479 -8.998 -38.981 1.00 87.12 294 ARG A CA 1
ATOM 2303 C C . ARG A 1 294 ? 19.024 -7.590 -39.200 1.00 87.12 294 ARG A C 1
ATOM 2305 O O . ARG A 1 294 ? 20.221 -7.369 -39.050 1.00 87.12 294 ARG A O 1
ATOM 2312 N N . CYS A 1 295 ? 18.156 -6.648 -39.549 1.00 89.19 295 CYS A N 1
ATOM 2313 C CA . CYS A 1 295 ? 18.482 -5.222 -39.602 1.00 89.19 295 CYS A CA 1
ATOM 2314 C C . CYS A 1 295 ? 17.851 -4.483 -38.426 1.00 89.19 295 CYS A C 1
ATOM 2316 O O . CYS A 1 295 ? 16.777 -4.854 -37.961 1.00 89.19 295 CYS A O 1
ATOM 2318 N N . CYS A 1 296 ? 18.509 -3.423 -37.967 1.00 89.50 296 CYS A N 1
ATOM 2319 C CA . CYS A 1 296 ? 17.914 -2.478 -37.033 1.00 89.50 296 CYS A CA 1
ATOM 2320 C C . CYS A 1 296 ? 16.836 -1.641 -37.736 1.00 89.50 296 CYS A C 1
ATOM 2322 O O . CYS A 1 296 ? 17.125 -0.992 -38.738 1.00 89.50 296 CYS A O 1
ATOM 2324 N N . GLU A 1 297 ? 15.623 -1.577 -37.190 1.00 89.25 297 GLU A N 1
ATOM 2325 C CA . GLU A 1 297 ? 14.513 -0.793 -37.762 1.00 89.25 297 GLU A CA 1
ATOM 2326 C C . GLU A 1 297 ? 14.782 0.720 -37.759 1.00 89.25 297 GLU A C 1
ATOM 2328 O O . GLU A 1 297 ? 14.256 1.452 -38.592 1.00 89.25 297 GLU A O 1
ATOM 2333 N N . LYS A 1 298 ? 15.629 1.198 -36.836 1.00 89.19 298 LYS A N 1
ATOM 2334 C CA . LYS A 1 298 ? 15.923 2.628 -36.656 1.00 89.19 298 LYS A CA 1
ATOM 2335 C C . LYS A 1 298 ? 17.059 3.150 -37.544 1.00 89.19 298 LYS A C 1
ATOM 2337 O O . LYS A 1 298 ? 17.015 4.310 -37.940 1.00 89.19 298 LYS A O 1
ATOM 2342 N N . CYS A 1 299 ? 18.091 2.346 -37.818 1.00 92.19 299 CYS A N 1
ATOM 2343 C CA . CYS A 1 299 ? 19.252 2.770 -38.625 1.00 92.19 299 CYS A CA 1
ATOM 2344 C C . CYS A 1 299 ? 19.535 1.899 -39.858 1.00 92.19 299 CYS A C 1
ATOM 2346 O O . CYS A 1 299 ? 20.459 2.203 -40.604 1.00 92.19 299 CYS A O 1
ATOM 2348 N N . GLY A 1 300 ? 18.789 0.814 -40.077 1.00 89.38 300 GLY A N 1
ATOM 2349 C CA . GLY A 1 300 ? 18.984 -0.112 -41.197 1.00 89.38 300 GLY A CA 1
ATOM 2350 C C . GLY A 1 300 ? 20.208 -1.028 -41.082 1.00 89.38 300 GLY A C 1
ATOM 2351 O O . GLY A 1 300 ? 20.315 -1.987 -41.844 1.00 89.38 300 GLY A O 1
ATOM 2352 N N . GLU A 1 301 ? 21.122 -0.787 -40.137 1.00 89.44 301 GLU A N 1
ATOM 2353 C CA . GLU A 1 301 ? 22.364 -1.557 -40.031 1.00 89.44 301 GLU A CA 1
ATOM 2354 C C . GLU A 1 301 ? 22.099 -3.042 -39.712 1.00 89.44 301 GLU A C 1
ATOM 2356 O O . GLU A 1 301 ? 21.310 -3.349 -38.805 1.00 89.44 301 GLU A O 1
ATOM 2361 N N . PRO A 1 302 ? 22.743 -3.976 -40.439 1.00 89.62 302 PRO A N 1
ATOM 2362 C CA . PRO A 1 302 ? 22.597 -5.401 -40.201 1.00 89.62 302 PRO A CA 1
ATOM 2363 C C . PRO A 1 302 ? 23.402 -5.845 -38.975 1.00 89.62 302 PRO A C 1
ATOM 2365 O O . PRO A 1 302 ? 24.525 -5.395 -38.736 1.00 89.62 302 PRO A O 1
ATOM 2368 N N . PHE A 1 303 ? 22.853 -6.797 -38.225 1.00 89.25 303 PHE A N 1
ATOM 2369 C CA . PHE A 1 303 ? 23.487 -7.391 -37.056 1.00 89.25 303 PHE A CA 1
ATOM 2370 C C . PHE A 1 303 ? 23.191 -8.891 -36.932 1.00 89.25 303 PHE A C 1
ATOM 2372 O O . PHE A 1 303 ? 22.257 -9.419 -37.544 1.00 89.25 303 PHE A O 1
ATOM 2379 N N . CYS A 1 304 ? 24.015 -9.584 -36.145 1.00 88.19 304 CYS A N 1
ATOM 2380 C CA . CYS A 1 304 ? 23.856 -11.002 -35.841 1.00 88.19 304 CYS A CA 1
ATOM 2381 C C . CYS A 1 304 ? 23.096 -11.177 -34.519 1.00 88.19 304 CYS A C 1
ATOM 2383 O O . CYS A 1 304 ? 23.551 -10.727 -33.466 1.00 88.19 304 CYS A O 1
ATOM 2385 N N . THR A 1 305 ? 21.945 -11.855 -34.545 1.00 84.62 305 THR A N 1
ATOM 2386 C CA . THR A 1 305 ? 21.115 -12.071 -33.346 1.00 84.62 305 THR A CA 1
ATOM 2387 C C . THR A 1 305 ? 21.732 -13.053 -32.350 1.00 84.62 305 THR A C 1
ATOM 2389 O O . THR A 1 305 ? 21.356 -13.029 -31.183 1.00 84.62 305 THR A O 1
ATOM 2392 N N . ASN A 1 306 ? 22.667 -13.902 -32.790 1.00 84.88 306 ASN A N 1
ATOM 2393 C CA . ASN A 1 306 ? 23.305 -14.916 -31.947 1.00 84.88 306 ASN A CA 1
ATOM 2394 C C . ASN A 1 306 ? 24.375 -14.307 -31.022 1.00 84.88 306 ASN A C 1
ATOM 2396 O O . ASN A 1 306 ? 24.310 -14.457 -29.807 1.00 84.88 306 ASN A O 1
ATOM 2400 N N . CYS A 1 307 ? 25.337 -13.563 -31.582 1.00 83.44 307 CYS A N 1
ATOM 2401 C CA . CYS A 1 307 ? 26.400 -12.905 -30.808 1.00 83.44 307 CYS A CA 1
ATOM 2402 C C . CYS A 1 307 ? 26.061 -11.476 -30.354 1.00 83.44 307 CYS A C 1
ATOM 2404 O O . CYS A 1 307 ? 26.812 -10.906 -29.564 1.00 83.44 307 CYS A O 1
ATOM 2406 N N . LYS A 1 308 ? 24.953 -10.901 -30.848 1.00 84.88 308 LYS A N 1
ATOM 2407 C CA . LYS A 1 308 ? 24.510 -9.518 -30.587 1.00 84.88 308 LYS A CA 1
ATOM 2408 C C . LYS A 1 308 ? 25.559 -8.465 -30.985 1.00 84.88 308 LYS A C 1
ATOM 2410 O O . LYS A 1 308 ? 25.711 -7.448 -30.320 1.00 84.88 308 LYS A O 1
ATOM 2415 N N . SER A 1 309 ? 26.291 -8.713 -32.071 1.00 86.50 309 SER A N 1
ATOM 2416 C CA . SER A 1 309 ? 27.311 -7.814 -32.641 1.00 86.50 309 SER A CA 1
ATOM 2417 C C . SER A 1 309 ? 26.923 -7.347 -34.056 1.00 86.50 309 SER A C 1
ATOM 2419 O O . SER A 1 309 ? 26.003 -7.931 -34.647 1.00 86.50 309 SER A O 1
ATOM 2421 N N . PRO A 1 310 ? 27.579 -6.310 -34.627 1.00 89.25 310 PRO A N 1
ATOM 2422 C CA . PRO A 1 310 ? 27.383 -5.924 -36.026 1.00 89.25 310 PRO A CA 1
ATOM 2423 C C . PRO A 1 310 ? 27.576 -7.119 -36.964 1.00 89.25 310 PRO A C 1
ATOM 2425 O O . PRO A 1 310 ? 28.291 -8.067 -36.639 1.00 89.25 310 PRO A O 1
ATOM 2428 N N . TRP A 1 311 ? 26.894 -7.109 -38.109 1.00 90.50 311 TRP A N 1
ATOM 2429 C CA . TRP A 1 311 ? 26.868 -8.279 -38.980 1.00 90.50 311 TRP A CA 1
ATOM 2430 C C . TRP A 1 311 ? 28.257 -8.629 -39.530 1.00 90.50 311 TRP A C 1
ATOM 2432 O O . TRP A 1 311 ? 28.990 -7.754 -39.987 1.00 90.50 311 TRP A O 1
ATOM 2442 N N . HIS A 1 312 ? 28.581 -9.922 -39.514 1.00 87.69 312 HIS A N 1
ATOM 2443 C CA . HIS A 1 312 ? 29.858 -10.459 -39.962 1.00 87.69 312 HIS A CA 1
ATOM 2444 C C . HIS A 1 312 ? 29.642 -11.639 -40.922 1.00 87.69 312 HIS A C 1
ATOM 2446 O O . HIS A 1 312 ? 29.278 -12.741 -40.517 1.00 87.69 312 HIS A O 1
ATOM 2452 N N . ASP A 1 313 ? 29.875 -11.408 -42.213 1.00 81.88 313 ASP A N 1
ATOM 2453 C CA . ASP A 1 313 ? 29.948 -12.484 -43.203 1.00 81.88 313 ASP A CA 1
ATOM 2454 C C . ASP A 1 313 ? 31.301 -13.221 -43.076 1.00 81.88 313 ASP A C 1
ATOM 2456 O O . ASP A 1 313 ? 32.323 -12.614 -42.757 1.00 81.88 313 ASP A O 1
ATOM 2460 N N . ASN A 1 314 ? 31.311 -14.532 -43.341 1.00 79.94 314 ASN A N 1
ATOM 2461 C CA . ASN A 1 314 ? 32.503 -15.404 -43.386 1.00 79.94 314 ASN A CA 1
ATOM 2462 C C . ASN A 1 314 ? 33.316 -15.573 -42.082 1.00 79.94 314 ASN A C 1
ATOM 2464 O O . ASN A 1 314 ? 34.390 -16.168 -42.116 1.00 79.94 314 ASN A O 1
ATOM 2468 N N . LEU A 1 315 ? 32.812 -15.107 -40.937 1.00 83.88 315 LEU A N 1
ATOM 2469 C CA . LEU A 1 315 ? 33.432 -15.296 -39.620 1.00 83.88 315 LEU A CA 1
ATOM 2470 C C . LEU A 1 315 ? 32.459 -15.977 -38.662 1.00 83.88 315 LEU A C 1
ATOM 2472 O O . LEU A 1 315 ? 31.267 -15.651 -38.661 1.00 83.88 315 LEU A O 1
ATOM 2476 N N . SER A 1 316 ? 32.955 -16.871 -37.802 1.00 86.06 316 SER A N 1
ATOM 2477 C CA . SER A 1 316 ? 32.131 -17.360 -36.698 1.00 86.06 316 SER A CA 1
ATOM 2478 C C . SER A 1 316 ? 31.902 -16.249 -35.667 1.00 86.06 316 SER A C 1
ATOM 2480 O O . SER A 1 316 ? 32.660 -15.281 -35.560 1.00 86.06 316 SER A O 1
ATOM 2482 N N . CYS A 1 317 ? 30.854 -16.408 -34.857 1.00 86.56 317 CYS A N 1
ATOM 2483 C CA . CYS A 1 317 ? 30.573 -15.517 -33.728 1.00 86.56 317 CYS A CA 1
ATOM 2484 C C . CYS A 1 317 ? 31.747 -15.430 -32.730 1.00 86.56 317 CYS A C 1
ATOM 2486 O O . CYS A 1 317 ? 31.891 -14.422 -32.042 1.00 86.56 317 CYS A O 1
ATOM 2488 N N . HIS A 1 318 ? 32.562 -16.485 -32.642 1.00 85.19 318 HIS A N 1
ATOM 2489 C CA . HIS A 1 318 ? 33.722 -16.563 -31.760 1.00 85.19 318 HIS A CA 1
ATOM 2490 C C . HIS A 1 318 ? 34.901 -15.759 -32.327 1.00 85.19 318 HIS A C 1
ATOM 2492 O O . HIS A 1 318 ? 35.409 -14.859 -31.656 1.00 85.19 318 HIS A O 1
ATOM 2498 N N . ASP A 1 319 ? 35.258 -16.000 -33.592 1.00 86.06 319 ASP A N 1
ATOM 2499 C CA . ASP A 1 319 ? 36.377 -15.323 -34.265 1.00 86.06 319 ASP A CA 1
ATOM 2500 C C . ASP A 1 319 ? 36.146 -13.809 -34.346 1.00 86.06 319 ASP A C 1
ATOM 2502 O O . ASP A 1 319 ? 37.057 -13.013 -34.109 1.00 86.06 319 ASP A O 1
ATOM 2506 N N . TYR A 1 320 ? 34.900 -13.399 -34.617 1.00 85.50 320 TYR A N 1
ATOM 2507 C CA . TYR A 1 320 ? 34.529 -11.988 -34.653 1.00 85.50 320 TYR A CA 1
ATOM 2508 C C . TYR A 1 320 ? 34.769 -11.287 -33.307 1.00 85.50 320 TYR A C 1
ATOM 2510 O O . TYR A 1 320 ? 35.314 -10.180 -33.292 1.00 85.50 320 TYR A O 1
ATOM 2518 N N . LYS A 1 321 ? 34.408 -11.930 -32.182 1.00 80.62 321 LYS A N 1
ATOM 2519 C CA . LYS A 1 321 ? 34.636 -11.387 -30.832 1.00 80.62 321 LYS A CA 1
ATOM 2520 C C . LYS A 1 321 ? 36.124 -11.280 -30.493 1.00 80.62 321 LYS A C 1
ATOM 2522 O O . LYS A 1 321 ? 36.528 -10.264 -29.933 1.00 80.62 321 LYS A O 1
ATOM 2527 N N . ILE A 1 322 ? 36.934 -12.277 -30.861 1.00 82.19 322 ILE A N 1
ATOM 2528 C CA . ILE A 1 322 ? 38.390 -12.258 -30.630 1.00 82.19 322 ILE A CA 1
ATOM 2529 C C . ILE A 1 322 ? 39.056 -11.103 -31.388 1.00 82.19 322 ILE A C 1
ATOM 2531 O O . ILE A 1 322 ? 39.905 -10.413 -30.829 1.00 82.19 322 ILE A O 1
ATOM 2535 N N . MET A 1 323 ? 38.651 -10.851 -32.637 1.00 78.12 323 MET A N 1
ATOM 2536 C CA . MET A 1 323 ? 39.227 -9.771 -33.450 1.00 78.12 323 MET A CA 1
ATOM 2537 C C . MET A 1 323 ? 38.752 -8.361 -33.062 1.00 78.12 323 MET A C 1
ATOM 2539 O O . MET A 1 323 ? 39.388 -7.385 -33.453 1.00 78.12 323 MET A O 1
ATOM 2543 N N . HIS A 1 324 ? 37.680 -8.232 -32.272 1.00 74.31 324 HIS A N 1
ATOM 2544 C CA . HIS A 1 324 ? 37.135 -6.942 -31.828 1.00 74.31 324 HIS A CA 1
ATOM 2545 C C . HIS A 1 324 ? 37.070 -6.853 -30.287 1.00 74.31 324 HIS A C 1
ATOM 2547 O O . HIS A 1 324 ? 35.987 -6.691 -29.707 1.00 74.31 324 HIS A O 1
ATOM 2553 N N . PRO A 1 325 ? 38.226 -6.915 -29.591 1.00 60.34 325 PRO A N 1
ATOM 2554 C CA . PRO A 1 325 ? 38.290 -7.061 -28.137 1.00 60.34 325 PRO A CA 1
ATOM 2555 C C . PRO A 1 325 ? 37.758 -5.856 -27.349 1.00 60.34 325 PRO A C 1
ATOM 2557 O O . PRO A 1 325 ? 37.519 -5.995 -26.153 1.00 60.34 325 PRO A O 1
ATOM 2560 N N . ASN A 1 326 ? 37.464 -4.714 -27.980 1.00 57.25 326 ASN A N 1
ATOM 2561 C CA . ASN A 1 326 ? 36.748 -3.604 -27.331 1.00 57.25 326 ASN A CA 1
ATOM 2562 C C . ASN A 1 326 ? 35.363 -4.033 -26.793 1.00 57.25 326 ASN A C 1
ATOM 2564 O O . ASN A 1 326 ? 34.864 -3.441 -25.836 1.00 57.25 326 ASN A O 1
ATOM 2568 N N . SER A 1 327 ? 34.753 -5.082 -27.365 1.00 57.62 327 SER A N 1
ATOM 2569 C CA . SER A 1 327 ? 33.581 -5.740 -26.769 1.00 57.62 327 SER A CA 1
ATOM 2570 C C . SER A 1 327 ? 33.954 -6.471 -25.473 1.00 57.62 327 SER A C 1
ATOM 2572 O O . SER A 1 327 ? 33.283 -6.301 -24.458 1.00 57.62 327 SER A O 1
ATOM 2574 N N . SER A 1 328 ? 35.055 -7.231 -25.482 1.00 58.38 328 SER A N 1
ATOM 2575 C CA . SER A 1 328 ? 35.533 -7.997 -24.322 1.00 58.38 328 SER A CA 1
ATOM 2576 C C . SER A 1 328 ? 36.019 -7.124 -23.159 1.00 58.38 328 SER A C 1
ATOM 2578 O O . SER A 1 328 ? 35.790 -7.477 -22.010 1.00 58.38 328 SER A O 1
ATOM 2580 N N . GLU A 1 329 ? 36.626 -5.957 -23.406 1.00 60.50 329 GLU A N 1
ATOM 2581 C CA . GLU A 1 329 ? 37.071 -5.064 -22.325 1.00 60.50 329 GLU A CA 1
ATOM 2582 C C . GLU A 1 329 ? 35.874 -4.496 -21.542 1.00 60.50 329 GLU A C 1
ATOM 2584 O O . GLU A 1 329 ? 35.909 -4.394 -20.315 1.00 60.50 329 GLU A O 1
ATOM 2589 N N . ASN A 1 330 ? 34.780 -4.184 -22.242 1.00 60.53 330 ASN A N 1
ATOM 2590 C CA . ASN A 1 330 ? 33.529 -3.772 -21.611 1.00 60.53 330 ASN A CA 1
ATOM 2591 C C . ASN A 1 330 ? 32.816 -4.953 -20.931 1.00 60.53 330 ASN A C 1
ATOM 2593 O O . ASN A 1 330 ? 32.330 -4.781 -19.816 1.00 60.53 330 ASN A O 1
ATOM 2597 N N . GLU A 1 331 ? 32.813 -6.154 -21.523 1.00 62.22 331 GLU A N 1
ATOM 2598 C CA . GLU A 1 331 ? 32.329 -7.379 -20.857 1.00 62.22 331 GLU A CA 1
ATOM 2599 C C . GLU A 1 331 ? 33.109 -7.662 -19.553 1.00 62.22 331 GLU A C 1
ATOM 2601 O O . GLU A 1 331 ? 32.498 -7.953 -18.526 1.00 62.22 331 GLU A O 1
ATOM 2606 N N . LEU A 1 332 ? 34.436 -7.482 -19.541 1.00 68.94 332 LEU A N 1
ATOM 2607 C CA . LEU A 1 332 ? 35.286 -7.628 -18.351 1.00 68.94 332 LEU A CA 1
ATOM 2608 C C . LEU A 1 332 ? 34.990 -6.565 -17.283 1.00 68.94 332 LEU A C 1
ATOM 2610 O O . LEU A 1 332 ? 34.885 -6.900 -16.103 1.00 68.94 332 LEU A O 1
ATOM 2614 N N . LYS A 1 333 ? 34.806 -5.295 -17.672 1.00 70.88 333 LYS A N 1
ATOM 2615 C CA . LYS A 1 333 ? 34.399 -4.216 -16.749 1.00 70.88 333 LYS A CA 1
ATOM 2616 C C . LYS A 1 333 ? 33.012 -4.470 -16.156 1.00 70.88 333 LYS A C 1
ATOM 2618 O O . LYS A 1 333 ? 32.822 -4.271 -14.959 1.00 70.88 333 LYS A O 1
ATOM 2623 N N . LEU A 1 334 ? 32.066 -4.957 -16.961 1.00 62.56 334 LEU A N 1
ATOM 2624 C CA . LEU A 1 334 ? 30.729 -5.349 -16.508 1.00 62.56 334 LEU A CA 1
ATOM 2625 C C . LEU A 1 334 ? 30.779 -6.550 -15.557 1.00 62.56 334 LEU A C 1
ATOM 2627 O O . LEU A 1 334 ? 30.098 -6.532 -14.538 1.00 62.56 334 LEU A O 1
ATOM 2631 N N . HIS A 1 335 ? 31.619 -7.552 -15.826 1.00 66.38 335 HIS A N 1
ATOM 2632 C CA . HIS A 1 335 ? 31.821 -8.698 -14.936 1.00 66.38 335 HIS A CA 1
ATOM 2633 C C . HIS A 1 335 ? 32.475 -8.285 -13.604 1.00 66.38 335 HIS A C 1
ATOM 2635 O O . HIS A 1 335 ? 32.048 -8.714 -12.533 1.00 66.38 335 HIS A O 1
ATOM 2641 N N . ALA A 1 336 ? 33.470 -7.392 -13.641 1.00 73.75 336 ALA A N 1
ATOM 2642 C CA . ALA A 1 336 ? 34.075 -6.820 -12.439 1.00 73.75 336 ALA A CA 1
ATOM 2643 C C . ALA A 1 336 ? 33.062 -6.005 -11.612 1.00 73.75 336 ALA A C 1
ATOM 2645 O O . ALA A 1 336 ? 33.027 -6.129 -10.386 1.00 73.75 336 ALA A O 1
ATOM 2646 N N . LEU A 1 337 ? 32.200 -5.221 -12.271 1.00 68.44 337 LEU A N 1
ATOM 2647 C CA . LEU A 1 337 ? 31.113 -4.484 -11.624 1.00 68.44 337 LEU A CA 1
ATOM 2648 C C . LEU A 1 337 ? 30.054 -5.428 -11.033 1.00 68.44 337 LEU A C 1
ATOM 2650 O O . LEU A 1 337 ? 29.633 -5.221 -9.899 1.00 68.44 337 LEU A O 1
ATOM 2654 N N . ALA A 1 338 ? 29.658 -6.479 -11.756 1.00 69.56 338 ALA A N 1
ATOM 2655 C CA . ALA A 1 338 ? 28.717 -7.485 -11.270 1.00 69.56 338 ALA A CA 1
ATOM 2656 C C . ALA A 1 338 ? 29.241 -8.175 -10.004 1.00 69.56 338 ALA A C 1
ATOM 2658 O O . ALA A 1 338 ? 28.530 -8.222 -9.001 1.00 69.56 338 ALA A O 1
ATOM 2659 N N . ASN A 1 339 ? 30.514 -8.584 -9.999 1.00 71.94 339 ASN A N 1
ATOM 2660 C CA . ASN A 1 339 ? 31.180 -9.129 -8.815 1.00 71.94 339 ASN A CA 1
ATOM 2661 C C . ASN A 1 339 ? 31.217 -8.117 -7.656 1.00 71.94 339 ASN A C 1
ATOM 2663 O O . ASN A 1 339 ? 30.864 -8.463 -6.533 1.00 71.94 339 ASN A O 1
ATOM 2667 N N . GLN A 1 340 ? 31.573 -6.851 -7.915 1.00 70.75 340 GLN A N 1
ATOM 2668 C CA . GLN A 1 340 ? 31.568 -5.792 -6.893 1.00 70.75 340 GLN A CA 1
ATOM 2669 C C . GLN A 1 340 ? 30.169 -5.559 -6.290 1.00 70.75 340 GLN A C 1
ATOM 2671 O O . GLN A 1 340 ? 30.044 -5.198 -5.120 1.00 70.75 340 GLN A O 1
ATOM 2676 N N . LYS A 1 341 ? 29.113 -5.741 -7.088 1.00 67.44 341 LYS A N 1
ATOM 2677 C CA . LYS A 1 341 ? 27.712 -5.564 -6.686 1.00 67.44 341 LYS A CA 1
ATOM 2678 C C . LYS A 1 341 ? 27.034 -6.859 -6.220 1.00 67.44 341 LYS A C 1
ATOM 2680 O O . LYS A 1 341 ? 25.847 -6.819 -5.907 1.00 67.44 341 LYS A O 1
ATOM 2685 N N . MET A 1 342 ? 27.764 -7.978 -6.151 1.00 63.66 342 MET A N 1
ATOM 2686 C CA . MET A 1 342 ? 27.239 -9.318 -5.839 1.00 63.66 342 MET A CA 1
ATOM 2687 C C . MET A 1 342 ? 26.052 -9.732 -6.736 1.00 63.66 342 MET A C 1
ATOM 2689 O O . MET A 1 342 ? 25.152 -10.470 -6.323 1.00 63.66 342 MET A O 1
ATOM 2693 N N . TRP A 1 343 ? 26.035 -9.248 -7.981 1.00 66.00 343 TRP A N 1
ATOM 2694 C CA . TRP A 1 343 ? 25.032 -9.595 -8.982 1.00 66.00 343 TRP A CA 1
ATOM 2695 C C . TRP A 1 343 ? 25.322 -10.985 -9.544 1.00 66.00 343 TRP A C 1
ATOM 2697 O O . TRP A 1 343 ? 26.262 -11.176 -10.313 1.00 66.00 343 TRP A O 1
ATOM 2707 N N . HIS A 1 344 ? 24.491 -11.952 -9.167 1.00 48.62 344 HIS A N 1
ATOM 2708 C CA . HIS A 1 344 ? 24.586 -13.319 -9.663 1.00 48.62 344 HIS A CA 1
ATOM 2709 C C . HIS A 1 344 ? 23.946 -13.389 -11.051 1.00 48.62 344 HIS A C 1
ATOM 2711 O O . HIS A 1 344 ? 22.732 -13.235 -11.194 1.00 48.62 344 HIS A O 1
ATOM 2717 N N . VAL A 1 345 ? 24.773 -13.581 -12.078 1.00 38.62 345 VAL A N 1
ATOM 2718 C CA . VAL A 1 345 ? 24.301 -13.791 -13.448 1.00 38.62 345 VAL A CA 1
ATOM 2719 C C . VAL A 1 345 ? 23.945 -15.263 -13.592 1.00 38.62 345 VAL A C 1
ATOM 2721 O O . VAL A 1 345 ? 24.830 -16.107 -13.713 1.00 38.62 345 VAL A O 1
ATOM 2724 N N . ASP A 1 346 ? 22.653 -15.570 -13.549 1.00 32.78 346 ASP A N 1
ATOM 2725 C CA . ASP A 1 346 ? 22.169 -16.934 -13.744 1.00 32.78 346 ASP A CA 1
ATOM 2726 C C . ASP A 1 346 ? 22.195 -17.258 -15.247 1.00 32.78 346 ASP A C 1
ATOM 2728 O O . ASP A 1 346 ? 21.297 -16.889 -16.007 1.00 32.78 346 ASP A O 1
ATOM 2732 N N . ILE A 1 347 ? 23.299 -17.853 -15.709 1.00 29.92 347 ILE A N 1
ATOM 2733 C CA . ILE A 1 347 ? 23.506 -18.208 -17.119 1.00 29.92 347 ILE A CA 1
ATOM 2734 C C . ILE A 1 347 ? 23.057 -19.654 -17.341 1.00 29.92 347 ILE A C 1
ATOM 2736 O O . ILE A 1 347 ? 23.862 -20.552 -17.593 1.00 29.92 347 ILE A O 1
ATOM 2740 N N . SER A 1 348 ? 21.745 -19.879 -17.296 1.00 26.92 348 SER A N 1
ATOM 2741 C CA . SER A 1 348 ? 21.149 -21.108 -17.815 1.00 26.92 348 SER A CA 1
ATOM 2742 C C . SER A 1 348 ? 21.184 -21.087 -19.349 1.00 26.92 348 SER A C 1
ATOM 2744 O O . SER A 1 348 ? 20.200 -20.744 -20.010 1.00 26.92 348 SER A O 1
ATOM 2746 N N . PHE A 1 349 ? 22.330 -21.450 -19.935 1.00 27.28 349 PHE A N 1
ATOM 2747 C CA . PHE A 1 349 ? 22.357 -21.904 -21.325 1.00 27.28 349 PHE A CA 1
ATOM 2748 C C . PHE A 1 349 ? 21.470 -23.147 -21.426 1.00 27.28 349 PHE A C 1
ATOM 2750 O O . PHE A 1 349 ? 21.784 -24.183 -20.839 1.00 27.28 349 PHE A O 1
ATOM 2757 N N . ALA A 1 350 ? 20.363 -23.033 -22.158 1.00 26.88 350 ALA A N 1
ATOM 2758 C CA . ALA A 1 350 ? 19.464 -24.149 -22.405 1.00 26.88 350 ALA A CA 1
ATOM 2759 C C . ALA A 1 350 ? 20.186 -25.228 -23.229 1.00 26.88 350 ALA A C 1
ATOM 2761 O O . ALA A 1 350 ? 20.346 -25.105 -24.442 1.00 26.88 350 ALA A O 1
ATOM 2762 N N . THR A 1 351 ? 20.628 -26.276 -22.538 1.00 25.88 351 THR A N 1
ATOM 2763 C CA . THR A 1 351 ? 20.798 -27.616 -23.105 1.00 25.88 351 THR A CA 1
ATOM 2764 C C . THR A 1 351 ? 19.602 -28.443 -22.644 1.00 25.88 351 THR A C 1
ATOM 2766 O O . THR A 1 351 ? 19.169 -28.319 -21.500 1.00 25.88 351 THR A O 1
ATOM 2769 N N . ASP A 1 352 ? 19.011 -29.192 -23.568 1.00 32.69 352 ASP A N 1
ATOM 2770 C CA . ASP A 1 352 ? 17.640 -29.700 -23.483 1.00 32.69 352 ASP A CA 1
ATOM 2771 C C . ASP A 1 352 ? 17.349 -30.609 -22.272 1.00 32.69 352 ASP A C 1
ATOM 2773 O O . ASP A 1 352 ? 17.824 -31.743 -22.232 1.00 32.69 352 ASP A O 1
ATOM 2777 N N . VAL A 1 353 ? 16.467 -30.170 -21.358 1.00 26.61 353 VAL A N 1
ATOM 2778 C CA . VAL A 1 353 ? 15.565 -31.055 -20.585 1.00 26.61 353 VAL A CA 1
ATOM 2779 C C . VAL A 1 353 ? 14.284 -30.301 -20.174 1.00 26.61 353 VAL A C 1
ATOM 2781 O O . VAL A 1 353 ? 14.359 -29.193 -19.644 1.00 26.61 353 VAL A O 1
ATOM 2784 N N . GLU A 1 354 ? 13.107 -30.901 -20.383 1.00 24.12 354 GLU A N 1
ATOM 2785 C CA . GLU A 1 354 ? 11.818 -30.448 -19.814 1.00 24.12 354 GLU A CA 1
ATOM 2786 C C . GLU A 1 354 ? 11.571 -31.073 -18.399 1.00 24.12 354 GLU A C 1
ATOM 2788 O O . GLU A 1 354 ? 12.449 -31.755 -17.872 1.00 24.12 354 GLU A O 1
ATOM 2793 N N . PRO A 1 355 ? 10.406 -30.898 -17.733 1.00 40.66 355 PRO A N 1
ATOM 2794 C CA . PRO A 1 355 ? 10.076 -29.695 -16.964 1.00 40.66 355 PRO A CA 1
ATOM 2795 C C . PRO A 1 355 ? 9.593 -30.016 -15.526 1.00 40.66 355 PRO A C 1
ATOM 2797 O O . PRO A 1 355 ? 8.872 -30.990 -15.320 1.00 40.66 355 PRO A O 1
ATOM 2800 N N . MET A 1 356 ? 9.840 -29.154 -14.529 1.00 21.48 356 MET A N 1
ATOM 2801 C CA . MET A 1 356 ? 9.089 -29.216 -13.257 1.00 21.48 356 MET A CA 1
ATOM 2802 C C . MET A 1 356 ? 8.730 -27.837 -12.694 1.00 21.48 356 MET A C 1
ATOM 2804 O O . MET A 1 356 ? 9.532 -26.907 -12.678 1.00 21.48 356 MET A O 1
ATOM 2808 N N . VAL A 1 357 ? 7.484 -27.737 -12.227 1.00 31.11 357 VAL A N 1
ATOM 2809 C CA . VAL A 1 357 ? 6.910 -26.581 -11.531 1.00 31.11 357 VAL A CA 1
ATOM 2810 C C . VAL A 1 357 ? 7.152 -26.743 -10.037 1.00 31.11 357 VAL A C 1
ATOM 2812 O O . VAL A 1 357 ? 6.658 -27.709 -9.461 1.00 31.11 357 VAL A O 1
ATOM 2815 N N . GLU A 1 358 ? 7.789 -25.770 -9.383 1.00 24.41 358 GLU A N 1
ATOM 2816 C CA . GLU A 1 358 ? 7.674 -25.638 -7.928 1.00 24.41 358 GLU A CA 1
ATOM 2817 C C . GLU A 1 358 ? 7.795 -24.176 -7.467 1.00 24.41 358 GLU A C 1
ATOM 2819 O O . GLU A 1 358 ? 8.703 -23.444 -7.858 1.00 24.41 358 GLU A O 1
ATOM 2824 N N . ILE A 1 359 ? 6.835 -23.731 -6.649 1.00 27.50 359 ILE A N 1
ATOM 2825 C CA . ILE A 1 359 ? 6.795 -22.389 -6.053 1.00 27.50 359 ILE A CA 1
ATOM 2826 C C . ILE A 1 359 ? 7.164 -22.531 -4.576 1.00 27.50 359 ILE A C 1
ATOM 2828 O O . ILE A 1 359 ? 6.363 -23.030 -3.787 1.00 27.50 359 ILE A O 1
ATOM 2832 N N . ALA A 1 360 ? 8.342 -22.046 -4.184 1.00 27.02 360 ALA A N 1
ATOM 2833 C CA . ALA A 1 360 ? 8.777 -22.053 -2.789 1.00 27.02 360 ALA A CA 1
ATOM 2834 C C . ALA A 1 360 ? 8.444 -20.726 -2.075 1.00 27.02 360 ALA A C 1
ATOM 2836 O O . ALA A 1 360 ? 9.061 -19.686 -2.312 1.00 27.02 360 ALA A O 1
ATOM 2837 N N . HIS A 1 361 ? 7.472 -20.776 -1.163 1.00 26.31 361 HIS A N 1
ATOM 2838 C CA . HIS A 1 361 ? 7.328 -19.816 -0.062 1.00 26.31 361 HIS A CA 1
ATOM 2839 C C . HIS A 1 361 ? 8.378 -20.103 1.024 1.00 26.31 361 HIS A C 1
ATOM 2841 O O . HIS A 1 361 ? 8.629 -21.269 1.306 1.00 26.31 361 HIS A O 1
ATOM 2847 N N . MET A 1 362 ? 8.879 -19.079 1.728 1.00 25.59 362 MET A N 1
ATOM 2848 C CA . MET A 1 362 ? 9.350 -19.240 3.114 1.00 25.59 362 MET A CA 1
ATOM 2849 C C . MET A 1 362 ? 9.280 -17.929 3.912 1.00 25.59 362 MET A C 1
ATOM 2851 O O . MET A 1 362 ? 9.701 -16.871 3.440 1.00 25.59 362 MET A O 1
ATOM 2855 N N . ASP A 1 363 ? 8.752 -18.033 5.131 1.00 29.36 363 ASP A N 1
ATOM 2856 C CA . ASP A 1 363 ? 8.705 -16.984 6.155 1.00 29.36 363 ASP A CA 1
ATOM 2857 C C . ASP A 1 363 ? 9.996 -16.939 6.993 1.00 29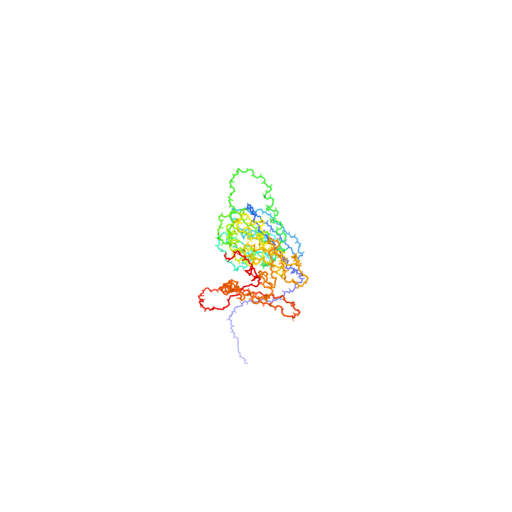.36 363 ASP A C 1
ATOM 2859 O O . ASP A 1 363 ? 10.729 -17.924 7.083 1.00 29.36 363 ASP A O 1
ATOM 2863 N N . MET A 1 364 ? 10.219 -15.834 7.713 1.00 25.77 364 MET A N 1
ATOM 2864 C CA . MET A 1 364 ? 10.978 -15.856 8.972 1.00 25.77 364 MET A CA 1
ATOM 2865 C C . MET A 1 364 ? 10.478 -14.752 9.915 1.00 25.77 364 MET A C 1
ATOM 2867 O O . MET A 1 364 ? 10.360 -13.590 9.523 1.00 25.77 364 MET A O 1
ATOM 2871 N N . ALA A 1 365 ? 10.194 -15.115 11.166 1.00 26.83 365 ALA A N 1
ATOM 2872 C CA . ALA A 1 365 ? 9.700 -14.211 12.202 1.00 26.83 365 ALA A CA 1
ATOM 2873 C C . ALA A 1 365 ? 10.803 -13.757 13.179 1.00 26.83 365 ALA A C 1
ATOM 2875 O O . ALA A 1 365 ? 11.789 -14.454 13.378 1.00 26.83 365 ALA A O 1
ATOM 2876 N N . MET A 1 366 ? 10.551 -12.608 13.822 1.00 27.44 366 MET A N 1
ATOM 2877 C CA . MET A 1 366 ? 11.068 -12.147 15.125 1.00 27.44 366 MET A CA 1
ATOM 2878 C C . MET A 1 366 ? 12.560 -12.310 15.473 1.00 27.44 366 MET A C 1
ATOM 2880 O O . MET A 1 366 ? 13.025 -13.393 15.805 1.00 27.44 366 MET A O 1
ATOM 2884 N N . CYS A 1 367 ? 13.222 -11.170 15.704 1.00 25.58 367 CYS A N 1
ATOM 2885 C CA . CYS A 1 367 ? 14.125 -11.034 16.851 1.00 25.58 367 CYS A CA 1
ATOM 2886 C C . CYS A 1 367 ? 14.233 -9.565 17.299 1.00 25.58 367 CYS A C 1
ATOM 2888 O O . CYS A 1 367 ? 14.730 -8.721 16.559 1.00 25.58 367 CYS A O 1
ATOM 2890 N N . PHE A 1 368 ? 13.744 -9.251 18.502 1.00 23.78 368 PHE A N 1
ATOM 2891 C CA . PHE A 1 368 ? 13.919 -7.947 19.153 1.00 23.78 368 PHE A CA 1
ATOM 2892 C C . PHE A 1 368 ? 13.808 -8.125 20.673 1.00 23.78 368 PHE A C 1
ATOM 2894 O O . PHE A 1 368 ? 12.709 -8.044 21.209 1.00 23.78 368 PHE A O 1
ATOM 2901 N N . HIS A 1 369 ? 14.926 -8.354 21.367 1.00 25.61 369 HIS A N 1
ATOM 2902 C CA . HIS A 1 369 ? 15.164 -7.898 22.747 1.00 25.61 369 HIS A CA 1
ATOM 2903 C C . HIS A 1 369 ? 16.634 -8.116 23.142 1.00 25.61 369 HIS A C 1
ATOM 2905 O O . HIS A 1 369 ? 17.281 -9.027 22.639 1.00 25.61 369 HIS A O 1
ATOM 2911 N N . HIS A 1 370 ? 17.121 -7.266 24.052 1.00 24.11 370 HIS A N 1
ATOM 2912 C CA . HIS A 1 370 ? 18.512 -7.138 24.517 1.00 24.11 370 HIS A CA 1
ATOM 2913 C C . HIS A 1 370 ? 19.514 -6.625 23.473 1.00 24.11 370 HIS A C 1
ATOM 2915 O O . HIS A 1 370 ? 20.094 -7.367 22.689 1.00 24.11 370 HIS A O 1
ATOM 2921 N N . GLY A 1 371 ? 19.772 -5.316 23.531 1.00 31.30 371 GLY A N 1
ATOM 2922 C CA . GLY A 1 371 ? 20.947 -4.736 22.895 1.00 31.30 371 GLY A CA 1
ATOM 2923 C C . GLY A 1 371 ? 22.203 -5.073 23.694 1.00 31.30 371 GLY A C 1
ATOM 2924 O O . GLY A 1 371 ? 22.299 -4.702 24.860 1.00 31.30 371 GLY A O 1
ATOM 2925 N N . LEU A 1 372 ? 23.154 -5.740 23.045 1.00 24.42 372 LEU A N 1
ATOM 2926 C CA . LEU A 1 372 ? 24.591 -5.705 23.320 1.00 24.42 372 LEU A CA 1
ATOM 2927 C C . LEU A 1 372 ? 25.327 -6.221 22.069 1.00 24.42 372 LEU A C 1
ATOM 2929 O O . LEU A 1 372 ? 24.749 -6.885 21.212 1.00 24.42 372 LEU A O 1
ATOM 2933 N N . SER A 1 373 ? 26.587 -5.827 21.929 1.00 30.08 373 SER A N 1
ATOM 2934 C CA . SER A 1 373 ? 27.419 -5.970 20.729 1.00 30.08 373 SER A CA 1
ATOM 2935 C C . SER A 1 373 ? 27.620 -7.404 20.214 1.00 30.08 373 SER A C 1
ATOM 2937 O O . SER A 1 373 ? 28.117 -8.245 20.958 1.00 30.08 373 SER A O 1
ATOM 2939 N N . CYS A 1 374 ? 27.457 -7.600 18.900 1.00 25.27 374 CYS A N 1
ATOM 2940 C CA . CYS A 1 374 ? 28.153 -8.640 18.131 1.00 25.27 374 CYS A CA 1
ATOM 2941 C C . CYS A 1 374 ? 28.780 -8.019 16.872 1.00 25.27 374 CYS A C 1
ATOM 2943 O O . CYS A 1 374 ? 28.098 -7.772 15.879 1.00 25.27 374 CYS A O 1
ATOM 2945 N N . TRP A 1 375 ? 30.086 -7.747 16.927 1.00 26.33 375 TRP A N 1
ATOM 2946 C CA . TRP A 1 375 ? 30.910 -7.503 15.738 1.00 26.33 375 TRP A CA 1
ATOM 2947 C C . TRP A 1 375 ? 31.331 -8.844 15.114 1.00 26.33 375 TRP A C 1
ATOM 2949 O O . TRP A 1 375 ? 31.512 -9.823 15.829 1.00 26.33 375 TRP A O 1
ATOM 2959 N N . ASN A 1 376 ? 31.569 -8.839 13.799 1.00 28.38 376 ASN A N 1
ATOM 2960 C CA . ASN A 1 376 ? 32.189 -9.909 13.004 1.00 28.38 376 ASN A CA 1
ATOM 2961 C C . ASN A 1 376 ? 31.523 -11.302 13.012 1.00 28.38 376 ASN A C 1
ATOM 2963 O O . ASN A 1 376 ? 31.944 -12.204 13.728 1.00 28.38 376 ASN A O 1
ATOM 2967 N N . HIS A 1 377 ? 30.649 -11.536 12.027 1.00 22.89 377 HIS A N 1
ATOM 2968 C CA . HIS A 1 377 ? 30.714 -12.761 11.216 1.00 22.89 377 HIS A CA 1
ATOM 2969 C C . HIS A 1 377 ? 30.228 -12.473 9.777 1.00 22.89 377 HIS A C 1
ATOM 2971 O O . HIS A 1 377 ? 29.133 -11.937 9.618 1.00 22.89 377 HIS A O 1
ATOM 2977 N N . PRO A 1 378 ? 31.002 -12.787 8.716 1.00 27.41 378 PRO A N 1
ATOM 2978 C CA . PRO A 1 378 ? 30.683 -12.391 7.340 1.00 27.41 378 PRO A CA 1
ATOM 2979 C C . PRO A 1 378 ? 29.888 -13.463 6.568 1.00 27.41 378 PRO A C 1
ATOM 2981 O O . PRO A 1 378 ? 30.219 -13.791 5.435 1.00 27.41 378 PRO A O 1
ATOM 2984 N N . HIS A 1 379 ? 28.835 -14.021 7.168 1.00 31.88 379 HIS A N 1
ATOM 2985 C CA . HIS A 1 379 ? 27.867 -14.881 6.477 1.00 31.88 379 HIS A CA 1
ATOM 2986 C C . HIS A 1 379 ? 26.464 -14.631 7.042 1.00 31.88 379 HIS A C 1
ATOM 2988 O O . HIS A 1 379 ? 26.338 -14.335 8.224 1.00 31.88 379 HIS A O 1
ATOM 2994 N N . LEU A 1 380 ? 25.437 -14.796 6.194 1.00 29.56 380 LEU A N 1
ATOM 2995 C CA . LEU A 1 380 ? 24.017 -14.453 6.414 1.00 29.56 380 LEU A CA 1
ATOM 2996 C C . LEU A 1 380 ? 23.668 -12.960 6.281 1.00 29.56 380 LEU A C 1
ATOM 2998 O O . LEU A 1 380 ? 23.334 -12.291 7.250 1.00 29.56 380 LEU A O 1
ATOM 3002 N N . HIS A 1 381 ? 23.555 -12.497 5.034 1.00 26.50 381 HIS A N 1
ATOM 3003 C CA . HIS A 1 381 ? 22.424 -11.648 4.657 1.00 26.50 381 HIS A CA 1
ATOM 3004 C C . HIS A 1 381 ? 21.812 -12.169 3.353 1.00 26.50 381 HIS A C 1
ATOM 3006 O O . HIS A 1 381 ? 22.459 -12.193 2.309 1.00 26.50 381 HIS A O 1
ATOM 3012 N N . ALA A 1 382 ? 20.561 -12.620 3.435 1.00 29.36 382 ALA A N 1
ATOM 3013 C CA . ALA A 1 382 ? 19.719 -12.879 2.271 1.00 29.36 382 ALA A CA 1
ATOM 3014 C C . ALA A 1 382 ? 19.308 -11.556 1.597 1.00 29.36 382 ALA A C 1
ATOM 3016 O O . ALA A 1 382 ? 19.413 -10.509 2.235 1.00 29.36 382 ALA A O 1
ATOM 3017 N N . VAL A 1 383 ? 18.754 -11.618 0.374 1.00 25.86 383 VAL A N 1
ATOM 3018 C CA . VAL A 1 383 ? 17.474 -10.974 -0.022 1.00 25.86 383 VAL A CA 1
ATOM 3019 C C . VAL A 1 383 ? 17.208 -11.119 -1.537 1.00 25.86 383 VAL A C 1
ATOM 3021 O O . VAL A 1 383 ? 18.016 -10.716 -2.359 1.00 25.86 383 VAL A O 1
ATOM 3024 N N . GLN A 1 384 ? 16.008 -11.627 -1.858 1.00 26.83 384 GLN A N 1
ATOM 3025 C CA . GLN A 1 384 ? 15.235 -11.499 -3.114 1.00 26.83 384 GLN A CA 1
ATOM 3026 C C . GLN A 1 384 ? 15.812 -11.993 -4.465 1.00 26.83 384 GLN A C 1
ATOM 3028 O O . GLN A 1 384 ? 16.617 -11.307 -5.089 1.00 26.83 384 GLN A O 1
ATOM 3033 N N . PRO A 1 385 ? 15.221 -13.059 -5.044 1.00 34.78 385 PRO A N 1
ATOM 3034 C CA . PRO A 1 385 ? 15.246 -13.290 -6.484 1.00 34.78 385 PRO A CA 1
ATOM 3035 C C . PRO A 1 385 ? 14.103 -12.520 -7.176 1.00 34.78 385 PRO A C 1
ATOM 3037 O O . PRO A 1 385 ? 12.953 -12.906 -7.012 1.00 34.78 385 PRO A O 1
ATOM 3040 N N . VAL A 1 386 ? 14.405 -11.457 -7.939 1.00 33.56 386 VAL A N 1
ATOM 3041 C CA . VAL A 1 386 ? 13.861 -11.160 -9.295 1.00 33.56 386 VAL A CA 1
ATOM 3042 C C . VAL A 1 386 ? 14.761 -10.088 -9.954 1.00 33.56 386 VAL A C 1
ATOM 3044 O O . VAL A 1 386 ? 15.124 -9.117 -9.299 1.00 33.56 386 VAL A O 1
ATOM 3047 N N . TYR A 1 387 ? 15.042 -10.209 -11.259 1.00 31.06 387 TYR A N 1
ATOM 3048 C CA . TYR A 1 387 ? 15.712 -9.210 -12.122 1.00 31.06 387 TYR A CA 1
ATOM 3049 C C . TYR A 1 387 ? 17.196 -8.875 -11.846 1.00 31.06 387 TYR A C 1
ATOM 3051 O O . TYR A 1 387 ? 17.547 -7.735 -11.554 1.00 31.06 387 TYR A O 1
ATOM 3059 N N . VAL A 1 388 ? 18.097 -9.816 -12.163 1.00 29.06 388 VAL A N 1
ATOM 3060 C CA . VAL A 1 388 ? 19.516 -9.512 -12.496 1.00 29.06 388 VAL A CA 1
ATOM 3061 C C . VAL A 1 388 ? 19.722 -9.349 -14.024 1.00 29.06 388 VAL A C 1
ATOM 3063 O O . VAL A 1 388 ? 20.833 -9.247 -14.527 1.00 29.06 388 VAL A O 1
ATOM 3066 N N . ALA A 1 389 ? 18.636 -9.266 -14.803 1.00 32.09 389 ALA A N 1
ATOM 3067 C CA . ALA A 1 389 ? 18.684 -9.271 -16.271 1.00 32.09 389 ALA A CA 1
ATOM 3068 C C . ALA A 1 389 ? 18.764 -7.878 -16.943 1.00 32.09 389 ALA A C 1
ATOM 3070 O O . ALA A 1 389 ? 19.195 -7.777 -18.089 1.00 32.09 389 ALA A O 1
ATOM 3071 N N . CYS A 1 390 ? 18.370 -6.788 -16.266 1.00 30.84 390 CYS A N 1
ATOM 3072 C CA . CYS A 1 390 ? 18.260 -5.459 -16.901 1.00 30.84 390 CYS A CA 1
ATOM 3073 C C . CYS A 1 390 ? 19.577 -4.675 -17.041 1.00 30.84 390 CYS A C 1
ATOM 3075 O O . CYS A 1 390 ? 19.606 -3.679 -17.762 1.00 30.84 390 CYS A O 1
ATOM 3077 N N . VAL A 1 391 ? 20.670 -5.090 -16.391 1.00 29.95 391 VAL A N 1
ATOM 3078 C CA . VAL A 1 391 ? 21.963 -4.386 -16.516 1.00 29.95 391 VAL A CA 1
ATOM 3079 C C . VAL A 1 391 ? 22.690 -4.757 -17.819 1.00 29.95 391 VAL A C 1
ATOM 3081 O O . VAL A 1 391 ? 23.454 -3.961 -18.355 1.00 29.95 391 VAL A O 1
ATOM 3084 N N . PHE A 1 392 ? 22.404 -5.927 -18.395 1.00 32.91 392 PHE A N 1
ATOM 3085 C CA . PHE A 1 392 ? 23.191 -6.517 -19.486 1.00 32.91 392 PHE A CA 1
ATOM 3086 C C . PHE A 1 392 ? 22.893 -5.991 -20.898 1.00 32.91 392 PHE A C 1
ATOM 3088 O O . PHE A 1 392 ? 23.371 -6.569 -21.874 1.00 32.91 392 PHE A O 1
ATOM 3095 N N . SER A 1 393 ? 22.089 -4.933 -21.065 1.00 32.41 393 SER A N 1
ATOM 3096 C CA . SER A 1 393 ? 21.797 -4.385 -22.407 1.00 32.41 393 SER A CA 1
ATOM 3097 C C . SER A 1 393 ? 21.448 -2.890 -22.468 1.00 32.41 393 SER A C 1
ATOM 3099 O O . SER A 1 393 ? 21.082 -2.401 -23.534 1.00 32.41 393 SER A O 1
ATOM 3101 N N . CYS A 1 394 ? 21.553 -2.135 -21.369 1.00 27.61 394 CYS A N 1
ATOM 3102 C CA . CYS A 1 394 ? 21.189 -0.716 -21.369 1.00 27.61 394 CYS A CA 1
ATOM 3103 C C . CYS A 1 394 ? 22.429 0.174 -21.626 1.00 27.61 394 CYS A C 1
ATOM 3105 O O . CYS A 1 394 ? 23.335 0.185 -20.793 1.00 27.61 394 CYS A O 1
ATOM 3107 N N . PRO A 1 395 ? 22.484 0.975 -22.711 1.00 31.47 395 PRO A N 1
ATOM 3108 C CA . PRO A 1 395 ? 23.643 1.820 -23.046 1.00 31.47 395 PRO A CA 1
ATOM 3109 C C . PRO A 1 395 ? 23.811 3.040 -22.119 1.00 31.47 395 PRO A C 1
ATOM 3111 O O . PRO A 1 395 ? 24.753 3.806 -22.278 1.00 31.47 395 PRO A O 1
ATOM 3114 N N . TYR A 1 396 ? 22.889 3.255 -21.176 1.00 31.28 396 TYR A N 1
ATOM 3115 C CA . TYR A 1 396 ? 22.813 4.450 -20.326 1.00 31.28 396 TYR A CA 1
ATOM 3116 C C . TYR A 1 396 ? 23.560 4.324 -18.980 1.00 31.28 396 TYR A C 1
ATOM 3118 O O . TYR A 1 396 ? 23.333 5.139 -18.086 1.00 31.28 396 TYR A O 1
ATOM 3126 N N . PHE A 1 397 ? 24.419 3.307 -18.827 1.00 28.77 397 PHE A N 1
ATOM 3127 C CA . PHE A 1 397 ? 25.249 3.060 -17.633 1.00 28.77 397 PHE A CA 1
ATOM 3128 C C . PHE A 1 397 ? 26.770 3.115 -17.886 1.00 28.77 397 PHE A C 1
ATOM 3130 O O . PHE A 1 397 ? 27.546 2.675 -17.036 1.00 28.77 397 PHE A O 1
ATOM 3137 N N . LEU A 1 398 ? 27.183 3.686 -19.022 1.00 27.12 398 LEU A N 1
ATOM 3138 C CA . LEU A 1 398 ? 28.556 4.117 -19.313 1.00 27.12 398 LEU A CA 1
ATOM 3139 C C . LEU A 1 398 ? 28.617 5.650 -19.393 1.00 27.12 398 LEU A C 1
ATOM 3141 O O . LEU A 1 398 ? 27.646 6.239 -19.922 1.00 27.12 398 LEU A O 1
#

Organism: Brassica carinata (NCBI:txid52824)

Radius of gyration: 36.96 Å; chains: 1; bounding box: 75×85×145 Å

Foldseek 3Di:
DDDDDDDDDDDDDDDDDDDDDDDDPPPPPLWEKEKFKAWDQDLLRWIKIKIFIAIDVRHTPDIDMATDDDDDQDRLNRRLVRLLVSLVVCVVVVRAHYEYEDQDPVNLCLLVVNDDDPDPSVNVSSVSSNVSCVSHNYYHYDHDHPVVNVRGVVRRVVNSVVVVVDPDPDPDDDDDQSFDQFPPPRGRPHRQVQWQAQPPPRDTHHLVVLLVLLVVCLVVVHFAFDPDPPGRHHDDCVSCVVSDDPVSNVSVVVVVVVVVADLVQWAFQQPLVGRDIDGVVPFDDPDPVQNQWTADPRPRFIDGNPLSHGDDPPDDSVRVCVVVCVVVVVVVVVVVVCVVVVLDDPPPPDDDDDDDDDDDDDDDDDDDDDDDDDDDDPDDDDDDDDDSRSVVRDSPPD